Protein AF-A0A259S7E8-F1 (afdb_monomer_lite)

Foldseek 3Di:
DFLLVLLQVLQVLVVQDQDAPVPPPGDLQRRDHHFLQVNVVSLVVSVVQPPAGDPVFRHFLSVLCNLAPPRVRHLDPVRSVVSVVVQCVAFDAQLAGFRGALDCPPEPLDDPVDPDDDPVSSVLSGQFGWGALLSLLSVLLRCLVVVNLVSNVVSLVSNQVQFDDDPNDTWHARTWGDDPVCSVVSVVPPRPDGTDGDPRTHPPNSVVSSVVSVCSSVVVDDPCVSVVVPSNCVSVPDLPLDAAEEAEEEADVVSVVVCVVLVDPFYYYAPPDLAFEAEQVLVLVLQQCAPDDVVVPRRGDPSDGDAQSNQQFWEQEPNGTYHYAGCLPVCLVNVVCLQVVVSLVVVLVSSVVLSRSPPAFFHGYHYDYDAPLLVVRPCVVVVSCCCNVAQVVQHRPNRGYHRHHPVVRNVRGHYDYGYDDTDGDDRDDDQDQEDPVLLVLQVVADDDDDDLPDDLLRLLVVLHDNHHLQNNLVSLVSNCVVDPDQQDWDAHPVRDTDRSVSSNVNSLVSCSSVVVVVSNVD

pLDDT: mean 89.47, std 9.63, range [39.31, 98.62]

Radius of gyration: 30.95 Å; chains: 1; bounding box: 73×52×93 Å

Structure (mmCIF, N/CA/C/O backbone):
data_AF-A0A259S7E8-F1
#
_entry.id   AF-A0A259S7E8-F1
#
loop_
_atom_site.group_PDB
_atom_site.id
_atom_site.type_symbol
_atom_site.label_atom_id
_atom_site.label_alt_id
_atom_site.label_comp_id
_atom_site.label_asym_id
_atom_site.label_entity_id
_atom_site.label_seq_id
_atom_site.pdbx_PDB_ins_code
_atom_site.Cartn_x
_atom_site.Cartn_y
_atom_site.Cartn_z
_atom_site.occupancy
_atom_site.B_iso_or_equiv
_atom_site.auth_seq_id
_atom_site.auth_comp_id
_atom_site.auth_asym_id
_atom_site.auth_atom_id
_atom_site.pdbx_PDB_model_num
ATOM 1 N N . MET A 1 1 ? 14.903 3.798 -0.558 1.00 84.25 1 MET A N 1
ATOM 2 C CA . MET A 1 1 ? 13.589 3.326 -1.040 1.00 84.25 1 MET A CA 1
ATOM 3 C C . MET A 1 1 ? 13.467 3.788 -2.475 1.00 84.25 1 MET A C 1
ATOM 5 O O . MET A 1 1 ? 13.686 4.969 -2.716 1.00 84.25 1 MET A O 1
ATOM 9 N N . ASN A 1 2 ? 13.206 2.853 -3.380 1.00 94.25 2 ASN A N 1
ATOM 10 C CA . ASN A 1 2 ? 13.306 3.026 -4.825 1.00 94.25 2 ASN A CA 1
ATOM 11 C C . ASN A 1 2 ? 11.920 2.795 -5.434 1.00 94.25 2 ASN A C 1
ATOM 13 O O . ASN A 1 2 ? 11.280 1.793 -5.101 1.00 94.25 2 ASN A O 1
ATOM 17 N N . ALA A 1 3 ? 11.434 3.715 -6.262 1.00 96.81 3 ALA A N 1
ATOM 18 C CA . ALA A 1 3 ? 10.101 3.652 -6.846 1.00 96.81 3 ALA A CA 1
ATOM 19 C C . ALA A 1 3 ? 9.956 2.432 -7.764 1.00 96.81 3 ALA A C 1
ATOM 21 O O . ALA A 1 3 ? 8.967 1.714 -7.637 1.00 96.81 3 ALA A O 1
ATOM 22 N N . SER A 1 4 ? 10.967 2.116 -8.580 1.00 96.50 4 SER A N 1
ATOM 23 C CA . SER A 1 4 ? 11.022 0.878 -9.372 1.00 96.50 4 SER A CA 1
ATOM 24 C C . SER A 1 4 ? 10.819 -0.384 -8.513 1.00 96.50 4 SER A C 1
ATOM 26 O O . SER A 1 4 ? 9.994 -1.243 -8.825 1.00 96.50 4 SER A O 1
ATOM 28 N N . SER A 1 5 ? 11.495 -0.473 -7.364 1.00 96.81 5 SER A N 1
ATOM 29 C CA . SER A 1 5 ? 11.345 -1.601 -6.437 1.00 96.81 5 SER A CA 1
ATOM 30 C C . SER A 1 5 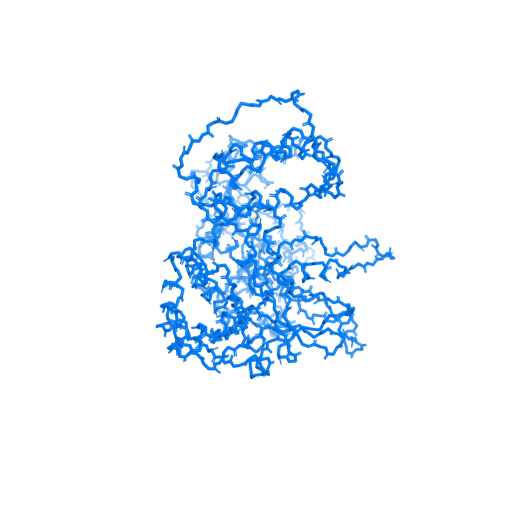? 9.964 -1.628 -5.781 1.00 96.81 5 SER A C 1
ATOM 32 O O . SER A 1 5 ? 9.360 -2.691 -5.670 1.00 96.81 5 SER A O 1
ATOM 34 N N . LEU A 1 6 ? 9.441 -0.469 -5.366 1.00 96.69 6 LEU A N 1
ATOM 35 C CA . LEU A 1 6 ? 8.093 -0.367 -4.801 1.00 96.69 6 LEU A CA 1
ATOM 36 C C . LEU A 1 6 ? 7.017 -0.777 -5.807 1.00 96.69 6 LEU A C 1
ATOM 38 O O . LEU A 1 6 ? 6.083 -1.472 -5.423 1.00 96.69 6 LEU A O 1
ATOM 42 N N . GLY A 1 7 ? 7.144 -0.381 -7.076 1.00 96.38 7 GLY A N 1
ATOM 43 C CA . GLY A 1 7 ? 6.201 -0.760 -8.126 1.00 96.38 7 GLY A CA 1
ATOM 44 C C . GLY A 1 7 ? 6.209 -2.263 -8.396 1.00 96.38 7 GLY A C 1
ATOM 45 O O . GLY A 1 7 ? 5.146 -2.869 -8.505 1.00 96.38 7 GLY A O 1
ATOM 46 N N . MET A 1 8 ? 7.386 -2.894 -8.394 1.00 97.12 8 MET A N 1
ATOM 47 C CA . MET A 1 8 ? 7.489 -4.355 -8.485 1.00 97.12 8 MET A CA 1
ATOM 48 C C . MET A 1 8 ? 6.893 -5.059 -7.260 1.00 97.12 8 MET A C 1
ATOM 50 O O . MET A 1 8 ? 6.176 -6.045 -7.413 1.00 97.12 8 MET A O 1
ATOM 54 N N . VAL A 1 9 ? 7.134 -4.544 -6.049 1.00 96.31 9 VAL A N 1
ATOM 55 C CA . VAL A 1 9 ? 6.528 -5.078 -4.817 1.00 96.31 9 VAL A CA 1
ATOM 56 C C . VAL A 1 9 ? 5.010 -4.932 -4.847 1.00 96.31 9 VAL A C 1
ATOM 58 O O . VAL A 1 9 ? 4.316 -5.890 -4.525 1.00 96.31 9 VAL A O 1
ATOM 61 N N . LEU A 1 10 ? 4.483 -3.780 -5.273 1.00 94.81 10 LEU A N 1
ATOM 62 C CA . LEU A 1 10 ? 3.044 -3.570 -5.433 1.00 94.81 10 LEU A CA 1
ATOM 63 C C . LEU A 1 10 ? 2.450 -4.614 -6.379 1.00 94.81 10 LEU A C 1
ATOM 65 O O . LEU A 1 10 ? 1.466 -5.268 -6.036 1.00 94.81 10 LEU A O 1
ATOM 69 N N . ALA A 1 11 ? 3.101 -4.817 -7.525 1.00 93.50 11 ALA A N 1
ATOM 70 C CA . ALA A 1 11 ? 2.658 -5.794 -8.500 1.00 93.50 11 ALA A CA 1
ATOM 71 C C . ALA A 1 11 ? 2.680 -7.224 -7.964 1.00 93.50 11 ALA A C 1
ATOM 73 O O . ALA A 1 11 ? 1.726 -7.971 -8.174 1.00 93.50 11 ALA A O 1
ATOM 74 N N . ALA A 1 12 ? 3.722 -7.586 -7.215 1.00 93.94 12 ALA A N 1
ATOM 75 C CA . ALA A 1 12 ? 3.807 -8.881 -6.561 1.00 93.94 12 ALA A CA 1
ATOM 76 C C . ALA A 1 12 ? 2.695 -9.065 -5.518 1.00 93.94 12 ALA A C 1
ATOM 78 O O . ALA A 1 12 ? 2.003 -10.076 -5.561 1.00 93.94 12 ALA A O 1
ATOM 79 N N . LEU A 1 13 ? 2.482 -8.091 -4.622 1.00 92.19 13 LEU A N 1
ATOM 80 C CA . LEU A 1 13 ? 1.454 -8.155 -3.572 1.00 92.19 13 LEU A CA 1
ATOM 81 C C . LEU A 1 13 ? 0.051 -8.348 -4.150 1.00 92.19 13 LEU A C 1
ATOM 83 O O . LEU A 1 13 ? -0.724 -9.150 -3.639 1.00 92.19 13 LEU A O 1
ATOM 87 N N . GLU A 1 14 ? -0.272 -7.622 -5.213 1.00 89.06 14 GLU A N 1
ATOM 88 C CA . GLU A 1 14 ? -1.555 -7.740 -5.897 1.00 89.06 14 GLU A CA 1
ATOM 89 C C . GLU A 1 14 ? -1.683 -9.055 -6.679 1.00 89.06 14 GLU A C 1
ATOM 91 O O . GLU A 1 14 ? -2.750 -9.660 -6.660 1.00 89.06 14 GLU A O 1
ATOM 96 N N . ALA A 1 15 ? -0.617 -9.518 -7.342 1.00 89.31 15 ALA A N 1
ATOM 97 C CA . ALA A 1 15 ? -0.642 -10.756 -8.122 1.00 89.31 15 ALA A CA 1
ATOM 98 C C . ALA A 1 15 ? -0.775 -12.010 -7.246 1.00 89.31 15 ALA A C 1
ATOM 100 O O . ALA A 1 15 ? -1.465 -12.953 -7.624 1.00 89.31 15 ALA A O 1
ATOM 101 N N . VAL A 1 16 ? -0.127 -12.027 -6.076 1.00 89.69 16 VAL A N 1
ATOM 102 C CA . VAL A 1 16 ? -0.196 -13.171 -5.154 1.00 89.69 16 VAL A CA 1
ATOM 103 C C . VAL A 1 16 ? -1.427 -13.128 -4.250 1.00 89.69 16 VAL A C 1
ATOM 105 O O . VAL A 1 16 ? -1.761 -14.138 -3.637 1.00 89.69 16 VAL A O 1
ATOM 108 N N . HIS A 1 17 ? -2.119 -11.990 -4.135 1.00 87.62 17 HIS A N 1
ATOM 109 C CA . HIS A 1 17 ? -3.305 -11.888 -3.290 1.00 87.62 17 HIS A CA 1
ATOM 110 C C . HIS A 1 17 ? -4.409 -12.828 -3.784 1.00 87.62 17 HIS A C 1
ATOM 112 O O . HIS A 1 17 ? -4.971 -12.647 -4.861 1.00 87.62 17 HIS A O 1
ATOM 118 N N . GLY A 1 18 ? -4.751 -13.822 -2.966 1.00 84.12 18 GLY A N 1
ATOM 119 C CA . GLY A 1 18 ? -5.760 -14.813 -3.315 1.00 84.12 18 GLY A CA 1
ATOM 120 C C . GLY A 1 18 ? -5.251 -15.949 -4.206 1.00 84.12 18 GLY A C 1
ATOM 121 O O . GLY A 1 18 ? -6.049 -16.806 -4.583 1.00 84.12 18 GLY A O 1
ATOM 122 N N . PHE A 1 19 ? -3.949 -15.987 -4.509 1.00 88.56 19 PHE A N 1
ATOM 123 C CA . PHE A 1 19 ? -3.330 -17.077 -5.256 1.00 88.56 19 PHE A CA 1
ATOM 124 C C . PHE A 1 19 ? -3.304 -18.356 -4.415 1.00 88.56 19 PHE A C 1
ATOM 126 O O . PHE A 1 19 ? -2.828 -18.345 -3.279 1.00 88.56 19 PHE A O 1
ATOM 133 N N . ASP A 1 20 ? -3.817 -19.451 -4.969 1.00 90.50 20 ASP A N 1
ATOM 134 C CA . ASP A 1 20 ? -3.812 -20.757 -4.317 1.00 90.50 20 ASP A CA 1
ATOM 135 C C . ASP A 1 20 ? -2.550 -21.542 -4.684 1.00 90.50 20 ASP A C 1
ATOM 137 O O . ASP A 1 20 ? -2.319 -21.845 -5.856 1.00 90.50 20 ASP A O 1
ATOM 141 N N . LEU A 1 21 ? -1.739 -21.891 -3.680 1.00 89.62 21 LEU A N 1
ATOM 142 C CA . LEU A 1 21 ? -0.479 -22.613 -3.874 1.00 89.62 21 LEU A CA 1
ATOM 143 C C . LEU A 1 21 ? -0.664 -24.036 -4.431 1.00 89.62 21 LEU A C 1
ATOM 145 O O . LEU A 1 21 ? 0.283 -24.575 -5.001 1.00 89.62 21 LEU A O 1
ATOM 149 N N . PHE A 1 22 ? -1.855 -24.629 -4.296 1.00 90.94 22 PHE A N 1
ATOM 150 C CA . PHE A 1 22 ? -2.201 -25.933 -4.880 1.00 90.94 22 PHE A CA 1
ATOM 151 C C . PHE A 1 22 ? -3.195 -25.817 -6.048 1.00 90.94 22 PHE A C 1
ATOM 153 O O . PHE A 1 22 ? -3.721 -26.822 -6.524 1.00 90.94 22 PHE A O 1
ATOM 160 N N . GLY A 1 23 ? -3.443 -24.603 -6.551 1.00 86.88 23 GLY A N 1
ATOM 161 C CA . GLY A 1 23 ? -4.334 -24.381 -7.687 1.00 86.88 23 GLY A CA 1
ATOM 162 C C . GLY A 1 23 ? -5.766 -24.846 -7.405 1.00 86.88 23 GLY A C 1
ATOM 163 O O . GLY A 1 23 ? -6.378 -24.427 -6.429 1.00 86.88 23 GLY A O 1
ATOM 164 N N . GLY A 1 24 ? -6.319 -25.690 -8.281 1.00 85.81 24 GLY A N 1
ATOM 165 C CA . GLY A 1 24 ? -7.699 -26.180 -8.162 1.00 85.81 24 GLY A CA 1
ATOM 166 C C . GLY A 1 24 ? -7.944 -27.150 -7.000 1.00 85.81 24 GLY A C 1
ATOM 167 O O . GLY A 1 24 ? -9.099 -27.347 -6.630 1.00 85.81 24 GLY A O 1
ATOM 168 N N . ASP A 1 25 ? -6.881 -27.720 -6.426 1.00 88.88 25 ASP A N 1
ATOM 169 C CA . ASP A 1 25 ? -6.951 -28.696 -5.329 1.00 88.88 25 ASP A CA 1
ATOM 170 C C . ASP A 1 25 ? -6.791 -28.051 -3.940 1.00 88.88 25 ASP A C 1
ATOM 172 O O . ASP A 1 25 ? -6.801 -28.747 -2.923 1.00 88.88 25 ASP A O 1
ATOM 176 N N . GLY A 1 26 ? -6.599 -26.732 -3.890 1.00 87.19 26 GLY A N 1
ATOM 177 C CA . GLY A 1 26 ? -6.405 -25.992 -2.651 1.00 87.19 26 GLY A CA 1
ATOM 178 C C . GLY A 1 26 ? -7.691 -25.561 -1.946 1.00 87.19 26 GLY A C 1
ATOM 179 O O . GLY A 1 26 ? -8.815 -25.791 -2.402 1.00 87.19 26 GLY A O 1
ATOM 180 N N . ASP A 1 27 ? -7.514 -24.931 -0.788 1.00 84.19 27 ASP A N 1
ATOM 181 C CA . ASP A 1 27 ? -8.580 -24.374 0.036 1.00 84.19 27 ASP A CA 1
ATOM 182 C C . ASP A 1 27 ? -8.161 -23.031 0.670 1.00 84.19 27 ASP A C 1
ATOM 184 O O . ASP A 1 27 ? -7.131 -22.434 0.345 1.00 84.19 27 ASP A O 1
ATOM 188 N N . ASP A 1 28 ? -8.968 -22.512 1.599 1.00 80.12 28 ASP A N 1
ATOM 189 C CA . ASP A 1 28 ? -8.661 -21.248 2.279 1.00 80.12 28 ASP A CA 1
ATOM 190 C C . ASP A 1 28 ? -7.340 -21.300 3.096 1.00 80.12 28 ASP A C 1
ATOM 192 O O . ASP A 1 28 ? -6.822 -20.244 3.456 1.00 80.12 28 ASP A O 1
ATOM 196 N N . ASN A 1 29 ? -6.762 -22.484 3.358 1.00 81.56 29 ASN A N 1
ATOM 197 C CA . ASN A 1 29 ? -5.483 -22.657 4.060 1.00 81.56 29 ASN A CA 1
ATOM 198 C C . ASN A 1 29 ? -4.260 -22.643 3.127 1.00 81.56 29 ASN A C 1
ATOM 200 O O . ASN A 1 29 ? -3.146 -22.412 3.599 1.00 81.56 29 ASN A O 1
ATOM 204 N N . SER A 1 30 ? -4.434 -22.890 1.825 1.00 87.25 30 SER A N 1
ATOM 205 C CA . SER A 1 30 ? -3.356 -22.820 0.822 1.00 87.25 30 SER A CA 1
ATOM 206 C C . SER A 1 30 ? -3.340 -21.523 0.023 1.00 87.25 30 SER A C 1
ATOM 208 O O . SER A 1 30 ? -2.417 -21.279 -0.759 1.00 87.25 30 SER A O 1
ATOM 210 N N . ARG A 1 31 ? -4.344 -20.670 0.231 1.00 88.38 31 ARG A N 1
ATOM 211 C CA . ARG A 1 31 ? -4.453 -19.368 -0.412 1.00 88.38 31 ARG A CA 1
ATOM 212 C C . ARG A 1 31 ? -3.551 -18.331 0.255 1.00 88.38 31 ARG A C 1
ATOM 214 O O . ARG A 1 31 ? -3.637 -18.074 1.455 1.00 88.38 31 ARG A O 1
ATOM 221 N N . VAL A 1 32 ? -2.724 -17.662 -0.544 1.00 89.25 32 VAL A N 1
ATOM 222 C CA . VAL A 1 32 ? -1.875 -16.565 -0.078 1.00 89.25 32 VAL A CA 1
ATOM 223 C C . VAL A 1 32 ? -2.744 -15.365 0.293 1.00 89.25 32 VAL A C 1
ATOM 225 O O . VAL A 1 32 ? -3.466 -14.792 -0.527 1.00 89.25 32 VAL A O 1
ATOM 228 N N . PHE A 1 33 ? -2.655 -14.965 1.559 1.00 87.38 33 PHE A N 1
ATOM 229 C CA . PHE A 1 33 ? -3.394 -13.836 2.099 1.00 87.38 33 PHE A CA 1
ATOM 230 C C . PHE A 1 33 ? -2.503 -12.596 2.216 1.00 87.38 33 PHE A C 1
ATOM 232 O O . PHE A 1 33 ? -1.556 -12.558 2.999 1.00 87.38 33 PHE A O 1
ATOM 239 N N . VAL A 1 34 ? -2.854 -11.553 1.462 1.00 89.75 34 VAL A N 1
ATOM 240 C CA . VAL A 1 34 ? -2.223 -10.224 1.537 1.00 89.75 34 VAL A CA 1
ATOM 241 C C . VAL A 1 34 ? -3.222 -9.225 2.110 1.00 89.75 34 VAL A C 1
ATOM 243 O O . VAL A 1 34 ? -4.381 -9.190 1.688 1.00 89.75 34 VAL A O 1
ATOM 246 N N . LEU A 1 35 ? -2.791 -8.396 3.061 1.00 90.62 35 LEU A N 1
ATOM 247 C CA . LEU A 1 35 ? -3.639 -7.337 3.600 1.00 90.62 35 LEU A CA 1
ATOM 248 C C . LEU A 1 35 ? -3.819 -6.218 2.573 1.00 90.62 35 LEU A C 1
ATOM 250 O O . LEU A 1 35 ? -2.852 -5.677 2.042 1.00 90.62 35 LEU A O 1
ATOM 254 N N . ALA A 1 36 ? -5.070 -5.810 2.356 1.00 90.81 36 ALA A N 1
ATOM 255 C CA . ALA A 1 36 ? -5.397 -4.702 1.457 1.00 90.81 36 ALA A CA 1
ATOM 256 C C . ALA A 1 36 ? -4.730 -3.380 1.889 1.00 90.81 36 ALA A C 1
ATOM 258 O O . ALA A 1 36 ? -4.361 -2.575 1.039 1.00 90.81 36 ALA A O 1
ATOM 259 N N . ASP A 1 37 ? -4.509 -3.191 3.196 1.00 92.56 37 ASP A N 1
ATOM 260 C CA . ASP A 1 37 ? -3.788 -2.026 3.723 1.00 92.56 37 ASP A CA 1
ATOM 261 C C . ASP A 1 37 ? -2.333 -1.952 3.230 1.00 92.56 37 ASP A C 1
ATOM 263 O O . ASP A 1 37 ? -1.809 -0.855 3.041 1.00 92.56 37 ASP A O 1
ATOM 267 N N . ASP A 1 38 ? -1.667 -3.096 3.033 1.00 92.19 38 ASP A N 1
ATOM 268 C CA . ASP A 1 38 ? -0.268 -3.142 2.589 1.00 92.19 38 ASP A CA 1
ATOM 269 C C . ASP A 1 38 ? -0.154 -2.803 1.096 1.00 92.19 38 ASP A C 1
ATOM 271 O O . ASP A 1 38 ? 0.761 -2.083 0.693 1.00 92.19 38 ASP A O 1
ATOM 275 N N . ILE A 1 39 ? -1.130 -3.235 0.290 1.00 92.06 39 ILE A N 1
ATOM 276 C CA . ILE A 1 39 ? -1.257 -2.848 -1.123 1.00 92.06 39 ILE A CA 1
ATOM 277 C C . ILE A 1 39 ? -1.489 -1.337 -1.224 1.00 92.06 39 ILE A C 1
ATOM 279 O O . ILE A 1 39 ? -0.691 -0.632 -1.840 1.00 92.06 39 ILE A O 1
ATOM 283 N N . ALA A 1 40 ? -2.520 -0.818 -0.547 1.00 91.69 40 ALA A N 1
ATOM 284 C CA . ALA A 1 40 ? -2.874 0.600 -0.611 1.00 91.69 40 ALA A CA 1
ATOM 285 C C . ALA A 1 40 ? -1.742 1.511 -0.113 1.00 91.69 40 ALA A C 1
ATOM 287 O O . ALA A 1 40 ? -1.470 2.552 -0.705 1.00 91.69 40 ALA A O 1
ATOM 288 N N . ARG A 1 41 ? -1.030 1.118 0.950 1.00 92.19 41 ARG A N 1
ATOM 289 C CA . ARG A 1 41 ? 0.113 1.886 1.464 1.00 92.19 41 ARG A CA 1
ATOM 290 C C . ARG A 1 41 ? 1.283 1.898 0.488 1.00 92.19 41 ARG A C 1
ATOM 292 O O . ARG A 1 41 ? 1.901 2.948 0.305 1.00 92.19 41 ARG A O 1
ATOM 299 N N . THR A 1 42 ? 1.590 0.755 -0.125 1.00 93.75 42 THR A N 1
ATOM 300 C CA . THR A 1 42 ? 2.625 0.667 -1.163 1.00 93.75 42 THR A CA 1
ATOM 301 C C . THR A 1 42 ? 2.258 1.555 -2.353 1.00 93.75 42 THR A C 1
ATOM 303 O O . THR A 1 42 ? 3.087 2.347 -2.793 1.00 93.75 42 THR A O 1
ATOM 306 N N . GLU A 1 43 ? 1.001 1.511 -2.802 1.00 92.44 43 GLU A N 1
ATOM 307 C CA . GLU A 1 43 ? 0.476 2.351 -3.884 1.00 92.44 43 GLU A CA 1
ATOM 308 C C . GLU A 1 43 ? 0.553 3.850 -3.555 1.00 92.44 43 GLU A C 1
ATOM 310 O O . GLU A 1 43 ? 1.052 4.634 -4.361 1.00 92.44 43 GLU A O 1
ATOM 315 N N . MET A 1 44 ? 0.115 4.272 -2.365 1.00 92.19 44 MET A N 1
ATOM 316 C CA . MET A 1 44 ? 0.232 5.664 -1.908 1.00 92.19 44 MET A CA 1
ATOM 317 C C . MET A 1 44 ? 1.687 6.134 -1.862 1.00 92.19 44 MET A C 1
ATOM 319 O O . MET A 1 44 ? 2.003 7.230 -2.322 1.00 92.19 44 MET A O 1
ATOM 323 N N . THR A 1 45 ? 2.575 5.298 -1.319 1.00 94.69 45 THR A N 1
ATOM 324 C CA . THR A 1 45 ? 4.004 5.614 -1.194 1.00 94.69 45 THR A CA 1
ATOM 325 C C . THR A 1 45 ? 4.644 5.758 -2.570 1.00 94.69 45 THR A C 1
ATOM 327 O O . THR A 1 45 ? 5.345 6.736 -2.817 1.00 94.69 45 THR A O 1
ATOM 330 N N . LEU A 1 46 ? 4.352 4.835 -3.490 1.00 95.56 46 LEU A N 1
ATOM 331 C CA . LEU A 1 46 ? 4.797 4.919 -4.877 1.00 95.56 46 LEU A CA 1
ATOM 332 C C . LEU A 1 46 ? 4.306 6.222 -5.526 1.00 95.56 46 LEU A C 1
ATOM 334 O O . LEU A 1 46 ? 5.100 6.994 -6.059 1.00 95.56 46 LEU A O 1
ATOM 338 N N . ASN A 1 47 ? 3.011 6.516 -5.397 1.00 92.56 47 ASN A N 1
ATOM 339 C CA . ASN A 1 47 ? 2.383 7.712 -5.955 1.00 92.56 47 ASN A CA 1
ATOM 340 C C . ASN A 1 47 ? 2.946 9.037 -5.427 1.00 92.56 47 ASN A C 1
ATOM 342 O O . ASN A 1 47 ? 2.849 10.033 -6.146 1.00 92.56 47 ASN A O 1
ATOM 346 N N . ALA A 1 48 ? 3.474 9.055 -4.202 1.00 93.69 48 ALA A N 1
ATOM 347 C CA . ALA A 1 48 ? 4.082 10.228 -3.577 1.00 93.69 48 ALA A CA 1
ATOM 348 C C . ALA A 1 48 ? 5.545 10.450 -3.999 1.00 93.69 48 ALA A C 1
ATOM 350 O O . ALA A 1 48 ? 6.051 11.570 -3.914 1.00 93.69 48 ALA A O 1
ATOM 351 N N . ILE A 1 49 ? 6.237 9.389 -4.427 1.00 94.06 49 ILE A N 1
ATOM 352 C CA . ILE A 1 49 ? 7.639 9.461 -4.856 1.00 94.06 49 ILE A CA 1
ATOM 353 C C . ILE A 1 49 ? 7.724 9.815 -6.345 1.00 94.06 49 ILE A C 1
ATOM 355 O O . ILE A 1 49 ? 8.553 10.645 -6.725 1.00 94.06 49 ILE A O 1
ATOM 359 N N . LEU A 1 50 ? 6.845 9.240 -7.172 1.00 95.31 50 LEU A N 1
ATOM 360 C CA . LEU A 1 50 ? 6.821 9.470 -8.617 1.00 95.31 50 LEU A CA 1
ATOM 361 C C . LEU A 1 50 ? 6.679 10.966 -8.982 1.00 95.31 50 LEU A C 1
ATOM 363 O O . LEU A 1 50 ? 5.983 11.706 -8.285 1.00 95.31 50 LEU A O 1
ATOM 367 N N . PRO A 1 51 ? 7.308 11.425 -10.083 1.00 94.38 51 PRO A N 1
ATOM 368 C CA . PRO A 1 51 ? 8.078 10.643 -11.057 1.00 94.38 51 PRO A CA 1
ATOM 369 C C . PRO A 1 51 ? 9.527 10.359 -10.636 1.00 94.38 51 PRO A C 1
ATOM 371 O O . PRO A 1 51 ? 10.297 9.837 -11.439 1.00 94.38 51 PRO A O 1
ATOM 374 N N . ARG A 1 52 ? 9.911 10.697 -9.398 1.00 94.62 52 ARG A N 1
ATOM 375 C CA . ARG A 1 52 ? 11.255 10.404 -8.903 1.00 94.62 52 ARG A CA 1
ATOM 376 C C . ARG A 1 52 ? 11.448 8.922 -8.666 1.00 94.62 52 ARG A C 1
ATOM 378 O O . ARG A 1 52 ? 10.501 8.201 -8.362 1.00 94.62 52 ARG A O 1
ATOM 385 N N . GLU A 1 53 ? 12.697 8.489 -8.767 1.00 94.56 53 GLU A N 1
ATOM 386 C CA . GLU A 1 53 ? 13.063 7.131 -8.381 1.00 94.56 53 GLU A CA 1
ATOM 387 C C . GLU A 1 53 ? 13.295 7.044 -6.872 1.00 94.56 53 GLU A C 1
ATOM 389 O O . GLU A 1 53 ? 12.894 6.078 -6.227 1.00 94.56 53 GLU A O 1
ATOM 394 N N . SER A 1 54 ? 13.926 8.055 -6.273 1.00 92.50 54 SER A N 1
ATOM 395 C CA . SER A 1 54 ? 14.197 8.080 -4.835 1.00 92.50 54 SER A CA 1
ATOM 396 C C . SER A 1 54 ? 14.443 9.508 -4.337 1.00 92.50 54 SER A C 1
ATOM 398 O O . SER A 1 54 ? 14.389 10.472 -5.099 1.00 92.50 54 SER A O 1
ATOM 400 N N . GLY A 1 55 ? 14.750 9.661 -3.045 1.00 86.31 55 GLY A N 1
ATOM 401 C CA . GLY A 1 55 ? 15.173 10.951 -2.488 1.00 86.31 55 GLY A CA 1
ATOM 402 C C . GLY A 1 55 ? 16.483 11.492 -3.080 1.00 86.31 55 GLY A C 1
ATOM 403 O O . GLY A 1 55 ? 16.701 12.697 -3.024 1.00 86.31 55 GLY A O 1
ATOM 404 N N . SER A 1 56 ? 17.328 10.629 -3.658 1.00 82.88 56 SER A N 1
ATOM 405 C CA . SER A 1 56 ? 18.616 10.997 -4.267 1.00 82.88 56 SER A CA 1
ATOM 406 C C . SER A 1 56 ? 18.624 10.934 -5.797 1.00 82.88 56 SER A C 1
ATOM 408 O O . SER A 1 56 ? 19.564 11.429 -6.412 1.00 82.88 56 SER A O 1
ATOM 410 N N . LYS A 1 57 ? 17.598 10.344 -6.424 1.00 85.12 57 LYS A N 1
ATOM 411 C CA . LYS A 1 57 ? 17.511 10.162 -7.879 1.00 85.12 57 LYS A CA 1
ATOM 412 C C . LYS A 1 57 ? 16.256 10.809 -8.437 1.00 85.12 57 LYS A C 1
ATOM 414 O O . LYS A 1 57 ? 15.138 10.388 -8.134 1.00 85.12 57 LYS A O 1
ATOM 419 N N . GLU A 1 58 ? 16.457 11.810 -9.288 1.00 89.38 58 GLU A N 1
ATOM 420 C CA . GLU A 1 58 ? 15.362 12.590 -9.862 1.00 89.38 58 GLU A CA 1
ATOM 421 C C . GLU A 1 58 ? 14.488 11.780 -10.829 1.00 89.38 58 GLU A C 1
ATOM 423 O O . GLU A 1 58 ? 13.280 11.949 -10.822 1.00 89.38 58 GLU A O 1
ATOM 428 N N . VAL A 1 59 ? 15.071 10.911 -11.654 1.00 94.44 59 VAL A N 1
ATOM 429 C CA . VAL A 1 59 ? 14.359 9.978 -12.540 1.00 94.44 59 VAL A CA 1
ATOM 430 C C . VAL A 1 59 ? 15.290 8.808 -12.856 1.00 94.44 59 VAL A C 1
ATOM 432 O O . VAL A 1 59 ? 16.508 8.993 -12.897 1.00 94.44 59 VAL A O 1
ATOM 435 N N . ASP A 1 60 ? 14.730 7.619 -13.063 1.00 97.00 60 ASP A N 1
ATOM 436 C CA . ASP A 1 60 ? 15.472 6.412 -13.433 1.00 97.00 60 ASP A CA 1
ATOM 437 C C . ASP A 1 60 ? 14.703 5.652 -14.525 1.00 97.00 60 ASP A C 1
ATOM 439 O O . ASP A 1 60 ? 13.474 5.557 -14.483 1.00 97.00 60 ASP A O 1
ATOM 443 N N . ALA A 1 61 ? 15.403 5.128 -15.527 1.00 97.69 61 ALA A N 1
ATOM 444 C CA . ALA A 1 61 ? 14.804 4.407 -16.642 1.00 97.69 61 ALA A CA 1
ATOM 445 C C . ALA A 1 61 ? 14.197 3.062 -16.208 1.00 97.69 61 ALA A C 1
ATOM 447 O O . ALA A 1 61 ? 13.297 2.552 -16.883 1.00 97.69 61 ALA A O 1
ATOM 448 N N . ALA A 1 62 ? 14.584 2.526 -15.041 1.00 97.00 62 ALA A N 1
ATOM 449 C CA . ALA A 1 62 ? 13.926 1.375 -14.425 1.00 97.00 62 ALA A CA 1
ATOM 450 C C . ALA A 1 62 ? 12.428 1.613 -14.172 1.00 97.00 62 ALA A C 1
ATOM 452 O O . ALA A 1 62 ? 11.659 0.650 -14.122 1.00 97.00 62 ALA A O 1
ATOM 453 N N . LEU A 1 63 ? 11.978 2.873 -14.087 1.00 97.81 63 LEU A N 1
ATOM 454 C CA . LEU A 1 63 ? 10.560 3.215 -13.965 1.00 97.81 63 LEU A CA 1
ATOM 455 C C . LEU A 1 63 ? 9.711 2.689 -15.136 1.00 97.81 63 LEU A C 1
ATOM 457 O O . LEU A 1 63 ? 8.529 2.401 -14.948 1.00 97.81 63 LEU A O 1
ATOM 461 N N . LEU A 1 64 ? 10.297 2.472 -16.320 1.00 97.56 64 LEU A N 1
ATOM 462 C CA . LEU A 1 64 ? 9.592 1.882 -17.467 1.00 97.56 64 LEU A CA 1
ATOM 463 C C . LEU A 1 64 ? 9.044 0.477 -17.169 1.00 97.56 64 LEU A C 1
ATOM 465 O O . LEU A 1 64 ? 7.992 0.114 -17.701 1.00 97.56 64 LEU A O 1
ATOM 469 N N . SER A 1 65 ? 9.715 -0.276 -16.289 1.00 96.62 65 SER A N 1
ATOM 470 C CA . SER A 1 65 ? 9.292 -1.619 -15.864 1.00 96.62 65 SER A CA 1
ATOM 471 C C . SER A 1 65 ? 8.058 -1.612 -14.954 1.00 96.62 65 SER A C 1
ATOM 473 O O . SER A 1 65 ? 7.386 -2.635 -14.818 1.00 96.62 65 SER A O 1
ATOM 475 N N . ILE A 1 66 ? 7.743 -0.461 -14.345 1.00 96.19 66 ILE A N 1
ATOM 476 C CA . ILE A 1 66 ? 6.580 -0.301 -13.466 1.00 96.19 66 ILE A CA 1
ATOM 477 C C . ILE A 1 66 ? 5.458 0.537 -14.080 1.00 96.19 66 ILE A C 1
ATOM 479 O O . ILE A 1 66 ? 4.307 0.386 -13.676 1.00 96.19 66 ILE A O 1
ATOM 483 N N . VAL A 1 67 ? 5.775 1.393 -15.058 1.00 94.56 67 VAL A N 1
ATOM 484 C CA . VAL A 1 67 ? 4.788 2.112 -15.881 1.00 94.56 67 VAL A CA 1
ATOM 485 C C . VAL A 1 67 ? 3.977 1.124 -16.718 1.00 94.56 67 VAL A C 1
ATOM 487 O O . VAL A 1 67 ? 2.757 1.240 -16.801 1.00 94.56 67 VAL A O 1
ATOM 490 N N . GLY A 1 68 ? 4.652 0.148 -17.324 1.00 94.00 68 GLY A N 1
ATOM 491 C CA . GLY A 1 68 ? 4.028 -0.888 -18.137 1.00 94.00 68 GLY A CA 1
ATOM 492 C C . GLY A 1 68 ? 4.460 -2.279 -17.699 1.00 94.00 68 GLY A C 1
ATOM 493 O O . GLY A 1 68 ? 4.471 -2.587 -16.508 1.00 94.00 68 GLY A O 1
ATOM 494 N N . PHE A 1 69 ? 4.800 -3.124 -18.666 1.00 94.38 69 PHE A N 1
ATOM 495 C CA . PHE A 1 69 ? 5.209 -4.493 -18.393 1.00 94.38 69 PHE A CA 1
ATOM 496 C C . PHE A 1 69 ? 6.559 -4.529 -17.648 1.00 94.38 69 PHE A C 1
ATOM 498 O O . PHE A 1 69 ? 7.499 -3.839 -18.056 1.00 94.38 69 PHE A O 1
ATOM 505 N N . PRO A 1 70 ? 6.708 -5.377 -16.613 1.00 94.00 70 PRO A N 1
ATOM 506 C CA . PRO A 1 70 ? 5.723 -6.351 -16.130 1.00 94.00 70 PRO A CA 1
ATOM 507 C C . PRO A 1 70 ? 4.797 -5.848 -15.013 1.00 94.00 70 PRO A C 1
ATOM 509 O O . PRO A 1 70 ? 3.807 -6.514 -14.715 1.00 94.00 70 PRO A O 1
ATOM 512 N N . ALA A 1 71 ? 5.107 -4.730 -14.348 1.00 94.81 71 ALA A N 1
ATOM 513 C CA . ALA A 1 71 ? 4.458 -4.427 -13.071 1.00 94.81 71 ALA A CA 1
ATOM 514 C C . ALA A 1 71 ? 3.061 -3.805 -13.221 1.00 94.81 71 ALA A C 1
ATOM 516 O O . ALA A 1 71 ? 2.162 -4.137 -12.442 1.00 94.81 71 ALA A O 1
ATOM 517 N N . PHE A 1 72 ? 2.874 -2.906 -14.195 1.00 93.75 72 PHE A N 1
ATOM 518 C CA . PHE A 1 72 ? 1.654 -2.106 -14.362 1.00 93.75 72 PHE A CA 1
ATOM 519 C C . PHE A 1 72 ? 1.221 -1.456 -13.033 1.00 93.75 72 PHE A C 1
ATOM 521 O O . PHE A 1 72 ? 0.078 -1.573 -12.609 1.00 93.75 72 PHE A O 1
ATOM 528 N N . ALA A 1 73 ? 2.164 -0.848 -12.312 1.00 93.12 73 ALA A N 1
ATOM 529 C CA . ALA A 1 73 ? 1.982 -0.424 -10.922 1.00 93.12 73 ALA A CA 1
ATOM 530 C C . ALA A 1 73 ? 1.360 0.976 -10.776 1.00 93.12 73 ALA A C 1
ATOM 532 O O . ALA A 1 73 ? 0.971 1.370 -9.677 1.00 93.12 73 ALA A O 1
ATOM 533 N N . ILE A 1 74 ? 1.288 1.752 -11.861 1.00 91.44 74 ILE A N 1
ATOM 534 C CA . ILE A 1 74 ? 0.796 3.135 -11.849 1.00 91.44 74 ILE A CA 1
ATOM 535 C C . ILE A 1 74 ? -0.600 3.170 -12.476 1.00 91.44 74 ILE A C 1
ATOM 537 O O . ILE A 1 74 ? -0.737 3.081 -13.694 1.00 91.44 74 ILE A O 1
ATOM 541 N N . ARG A 1 75 ? -1.638 3.300 -11.638 1.00 82.94 75 ARG A N 1
ATOM 542 C CA . ARG A 1 75 ? -3.046 3.302 -12.084 1.00 82.94 75 ARG A CA 1
ATOM 543 C C . ARG A 1 75 ? -3.458 4.586 -12.795 1.00 82.94 75 ARG A C 1
ATOM 545 O O . ARG A 1 75 ? -4.169 4.544 -13.792 1.00 82.94 75 ARG A O 1
ATOM 552 N N . ASP A 1 76 ? -3.003 5.725 -12.281 1.00 85.88 76 ASP A N 1
ATOM 553 C CA . ASP A 1 76 ? -3.274 7.030 -12.876 1.00 85.88 76 ASP A CA 1
ATOM 554 C C . ASP A 1 76 ? -2.520 7.161 -14.205 1.0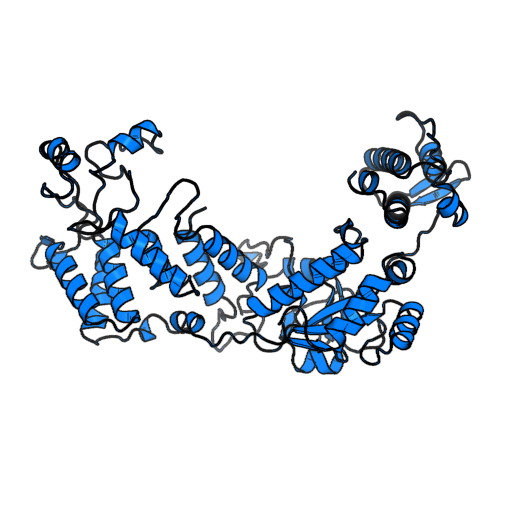0 85.88 76 ASP A C 1
ATOM 556 O O . ASP A 1 76 ? -1.292 7.275 -14.239 1.00 85.88 76 ASP A O 1
ATOM 560 N N . ARG A 1 77 ? -3.276 7.162 -15.307 1.00 85.50 77 ARG A N 1
ATOM 561 C CA . ARG A 1 77 ? -2.731 7.256 -16.661 1.00 85.50 77 ARG A CA 1
ATOM 562 C C . ARG A 1 77 ? -1.959 8.556 -16.891 1.00 85.50 77 ARG A C 1
ATOM 564 O O . ARG A 1 77 ? -0.916 8.508 -17.533 1.00 85.50 77 ARG A O 1
ATOM 571 N N . GLN A 1 78 ? -2.430 9.689 -16.368 1.00 90.25 78 GLN A N 1
ATOM 572 C CA . GLN A 1 78 ? -1.729 10.966 -16.540 1.00 90.25 78 GLN A CA 1
ATOM 573 C C . GLN A 1 78 ? -0.384 10.929 -15.819 1.00 90.25 78 GLN A C 1
ATOM 575 O O . GLN A 1 78 ? 0.631 11.380 -16.348 1.00 90.25 78 GLN A O 1
ATOM 580 N N . LYS A 1 79 ? -0.351 10.320 -14.630 1.00 91.81 79 LYS A N 1
ATOM 581 C CA . LYS A 1 79 ? 0.897 10.112 -13.897 1.00 91.81 79 LYS A CA 1
ATOM 582 C C . LYS A 1 79 ? 1.832 9.137 -14.615 1.00 91.81 79 LYS A C 1
ATOM 584 O O . LYS A 1 79 ? 3.022 9.418 -14.710 1.00 91.81 79 LYS A O 1
ATOM 589 N N . ALA A 1 80 ? 1.316 8.029 -15.145 1.00 92.31 80 ALA A N 1
ATOM 590 C CA . ALA A 1 80 ? 2.100 7.073 -15.928 1.00 92.31 80 ALA A CA 1
ATOM 591 C C . ALA A 1 80 ? 2.723 7.730 -17.176 1.00 92.31 80 ALA A C 1
ATOM 593 O O . ALA A 1 80 ? 3.915 7.559 -17.431 1.00 92.31 80 ALA A O 1
ATOM 594 N N . GLU A 1 81 ? 1.951 8.542 -17.904 1.00 92.44 81 GLU A N 1
ATOM 595 C CA . GLU A 1 81 ? 2.427 9.330 -19.049 1.00 92.44 81 GLU A CA 1
ATOM 596 C C . GLU A 1 81 ? 3.477 10.373 -18.641 1.00 92.44 81 GLU A C 1
ATOM 598 O O . GLU A 1 81 ? 4.476 10.550 -19.341 1.00 92.44 81 GLU A O 1
ATOM 603 N N . ALA A 1 82 ? 3.298 11.039 -17.496 1.00 95.00 82 ALA A N 1
ATOM 604 C CA . ALA A 1 82 ? 4.274 11.993 -16.973 1.00 95.00 82 ALA A CA 1
ATOM 605 C C . ALA A 1 82 ? 5.611 11.318 -16.622 1.00 95.00 82 ALA A C 1
ATOM 607 O O . ALA A 1 82 ? 6.672 11.881 -16.891 1.00 95.00 82 ALA A O 1
ATOM 608 N N . VAL A 1 83 ? 5.572 10.102 -16.065 1.00 96.31 83 VAL A N 1
ATOM 609 C CA . VAL A 1 83 ? 6.771 9.300 -15.777 1.00 96.31 83 VAL A CA 1
ATOM 610 C C . VAL A 1 83 ? 7.472 8.877 -17.070 1.00 96.31 83 VAL A C 1
ATOM 612 O O . VAL A 1 83 ? 8.673 9.110 -17.202 1.00 96.31 83 VAL A O 1
ATOM 615 N N . ASP A 1 84 ? 6.742 8.313 -18.039 1.00 95.00 84 ASP A N 1
ATOM 616 C CA . ASP A 1 84 ? 7.305 7.929 -19.345 1.00 95.00 84 ASP A CA 1
ATOM 617 C C . ASP A 1 84 ? 7.931 9.138 -20.060 1.00 95.00 84 ASP A C 1
ATOM 619 O O . ASP A 1 84 ? 9.069 9.070 -20.526 1.00 95.00 84 ASP A O 1
ATOM 623 N N . THR A 1 85 ? 7.246 10.285 -20.049 1.00 96.12 85 THR A N 1
ATOM 624 C CA . THR A 1 85 ? 7.750 11.542 -20.622 1.00 96.12 85 THR A CA 1
ATOM 625 C C . THR A 1 85 ? 9.032 12.005 -19.931 1.00 96.12 85 THR A C 1
ATOM 627 O O . THR A 1 85 ? 9.991 12.372 -20.611 1.00 96.12 85 THR A O 1
ATOM 630 N N . ALA A 1 86 ? 9.087 11.958 -18.596 1.00 96.88 86 ALA A N 1
ATOM 631 C CA . ALA A 1 86 ? 10.272 12.348 -17.837 1.00 96.88 86 ALA A CA 1
ATOM 632 C C . ALA A 1 86 ? 11.482 11.458 -18.163 1.00 96.88 86 ALA A C 1
ATOM 634 O O . ALA A 1 86 ? 12.580 11.978 -18.375 1.00 96.88 86 ALA A O 1
ATOM 635 N N . VAL A 1 87 ? 11.282 10.137 -18.259 1.00 97.50 87 VAL A N 1
ATOM 636 C CA . VAL A 1 87 ? 12.328 9.195 -18.687 1.00 97.50 87 VAL A CA 1
ATOM 637 C C . VAL A 1 87 ? 12.777 9.523 -20.110 1.00 97.50 87 VAL A C 1
ATOM 639 O O . VAL A 1 87 ? 13.974 9.686 -20.353 1.00 97.50 87 VAL A O 1
ATOM 642 N N . ARG A 1 88 ? 11.835 9.693 -21.048 1.00 94.88 88 ARG A N 1
ATOM 643 C CA . ARG A 1 88 ? 12.159 9.957 -22.455 1.00 94.88 88 ARG A CA 1
ATOM 644 C C . ARG A 1 88 ? 12.963 11.236 -22.641 1.00 94.88 88 ARG A C 1
ATOM 646 O O . ARG A 1 88 ? 13.968 11.207 -23.344 1.00 94.88 88 ARG A O 1
ATOM 653 N N . GLN A 1 89 ? 12.539 12.328 -22.012 1.00 95.50 89 GLN A N 1
ATOM 654 C CA . GLN A 1 89 ? 13.162 13.642 -22.175 1.00 95.50 89 GLN A CA 1
ATOM 655 C C . GLN A 1 89 ? 14.558 13.727 -21.558 1.00 95.50 89 GLN A C 1
ATOM 657 O O . GLN A 1 89 ? 15.403 14.452 -22.075 1.00 95.50 89 GLN A O 1
ATOM 662 N N . LYS A 1 90 ? 14.799 13.024 -20.446 1.00 95.69 90 LYS A N 1
ATOM 663 C CA . LYS A 1 90 ? 16.036 13.182 -19.669 1.00 95.69 90 LYS A CA 1
ATOM 664 C C . LYS A 1 90 ? 17.068 12.092 -19.917 1.00 95.69 90 LYS A C 1
ATOM 666 O O . LYS A 1 90 ? 18.258 12.354 -19.775 1.00 95.69 90 LYS A O 1
ATOM 671 N N . LEU A 1 91 ? 16.622 10.874 -20.224 1.00 96.94 91 LEU A N 1
ATOM 672 C CA . LEU A 1 91 ? 17.485 9.693 -20.210 1.00 96.94 91 LEU A CA 1
ATOM 673 C C . LEU A 1 91 ? 17.682 9.058 -21.587 1.00 96.94 91 LEU A C 1
ATOM 675 O O . LEU A 1 91 ? 18.609 8.270 -21.732 1.00 96.94 91 LEU A O 1
ATOM 679 N N . THR A 1 92 ? 16.857 9.369 -22.591 1.00 96.00 92 THR A N 1
ATOM 680 C CA . THR A 1 92 ? 16.999 8.775 -23.933 1.00 96.00 92 THR A CA 1
ATOM 681 C C . THR A 1 92 ? 18.266 9.259 -24.626 1.00 96.00 92 THR A C 1
ATOM 683 O O . THR A 1 92 ? 18.482 10.460 -24.769 1.00 96.00 92 THR A O 1
ATOM 686 N N . GLY A 1 93 ? 19.064 8.307 -25.093 1.00 94.62 93 GLY A N 1
ATOM 687 C CA . GLY A 1 93 ? 20.208 8.497 -25.971 1.00 94.62 93 GLY A CA 1
ATOM 688 C C . GLY A 1 93 ? 20.004 7.812 -27.323 1.00 94.62 93 GLY A C 1
ATOM 689 O O . GLY A 1 93 ? 18.880 7.472 -27.703 1.00 94.62 93 GLY A O 1
ATOM 690 N N . ARG A 1 94 ? 21.088 7.618 -28.079 1.00 93.44 94 ARG A N 1
ATOM 691 C CA . ARG A 1 94 ? 21.014 7.035 -29.433 1.00 93.44 94 ARG A CA 1
ATOM 692 C C . ARG A 1 94 ? 20.930 5.509 -29.414 1.00 93.44 94 ARG A C 1
ATOM 694 O O . ARG A 1 94 ? 20.248 4.939 -30.263 1.00 93.44 94 ARG A O 1
ATOM 701 N N . PHE A 1 95 ? 21.608 4.869 -28.465 1.00 95.38 95 PHE A N 1
ATOM 702 C CA . PHE A 1 95 ? 21.713 3.413 -28.342 1.00 95.38 95 PHE A CA 1
ATOM 703 C C . PHE A 1 95 ? 20.821 2.825 -27.242 1.00 95.38 95 PHE A C 1
ATOM 705 O O . PHE A 1 95 ? 20.700 1.608 -27.123 1.00 95.38 95 PHE A O 1
ATOM 712 N N . GLY A 1 96 ? 20.178 3.667 -26.437 1.00 96.56 96 GLY A N 1
ATOM 713 C CA . GLY A 1 96 ? 19.335 3.234 -25.330 1.00 96.56 96 GLY A CA 1
ATOM 714 C C . GLY A 1 96 ? 18.984 4.387 -24.405 1.00 96.56 96 GLY A C 1
ATOM 715 O O . GLY A 1 96 ? 19.043 5.548 -24.804 1.00 96.56 96 GLY A O 1
ATOM 716 N N . CYS A 1 97 ? 18.659 4.085 -23.149 1.00 97.69 97 CYS A N 1
ATOM 717 C CA . CYS A 1 97 ? 18.533 5.111 -22.113 1.00 97.69 97 CYS A CA 1
ATOM 718 C C . CYS A 1 97 ? 19.699 5.034 -21.126 1.00 97.69 97 CYS A C 1
ATOM 720 O O . CYS A 1 97 ? 20.183 3.949 -20.809 1.00 97.69 97 CYS A O 1
ATOM 722 N N . LYS A 1 98 ? 20.110 6.176 -20.582 1.00 96.94 98 LYS A N 1
ATOM 723 C CA . LYS A 1 98 ? 20.887 6.231 -19.338 1.00 96.94 98 LYS A CA 1
ATOM 724 C C . LYS A 1 98 ? 20.049 5.615 -18.214 1.00 96.94 98 LYS A C 1
ATOM 726 O O . LYS A 1 98 ? 18.829 5.790 -18.218 1.00 96.94 98 LYS A O 1
ATOM 731 N N . ARG A 1 99 ? 20.661 4.932 -17.238 1.00 95.94 99 ARG A N 1
ATOM 732 C CA . ARG A 1 99 ? 19.894 4.395 -16.092 1.00 95.94 99 ARG A CA 1
ATOM 733 C C . ARG A 1 99 ? 19.305 5.539 -15.271 1.00 95.94 99 ARG A C 1
ATOM 735 O O . ARG A 1 99 ? 18.102 5.595 -15.077 1.00 95.94 99 ARG A O 1
ATOM 742 N N . PHE A 1 100 ? 20.132 6.495 -14.869 1.00 95.00 100 PHE A N 1
ATOM 743 C CA . PHE A 1 100 ? 19.732 7.764 -14.261 1.00 95.00 100 PHE A CA 1
ATOM 744 C C . PHE A 1 100 ? 20.789 8.830 -14.595 1.00 95.00 100 PHE A C 1
ATOM 746 O O . PHE A 1 100 ? 21.847 8.516 -15.141 1.00 95.00 100 PHE A O 1
ATOM 753 N N . LEU A 1 101 ? 20.498 10.104 -14.329 1.00 93.75 101 LEU A N 1
ATOM 754 C CA . LEU A 1 101 ? 21.459 11.187 -14.575 1.00 93.75 101 LEU A CA 1
ATOM 755 C C . LEU A 1 101 ? 22.678 11.048 -13.661 1.00 93.75 101 LEU A C 1
ATOM 757 O O . LEU A 1 101 ? 22.511 10.739 -12.482 1.00 93.75 101 LEU A O 1
ATOM 761 N N . ARG A 1 102 ? 23.873 11.361 -14.180 1.00 93.06 102 ARG A N 1
ATOM 762 C CA . ARG A 1 102 ? 25.149 11.297 -13.438 1.00 93.06 102 ARG A CA 1
ATOM 763 C C . ARG A 1 102 ? 25.521 9.898 -12.953 1.00 93.06 102 ARG A C 1
ATOM 765 O O . ARG A 1 102 ? 26.210 9.732 -11.950 1.00 93.06 102 ARG A O 1
ATOM 772 N N . ASP A 1 103 ? 25.040 8.889 -13.657 1.00 92.81 103 ASP A N 1
ATOM 773 C CA . ASP A 1 103 ? 25.410 7.511 -13.407 1.00 92.81 103 ASP A CA 1
ATOM 774 C C . ASP A 1 103 ? 26.818 7.222 -13.943 1.00 92.81 103 ASP A C 1
ATOM 776 O O . ASP A 1 103 ? 27.065 7.327 -15.145 1.00 92.81 103 ASP A O 1
ATOM 780 N N . GLY A 1 104 ? 27.733 6.879 -13.036 1.00 91.31 104 GLY A N 1
ATOM 781 C CA . GLY A 1 104 ? 29.133 6.597 -13.357 1.00 91.31 104 GLY A CA 1
ATOM 782 C C . GLY A 1 104 ? 29.408 5.183 -13.822 1.00 91.31 104 GLY A C 1
ATOM 783 O O . GLY A 1 104 ? 30.514 4.909 -14.279 1.00 91.31 104 GLY A O 1
ATOM 784 N N . HIS A 1 105 ? 28.426 4.293 -13.736 1.00 91.31 105 HIS A N 1
ATOM 785 C CA . HIS A 1 105 ? 28.672 2.879 -13.937 1.00 91.31 105 HIS A CA 1
ATOM 786 C C . HIS A 1 105 ? 29.092 2.531 -15.361 1.00 91.31 105 HIS A C 1
ATOM 788 O O . HIS A 1 105 ? 28.409 2.858 -16.338 1.00 91.31 105 HIS A O 1
ATOM 794 N N . GLN A 1 106 ? 30.220 1.836 -15.439 1.00 89.56 106 GLN A N 1
ATOM 795 C CA . GLN A 1 106 ? 30.960 1.475 -16.636 1.00 89.56 106 GLN A CA 1
ATOM 796 C C . GLN A 1 106 ? 31.167 2.671 -17.570 1.00 89.56 106 GLN A C 1
ATOM 798 O O . GLN A 1 106 ? 31.137 2.546 -18.795 1.00 89.56 106 GLN A O 1
ATOM 803 N N . THR A 1 107 ? 31.348 3.855 -16.983 1.00 90.94 107 THR A N 1
ATOM 804 C CA . THR A 1 107 ? 31.963 4.981 -17.679 1.00 90.94 107 THR A CA 1
ATOM 805 C C . THR A 1 107 ? 33.477 4.848 -17.563 1.00 90.94 107 THR A C 1
ATOM 807 O O . THR A 1 107 ? 34.000 4.327 -16.585 1.00 90.94 107 THR A O 1
ATOM 810 N N . VAL A 1 108 ? 34.214 5.381 -18.532 1.00 89.62 108 VAL A N 1
ATOM 811 C CA . VAL A 1 108 ? 35.689 5.331 -18.543 1.00 89.62 108 VAL A CA 1
ATOM 812 C C . VAL A 1 108 ? 36.362 6.088 -17.387 1.00 89.62 108 VAL A C 1
ATOM 814 O O . VAL A 1 108 ? 37.576 6.002 -17.228 1.00 89.62 108 VAL A O 1
ATOM 817 N N . LEU A 1 109 ? 35.595 6.863 -16.611 1.00 88.38 109 LEU A N 1
ATOM 818 C CA . LEU A 1 109 ? 36.065 7.587 -15.427 1.00 88.38 109 LEU A CA 1
ATOM 819 C C . LEU A 1 109 ? 35.679 6.889 -14.112 1.00 88.38 109 LEU A C 1
ATOM 821 O O . LEU A 1 109 ? 35.987 7.421 -13.048 1.00 88.38 109 LEU A O 1
ATOM 825 N N . GLU A 1 110 ? 34.977 5.754 -14.169 1.00 90.56 110 GLU A N 1
ATOM 826 C CA . GLU A 1 110 ? 34.576 5.004 -12.981 1.00 90.56 110 GLU A CA 1
ATOM 827 C C . GLU A 1 110 ? 35.789 4.390 -12.272 1.00 90.56 110 GLU A C 1
ATOM 829 O O . GLU A 1 110 ? 36.657 3.785 -12.899 1.00 90.56 110 GLU A O 1
ATOM 834 N N . ASP A 1 111 ? 35.814 4.496 -10.945 1.00 85.75 111 ASP A N 1
ATOM 835 C CA . ASP A 1 111 ? 36.669 3.666 -10.100 1.00 85.75 111 ASP A CA 1
ATOM 836 C C . ASP A 1 111 ? 35.894 2.410 -9.673 1.00 85.75 111 ASP A C 1
ATOM 838 O O . ASP A 1 111 ? 35.125 2.433 -8.708 1.00 85.75 111 ASP A O 1
ATOM 842 N N . GLU A 1 112 ? 36.094 1.308 -10.400 1.00 81.88 112 GLU A N 1
ATOM 843 C CA . GLU A 1 112 ? 35.397 0.029 -10.184 1.00 81.88 112 GLU A CA 1
ATOM 844 C C . GLU A 1 112 ? 35.673 -0.606 -8.804 1.00 81.88 112 GLU A C 1
ATOM 846 O O . GLU A 1 112 ? 34.974 -1.535 -8.394 1.00 81.88 112 GLU A O 1
ATOM 851 N N . LEU A 1 113 ? 36.679 -0.126 -8.059 1.00 85.19 113 LEU A N 1
ATOM 852 C CA . LEU A 1 113 ? 37.014 -0.641 -6.727 1.00 85.19 113 LEU A CA 1
ATOM 853 C C . LEU A 1 113 ? 36.153 -0.028 -5.611 1.00 85.19 113 LEU A C 1
ATOM 855 O O . LEU A 1 113 ? 36.195 -0.506 -4.471 1.00 85.19 113 LEU A O 1
ATOM 859 N N . LYS A 1 114 ? 35.380 1.024 -5.904 1.00 82.62 114 LYS A N 1
ATOM 860 C CA . LYS A 1 114 ? 34.532 1.705 -4.920 1.00 82.62 114 LYS A CA 1
ATOM 861 C C . LYS A 1 114 ? 33.117 1.142 -4.889 1.00 82.62 114 LYS A C 1
ATOM 863 O O . LYS A 1 114 ? 32.482 0.908 -5.908 1.00 82.62 114 LYS A O 1
ATOM 868 N N . LEU A 1 115 ? 32.579 1.004 -3.675 1.00 76.38 115 LEU A N 1
ATOM 869 C CA . LEU A 1 115 ? 31.199 0.554 -3.464 1.00 76.38 115 LEU A CA 1
ATOM 870 C C . LEU A 1 115 ? 30.164 1.667 -3.714 1.00 76.38 115 LEU A C 1
ATOM 872 O O . LEU A 1 115 ? 29.030 1.389 -4.109 1.00 76.38 115 LEU A O 1
ATOM 876 N N . HIS A 1 116 ? 30.529 2.922 -3.438 1.00 79.06 116 HIS A N 1
ATOM 877 C CA . HIS A 1 116 ? 29.655 4.091 -3.535 1.00 79.06 116 HIS A CA 1
ATOM 878 C C . HIS A 1 116 ? 30.428 5.284 -4.106 1.00 79.06 116 HIS A C 1
ATOM 880 O O . HIS A 1 116 ? 31.619 5.421 -3.831 1.00 79.06 116 HIS A O 1
ATOM 886 N N . TYR A 1 117 ? 29.738 6.137 -4.867 1.00 82.81 117 TYR A N 1
ATOM 887 C CA . TYR A 1 117 ? 30.293 7.386 -5.390 1.00 82.81 117 TYR A CA 1
ATOM 888 C C . TYR A 1 117 ? 30.118 8.526 -4.387 1.00 82.81 117 TYR A C 1
ATOM 890 O O . TYR A 1 117 ? 29.042 8.676 -3.797 1.00 82.81 117 TYR A O 1
ATOM 898 N N . GLU A 1 118 ? 31.139 9.364 -4.261 1.00 82.94 118 GLU A N 1
ATOM 899 C CA . GLU A 1 118 ? 31.043 10.640 -3.557 1.00 82.94 118 GLU A CA 1
ATOM 900 C C . GLU A 1 118 ? 30.281 11.684 -4.403 1.00 82.94 118 GLU A C 1
ATOM 902 O O . GLU A 1 118 ? 30.254 11.593 -5.638 1.00 82.94 118 GLU A O 1
ATOM 907 N N . PRO A 1 119 ? 29.652 12.704 -3.787 1.00 81.31 119 PRO A N 1
ATOM 908 C CA . PRO A 1 119 ? 28.895 13.724 -4.516 1.00 81.31 119 PRO A CA 1
ATOM 909 C C . PRO A 1 119 ? 29.693 14.433 -5.620 1.00 81.31 119 PRO A C 1
ATOM 911 O O . PRO A 1 119 ? 29.141 14.734 -6.678 1.00 81.31 119 PRO A O 1
ATOM 914 N N . GLU A 1 120 ? 30.985 14.681 -5.400 1.00 81.94 120 GLU A N 1
ATOM 915 C CA . GLU A 1 120 ? 31.870 15.312 -6.381 1.00 81.94 120 GLU A CA 1
ATOM 916 C C . GLU A 1 120 ? 32.157 14.397 -7.579 1.00 81.94 120 GLU A C 1
ATOM 918 O O . GLU A 1 120 ? 32.319 14.885 -8.698 1.00 81.94 120 GLU A O 1
ATOM 923 N N . GLU A 1 121 ? 32.181 13.076 -7.371 1.00 82.69 121 GLU A N 1
ATOM 924 C CA . GLU A 1 121 ? 32.395 12.088 -8.436 1.00 82.69 121 GLU A CA 1
ATOM 925 C C . GLU A 1 121 ? 31.198 12.042 -9.386 1.00 82.69 121 GLU A C 1
ATOM 927 O O . GLU A 1 121 ? 31.382 11.997 -10.602 1.00 82.69 121 GLU A O 1
ATOM 932 N N . LEU A 1 122 ? 29.974 12.167 -8.862 1.00 85.62 122 LEU A N 1
ATOM 933 C CA . LEU A 1 122 ? 28.753 12.183 -9.675 1.00 85.62 122 LEU A CA 1
ATOM 934 C C . LEU A 1 122 ? 28.766 13.300 -10.731 1.00 85.62 122 LEU A C 1
ATOM 936 O O . LEU A 1 122 ? 28.344 13.093 -11.868 1.00 85.62 122 LEU A O 1
ATOM 940 N N . GLU A 1 123 ? 29.293 14.481 -10.400 1.00 87.38 123 GLU A N 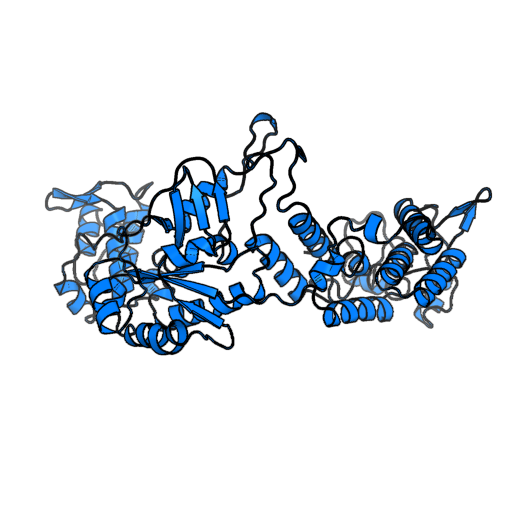1
ATOM 941 C CA . GLU A 1 123 ? 29.416 15.580 -11.371 1.00 87.38 123 GLU A CA 1
ATOM 942 C C . GLU A 1 123 ? 30.376 15.244 -12.519 1.00 87.38 123 GLU A C 1
ATOM 944 O O . GLU A 1 123 ? 30.206 15.732 -13.637 1.00 87.38 123 GLU A O 1
ATOM 949 N N . THR A 1 124 ? 31.360 14.372 -12.288 1.00 90.06 124 THR A N 1
ATOM 950 C CA . THR A 1 124 ? 32.282 13.942 -13.345 1.00 90.06 124 THR A CA 1
ATOM 951 C C . THR A 1 124 ? 31.612 13.017 -14.361 1.00 90.06 124 THR A C 1
ATOM 953 O O . THR A 1 124 ? 32.015 12.988 -15.521 1.00 90.06 124 THR A O 1
ATOM 956 N N . PHE A 1 125 ? 30.547 12.312 -13.993 1.00 92.75 125 PHE A N 1
ATOM 957 C CA . PHE A 1 125 ? 29.838 11.425 -14.919 1.00 92.75 125 PHE A CA 1
ATOM 958 C C . PHE A 1 125 ? 28.800 12.160 -15.774 1.00 92.75 125 PHE A C 1
ATOM 960 O O . PHE A 1 125 ? 28.327 11.629 -16.779 1.00 92.75 125 PHE A O 1
ATOM 967 N N . ALA A 1 126 ? 28.469 13.404 -15.416 1.00 92.06 126 ALA A N 1
ATOM 968 C CA . ALA A 1 126 ? 27.487 14.203 -16.133 1.00 92.06 126 ALA A CA 1
ATOM 969 C C . ALA A 1 126 ? 27.851 14.352 -17.622 1.00 92.06 126 ALA A C 1
ATOM 971 O O . ALA A 1 126 ? 28.932 14.831 -17.983 1.00 92.06 126 ALA A O 1
ATOM 972 N N . GLY A 1 127 ? 26.918 13.956 -18.490 1.00 91.69 127 GLY A N 1
ATOM 973 C CA . GLY A 1 127 ? 27.045 14.073 -19.942 1.00 91.69 127 GLY A CA 1
ATOM 974 C C . GLY A 1 127 ? 27.747 12.901 -20.629 1.00 91.69 127 GLY A C 1
ATOM 975 O O . GLY A 1 127 ? 27.674 12.821 -21.849 1.00 91.69 127 GLY A O 1
ATOM 976 N N . ILE A 1 128 ? 28.372 11.981 -19.888 1.00 94.94 128 ILE A N 1
ATOM 977 C CA . ILE A 1 128 ? 29.057 10.800 -20.450 1.00 94.94 128 ILE A CA 1
ATOM 978 C C . ILE A 1 128 ? 28.466 9.473 -19.969 1.00 94.94 128 ILE A C 1
ATOM 980 O O . ILE A 1 128 ? 29.048 8.420 -20.216 1.00 94.94 128 ILE A O 1
ATOM 984 N N . GLU A 1 129 ? 27.321 9.513 -19.287 1.00 95.94 129 GLU A N 1
ATOM 985 C CA . GLU A 1 129 ? 26.675 8.327 -18.727 1.00 95.94 129 GLU A CA 1
ATOM 986 C C . GLU A 1 129 ? 26.412 7.290 -19.821 1.00 95.94 129 GLU A C 1
ATOM 988 O O . GLU A 1 129 ? 25.981 7.645 -20.924 1.00 95.94 129 GLU A O 1
ATOM 993 N N . SER A 1 130 ? 26.641 6.017 -19.513 1.00 96.81 130 SER A N 1
ATOM 994 C CA . SER A 1 130 ? 26.443 4.905 -20.442 1.00 96.81 130 SER A CA 1
ATOM 995 C C . SER A 1 130 ? 24.975 4.734 -20.852 1.00 96.81 130 SER A C 1
ATOM 997 O O . SER A 1 130 ? 24.055 4.928 -20.055 1.00 96.81 130 SER A O 1
ATOM 999 N N . GLU A 1 131 ? 24.747 4.351 -22.107 1.00 97.56 131 GLU A N 1
ATOM 1000 C CA . GLU A 1 131 ? 23.416 4.144 -22.686 1.00 97.56 131 GLU A CA 1
ATOM 1001 C C . GLU A 1 131 ? 23.085 2.653 -22.761 1.00 97.56 131 GLU A C 1
ATOM 1003 O O . GLU A 1 131 ? 23.869 1.867 -23.280 1.00 97.56 131 GLU A O 1
ATOM 1008 N N . TRP A 1 132 ? 21.913 2.262 -22.268 1.00 98.38 132 TRP A N 1
ATOM 1009 C CA . TRP A 1 132 ? 21.516 0.864 -22.110 1.00 98.38 132 TRP A CA 1
ATOM 1010 C C . TRP A 1 132 ? 20.378 0.507 -23.075 1.00 98.38 132 TRP A C 1
ATOM 1012 O O . TRP A 1 132 ? 19.250 0.991 -22.883 1.00 98.38 132 TRP A O 1
ATOM 1022 N N . PRO A 1 133 ? 20.612 -0.372 -24.072 1.00 98.44 133 PRO A N 1
ATOM 1023 C CA . PRO A 1 133 ? 19.566 -0.840 -24.986 1.00 98.44 133 PRO A CA 1
ATOM 1024 C C . PRO A 1 133 ? 18.394 -1.519 -24.266 1.00 98.44 133 PRO A C 1
ATOM 1026 O O . PRO A 1 133 ? 17.264 -1.503 -24.757 1.00 98.44 133 PRO A O 1
ATOM 1029 N N . LEU A 1 134 ? 18.636 -2.065 -23.066 1.00 98.50 134 LEU A N 1
ATOM 1030 C CA . LEU A 1 134 ? 17.627 -2.673 -22.196 1.00 98.50 134 LEU A CA 1
ATOM 1031 C C . LEU A 1 134 ? 16.349 -1.826 -22.086 1.00 98.50 134 LEU A C 1
ATOM 1033 O O . LEU A 1 134 ? 15.245 -2.355 -22.191 1.00 98.50 134 LEU A O 1
ATOM 1037 N N . PHE A 1 135 ? 16.460 -0.510 -21.919 1.00 98.38 135 PHE A N 1
ATOM 1038 C CA . PHE A 1 135 ? 15.283 0.336 -21.702 1.00 98.38 135 PHE A CA 1
ATOM 1039 C C . PHE A 1 135 ? 14.433 0.540 -22.959 1.00 98.38 135 PHE A C 1
ATOM 1041 O O . PHE A 1 135 ? 13.213 0.681 -22.852 1.00 98.38 135 PHE A O 1
ATOM 1048 N N . PHE A 1 136 ? 15.025 0.447 -24.151 1.00 98.56 136 PHE A N 1
ATOM 1049 C CA . PHE A 1 136 ? 14.254 0.395 -25.394 1.00 98.56 136 PHE A CA 1
ATOM 1050 C C . PHE A 1 136 ? 13.446 -0.901 -25.503 1.00 98.56 136 PHE A C 1
ATOM 1052 O O . PHE A 1 136 ? 12.349 -0.881 -26.053 1.00 98.56 136 PHE A O 1
ATOM 1059 N N . THR A 1 137 ? 13.907 -2.012 -24.918 1.00 98.62 137 THR A N 1
ATOM 1060 C CA . THR A 1 137 ? 13.114 -3.255 -24.894 1.00 98.62 137 THR A CA 1
ATOM 1061 C C . THR A 1 137 ? 11.847 -3.112 -24.043 1.00 98.62 137 THR A C 1
ATOM 1063 O O . THR A 1 137 ? 10.779 -3.565 -24.455 1.00 98.62 137 THR A O 1
ATOM 1066 N N . TYR A 1 138 ? 11.915 -2.384 -22.921 1.00 98.31 138 TYR A N 1
ATOM 1067 C CA . TYR A 1 138 ? 10.727 -2.023 -22.141 1.00 98.31 138 TYR A CA 1
ATOM 1068 C C . TYR A 1 138 ? 9.787 -1.103 -22.921 1.00 98.31 138 TYR A C 1
ATOM 1070 O O . TYR A 1 138 ? 8.583 -1.342 -22.939 1.00 98.31 138 TYR A O 1
ATOM 1078 N N . GLN A 1 139 ? 10.314 -0.078 -23.601 1.00 97.75 139 GLN A N 1
ATOM 1079 C CA . GLN A 1 139 ? 9.498 0.812 -24.435 1.00 97.75 139 GLN A CA 1
ATOM 1080 C C . GLN A 1 139 ? 8.794 0.054 -25.564 1.00 97.75 139 GLN A C 1
ATOM 1082 O O . GLN A 1 139 ? 7.599 0.255 -25.763 1.00 97.75 139 GLN A O 1
ATOM 1087 N N . LEU A 1 140 ? 9.501 -0.849 -26.252 1.00 98.44 140 LEU A N 1
ATOM 1088 C CA . LEU A 1 140 ? 8.943 -1.710 -27.295 1.00 98.44 140 LEU A CA 1
ATOM 1089 C C . LEU A 1 140 ? 7.729 -2.486 -26.771 1.00 98.44 140 LEU A C 1
ATOM 1091 O O . LEU A 1 140 ? 6.640 -2.399 -27.337 1.00 98.44 140 LEU A O 1
ATOM 1095 N N . ILE A 1 141 ? 7.904 -3.212 -25.665 1.00 97.94 141 ILE A N 1
ATOM 1096 C CA . ILE A 1 141 ? 6.831 -4.013 -25.068 1.00 97.94 141 ILE A CA 1
ATOM 1097 C C . ILE A 1 141 ? 5.685 -3.104 -24.599 1.00 97.94 141 ILE A C 1
ATOM 1099 O O . ILE A 1 141 ? 4.521 -3.383 -24.881 1.00 97.94 141 ILE A O 1
ATOM 1103 N N . ASN A 1 142 ? 5.988 -1.977 -23.953 1.00 96.12 142 ASN A N 1
ATOM 1104 C CA . ASN A 1 142 ? 4.976 -1.032 -23.480 1.00 96.12 142 ASN A CA 1
ATOM 1105 C C . ASN A 1 142 ? 4.160 -0.419 -24.633 1.00 96.12 142 ASN A C 1
ATOM 1107 O O . ASN A 1 142 ? 2.946 -0.260 -24.499 1.00 96.12 142 ASN A O 1
ATOM 1111 N N . HIS A 1 143 ? 4.782 -0.126 -25.781 1.00 96.50 143 HIS A N 1
ATOM 1112 C CA . HIS A 1 143 ? 4.081 0.326 -26.986 1.00 96.50 143 HIS A CA 1
ATOM 1113 C C . HIS A 1 143 ? 3.113 -0.735 -27.519 1.00 96.50 143 HIS A C 1
ATOM 1115 O O . HIS A 1 143 ? 1.978 -0.398 -27.863 1.00 96.50 143 HIS A O 1
ATOM 1121 N N . LEU A 1 144 ? 3.515 -2.009 -27.509 1.00 96.81 144 LEU A N 1
ATOM 1122 C CA . LEU A 1 144 ? 2.660 -3.130 -27.911 1.00 96.81 144 LEU A CA 1
ATOM 1123 C C . LEU A 1 144 ? 1.464 -3.297 -26.964 1.00 96.81 144 LEU A C 1
ATOM 1125 O O . LEU A 1 144 ? 0.327 -3.373 -27.423 1.00 96.81 144 LEU A O 1
ATOM 1129 N N . PHE A 1 145 ? 1.682 -3.233 -25.647 1.00 94.12 145 PHE A N 1
ATOM 1130 C CA . PHE A 1 145 ? 0.595 -3.230 -24.657 1.00 94.12 145 PHE A CA 1
ATOM 1131 C C . PHE A 1 145 ? -0.363 -2.037 -24.804 1.00 94.12 145 PHE A C 1
ATOM 1133 O O . PHE A 1 145 ? -1.555 -2.157 -24.509 1.00 94.12 145 PHE A O 1
ATOM 1140 N N . ALA A 1 146 ? 0.135 -0.888 -25.265 1.00 91.75 146 ALA A N 1
ATOM 1141 C CA . ALA A 1 146 ? -0.673 0.294 -25.548 1.00 91.75 146 ALA A CA 1
ATOM 1142 C C . ALA A 1 146 ? -1.412 0.231 -26.901 1.00 91.75 146 ALA A C 1
ATOM 1144 O O . ALA A 1 146 ? -2.212 1.123 -27.183 1.00 91.75 146 ALA A O 1
ATOM 1145 N N . GLY A 1 147 ? -1.162 -0.790 -27.731 1.00 93.94 147 GLY A N 1
ATOM 1146 C CA . GLY A 1 147 ? -1.695 -0.900 -29.094 1.00 93.94 147 GLY A CA 1
ATOM 1147 C C . GLY A 1 147 ? -1.053 0.069 -30.094 1.00 93.94 147 GLY A C 1
ATOM 1148 O O . GLY A 1 147 ? -1.588 0.281 -31.180 1.00 93.94 147 GLY A O 1
ATOM 1149 N N . ASN A 1 148 ? 0.082 0.682 -29.745 1.00 96.00 148 ASN A N 1
ATOM 1150 C CA . ASN A 1 148 ? 0.803 1.608 -30.613 1.00 96.00 148 ASN A CA 1
ATOM 1151 C C . ASN A 1 148 ? 1.849 0.854 -31.449 1.00 96.00 148 ASN A C 1
ATOM 1153 O O . ASN A 1 148 ? 3.044 0.877 -31.151 1.00 96.00 148 ASN A O 1
ATOM 1157 N N . HIS A 1 149 ? 1.381 0.162 -32.490 1.00 96.12 149 HIS A N 1
ATOM 1158 C CA . HIS A 1 149 ? 2.233 -0.654 -33.362 1.00 96.12 149 HIS A CA 1
ATOM 1159 C C . HIS A 1 149 ? 3.280 0.163 -34.131 1.00 96.12 149 HIS A C 1
ATOM 1161 O O . HIS A 1 149 ? 4.393 -0.316 -34.324 1.00 96.12 149 HIS A O 1
ATOM 1167 N N . GLU A 1 150 ? 2.958 1.396 -34.533 1.00 98.00 150 GLU A N 1
ATOM 1168 C CA . GLU A 1 150 ? 3.901 2.273 -35.238 1.00 98.00 150 GLU A CA 1
ATOM 1169 C C . GLU A 1 150 ? 5.104 2.618 -34.352 1.00 98.00 150 GLU A C 1
ATOM 1171 O O . GLU A 1 150 ? 6.254 2.445 -34.760 1.00 98.00 150 GLU A O 1
ATOM 1176 N N . ALA A 1 151 ? 4.849 3.031 -33.105 1.00 97.38 151 ALA A N 1
ATOM 1177 C CA . ALA A 1 151 ? 5.919 3.306 -32.153 1.00 97.38 151 ALA A CA 1
ATOM 1178 C C . ALA A 1 151 ? 6.707 2.039 -31.794 1.00 97.38 151 ALA A C 1
ATOM 1180 O O . ALA A 1 151 ? 7.929 2.096 -31.693 1.00 97.38 151 ALA A O 1
ATOM 1181 N N . ALA A 1 152 ? 6.032 0.893 -31.648 1.00 98.25 152 ALA A N 1
ATOM 1182 C CA . ALA A 1 152 ? 6.693 -0.382 -31.388 1.00 98.25 152 ALA A CA 1
ATOM 1183 C C . ALA A 1 152 ? 7.680 -0.756 -32.509 1.00 98.25 152 ALA A C 1
ATOM 1185 O O . ALA A 1 152 ? 8.833 -1.084 -32.229 1.00 98.25 152 ALA A O 1
ATOM 1186 N N . GLU A 1 153 ? 7.273 -0.645 -33.775 1.00 98.38 153 GLU A N 1
ATOM 1187 C CA . GLU A 1 153 ? 8.148 -0.947 -34.911 1.00 98.38 153 GLU A CA 1
ATOM 1188 C C . GLU A 1 153 ? 9.332 0.030 -34.990 1.00 98.38 153 GLU A C 1
ATOM 1190 O O . GLU A 1 153 ? 10.477 -0.387 -35.179 1.00 98.38 153 GLU A O 1
ATOM 1195 N N . ALA A 1 154 ? 9.094 1.324 -34.751 1.00 98.12 154 ALA A N 1
ATOM 1196 C CA . ALA A 1 154 ? 10.157 2.327 -34.696 1.00 98.12 154 ALA A CA 1
ATOM 1197 C C . ALA A 1 154 ? 11.184 2.030 -33.585 1.00 98.12 154 ALA A C 1
ATOM 1199 O O . ALA A 1 154 ? 12.395 2.109 -33.819 1.00 98.12 154 ALA A O 1
ATOM 1200 N N . THR A 1 155 ? 10.729 1.631 -32.392 1.00 98.38 155 THR A N 1
ATOM 1201 C CA . THR A 1 155 ? 11.616 1.211 -31.295 1.00 98.38 155 THR A CA 1
ATOM 1202 C C . THR A 1 155 ? 12.366 -0.078 -31.638 1.00 98.38 155 THR A C 1
ATOM 1204 O O . THR A 1 155 ? 13.561 -0.184 -31.367 1.00 98.38 155 THR A O 1
ATOM 1207 N N . ASN A 1 156 ? 11.727 -1.043 -32.305 1.00 98.44 156 ASN A N 1
ATOM 1208 C CA . ASN A 1 156 ? 12.410 -2.250 -32.776 1.00 98.44 156 ASN A CA 1
ATOM 1209 C C . ASN A 1 156 ? 13.517 -1.927 -33.799 1.00 98.44 156 ASN A C 1
ATOM 1211 O O . ASN A 1 156 ? 14.597 -2.511 -33.741 1.00 98.44 156 ASN A O 1
ATOM 1215 N N . GLN A 1 157 ? 13.314 -0.944 -34.679 1.00 98.06 157 GLN A N 1
ATOM 1216 C CA . GLN A 1 157 ? 14.359 -0.457 -35.589 1.00 98.06 157 GLN A CA 1
ATOM 1217 C C . GLN A 1 157 ? 15.510 0.258 -34.868 1.00 98.06 157 GLN A C 1
ATOM 1219 O O . GLN A 1 157 ? 16.650 0.216 -35.333 1.00 98.06 157 GLN A O 1
ATOM 1224 N N . GLN A 1 158 ? 15.250 0.927 -33.743 1.00 97.75 158 GLN A N 1
ATOM 1225 C CA . GLN A 1 158 ? 16.312 1.458 -32.880 1.00 97.75 158 GLN A CA 1
ATOM 1226 C C . GLN A 1 158 ? 17.114 0.322 -32.235 1.00 97.75 158 GLN A C 1
ATOM 1228 O O . GLN A 1 158 ? 18.339 0.342 -32.294 1.00 97.75 158 GLN A O 1
ATOM 1233 N N . LEU A 1 159 ? 16.438 -0.707 -31.716 1.00 98.31 159 LEU A N 1
ATOM 1234 C CA . LEU A 1 159 ? 17.085 -1.892 -31.144 1.00 98.31 159 LEU A CA 1
ATOM 1235 C C . LEU A 1 159 ? 17.926 -2.656 -32.173 1.00 98.31 159 LEU A C 1
ATOM 1237 O O . LEU A 1 159 ? 19.043 -3.043 -31.859 1.00 98.31 159 LEU A O 1
ATOM 1241 N N . MET A 1 160 ? 17.449 -2.812 -33.414 1.00 97.19 160 MET A N 1
ATOM 1242 C CA . MET A 1 160 ? 18.240 -3.420 -34.494 1.00 97.19 160 MET A CA 1
ATOM 1243 C C . MET A 1 160 ? 19.523 -2.634 -34.793 1.00 97.19 160 MET A C 1
ATOM 1245 O O . MET A 1 160 ? 20.554 -3.242 -35.053 1.00 97.19 160 MET A O 1
ATOM 1249 N N . ARG A 1 161 ? 19.480 -1.295 -34.733 1.00 95.94 161 ARG A N 1
ATOM 1250 C CA . ARG A 1 161 ? 20.672 -0.443 -34.904 1.00 95.94 161 ARG A CA 1
ATOM 1251 C C . ARG A 1 161 ? 21.640 -0.527 -33.723 1.00 95.94 161 ARG A C 1
ATOM 1253 O O . ARG A 1 161 ? 22.834 -0.341 -33.920 1.00 95.94 161 ARG A O 1
ATOM 1260 N N . ALA A 1 162 ? 21.127 -0.791 -32.525 1.00 96.44 162 ALA A N 1
ATOM 1261 C CA . ALA A 1 162 ? 21.910 -0.992 -31.308 1.00 96.44 162 ALA A CA 1
ATOM 1262 C C . ALA A 1 162 ? 22.326 -2.461 -31.086 1.00 96.44 162 ALA A C 1
ATOM 1264 O O . ALA A 1 162 ? 22.892 -2.787 -30.048 1.00 96.44 162 ALA A O 1
ATOM 1265 N N . ALA A 1 163 ? 22.016 -3.372 -32.009 1.00 97.44 163 ALA A N 1
ATOM 1266 C CA . ALA A 1 163 ? 22.456 -4.756 -31.926 1.00 97.44 163 ALA A CA 1
ATOM 1267 C C . ALA A 1 163 ? 23.807 -4.922 -32.630 1.00 97.44 163 ALA A C 1
ATOM 1269 O O . ALA A 1 163 ? 24.049 -4.349 -33.692 1.00 97.44 163 ALA A O 1
ATOM 1270 N N . VAL A 1 164 ? 24.672 -5.749 -32.053 1.00 96.56 164 VAL A N 1
ATOM 1271 C CA . VAL A 1 164 ? 25.978 -6.104 -32.613 1.00 96.56 164 VAL A CA 1
ATOM 1272 C C . VAL A 1 164 ? 25.890 -7.506 -33.206 1.00 96.56 164 VAL A C 1
ATOM 1274 O O . VAL A 1 164 ? 25.336 -8.415 -32.586 1.00 96.56 164 VAL A O 1
ATOM 1277 N N . GLU A 1 165 ? 26.420 -7.688 -34.413 1.00 95.62 165 GLU A N 1
ATOM 1278 C CA . GLU A 1 165 ? 26.506 -9.007 -35.037 1.00 95.62 165 GLU A CA 1
ATOM 1279 C C . GLU A 1 165 ? 27.676 -9.806 -34.441 1.00 95.62 165 GLU A C 1
ATOM 1281 O O . GLU A 1 165 ? 28.816 -9.340 -34.435 1.00 95.62 165 GLU A O 1
ATOM 1286 N N . ARG A 1 166 ? 27.407 -11.027 -33.967 1.00 93.19 166 ARG A N 1
ATOM 1287 C CA . ARG A 1 166 ? 28.432 -12.031 -33.644 1.00 93.19 166 ARG A CA 1
ATOM 1288 C C . ARG A 1 166 ? 27.975 -13.406 -34.108 1.00 93.19 166 ARG A C 1
ATOM 1290 O O . ARG A 1 166 ? 26.863 -13.820 -33.791 1.00 93.19 166 ARG A O 1
ATOM 1297 N N . ASP A 1 167 ? 28.831 -14.106 -34.848 1.00 92.00 167 ASP A N 1
ATOM 1298 C CA . ASP A 1 167 ? 28.573 -15.458 -35.367 1.00 92.00 167 ASP A CA 1
ATOM 1299 C C . ASP A 1 167 ? 27.217 -15.589 -36.100 1.00 92.00 167 ASP A C 1
ATOM 1301 O O . ASP A 1 167 ? 26.514 -16.593 -35.978 1.00 92.00 167 ASP A O 1
ATOM 1305 N N . GLY A 1 168 ? 26.819 -14.553 -36.850 1.00 92.00 168 GLY A N 1
ATOM 1306 C CA . GLY A 1 168 ? 25.540 -14.504 -37.566 1.00 92.00 168 GLY A CA 1
ATOM 1307 C C . GLY A 1 168 ? 24.307 -14.224 -36.693 1.00 92.00 168 GLY A C 1
ATOM 1308 O O . GLY A 1 168 ? 23.181 -14.282 -37.193 1.00 92.00 168 GLY A O 1
ATOM 1309 N N . LEU A 1 169 ? 24.485 -13.913 -35.404 1.00 93.12 169 LEU A N 1
ATOM 1310 C CA . LEU A 1 169 ? 23.422 -13.528 -34.475 1.00 93.12 169 LEU A CA 1
ATOM 1311 C C . LEU A 1 169 ? 23.493 -12.037 -34.137 1.00 93.12 169 LEU A C 1
ATOM 1313 O O . LEU A 1 169 ? 24.566 -11.488 -33.913 1.00 93.12 169 LEU A O 1
ATOM 1317 N N . TRP A 1 170 ? 22.327 -11.399 -34.035 1.00 96.31 170 TRP A N 1
ATOM 1318 C CA . TRP A 1 170 ? 22.196 -10.012 -33.583 1.00 96.31 170 TRP A CA 1
ATOM 1319 C C . TRP A 1 170 ? 21.971 -9.974 -32.073 1.00 96.31 170 TRP A C 1
ATOM 1321 O O . TRP A 1 170 ? 20.947 -10.461 -31.579 1.00 96.31 170 TRP A O 1
ATOM 1331 N N . LEU A 1 171 ? 22.930 -9.401 -31.351 1.00 97.69 171 LEU A N 1
ATOM 1332 C CA . LEU A 1 171 ? 23.006 -9.430 -29.895 1.00 97.69 171 LEU A CA 1
ATOM 1333 C C . LEU A 1 171 ? 22.962 -8.010 -29.333 1.00 97.69 171 LEU A C 1
ATOM 1335 O O . LEU A 1 171 ? 23.715 -7.143 -29.771 1.00 97.69 171 LEU A O 1
ATOM 1339 N N . LEU A 1 172 ? 22.101 -7.773 -28.344 1.00 98.31 172 LEU A N 1
ATOM 1340 C CA . LEU A 1 172 ? 22.093 -6.507 -27.614 1.00 98.31 172 LEU A CA 1
ATOM 1341 C C . LEU A 1 172 ? 23.205 -6.509 -26.553 1.00 98.31 172 LEU A C 1
ATOM 1343 O O . LEU A 1 172 ? 23.182 -7.382 -25.677 1.00 98.31 172 LEU A O 1
ATOM 1347 N N . PRO A 1 173 ? 24.156 -5.558 -26.593 1.00 97.88 173 PRO A N 1
ATOM 1348 C CA . PRO A 1 173 ? 25.117 -5.380 -25.511 1.00 97.88 173 PRO A CA 1
ATOM 1349 C C . PRO A 1 173 ? 24.406 -4.912 -24.237 1.00 97.88 173 PRO A C 1
ATOM 1351 O O . PRO A 1 173 ? 23.274 -4.419 -24.274 1.00 97.88 173 PRO A O 1
ATOM 1354 N N . GLU A 1 174 ? 25.086 -5.033 -23.102 1.00 97.81 174 GLU A N 1
ATOM 1355 C CA . GLU A 1 174 ? 24.613 -4.451 -21.845 1.00 97.81 174 GLU A CA 1
ATOM 1356 C C . GLU A 1 174 ? 24.498 -2.929 -21.933 1.00 97.81 174 GLU A C 1
ATOM 1358 O O . GLU A 1 174 ? 23.456 -2.372 -21.576 1.00 97.81 174 GLU A O 1
ATOM 1363 N N . LEU A 1 175 ? 25.527 -2.268 -22.473 1.00 97.69 175 LEU A N 1
ATOM 1364 C CA . LEU A 1 175 ? 25.547 -0.819 -22.639 1.00 97.69 175 LEU A CA 1
ATOM 1365 C C . LEU A 1 175 ? 26.527 -0.332 -23.706 1.00 97.69 175 LEU A C 1
ATOM 1367 O O . LEU A 1 175 ? 27.387 -1.075 -24.182 1.00 97.69 175 LEU A O 1
ATOM 1371 N N . TYR A 1 176 ? 26.403 0.959 -24.004 1.00 97.81 176 TYR A N 1
ATOM 1372 C CA . TYR A 1 176 ? 27.261 1.759 -24.866 1.00 97.81 176 TYR A CA 1
ATOM 1373 C C . TYR A 1 176 ? 27.891 2.921 -24.086 1.00 97.81 176 TYR A C 1
ATOM 1375 O O . TYR A 1 176 ? 27.177 3.773 -23.543 1.00 97.81 176 TYR A O 1
ATOM 1383 N N . PHE A 1 177 ? 29.221 2.998 -24.073 1.00 96.56 177 PHE A N 1
ATOM 1384 C CA . PHE A 1 177 ? 29.989 4.000 -23.326 1.00 96.56 177 PHE A CA 1
ATOM 1385 C C . PHE A 1 177 ? 30.778 4.940 -24.252 1.00 96.56 177 PHE A C 1
ATOM 1387 O O . PHE A 1 177 ? 31.052 4.621 -25.411 1.00 96.56 177 PHE A O 1
ATOM 1394 N N . VAL A 1 178 ? 31.127 6.119 -23.734 1.00 96.31 178 VAL A N 1
ATOM 1395 C CA . VAL A 1 178 ? 31.942 7.130 -24.434 1.00 96.31 178 VAL A CA 1
ATOM 1396 C C . VAL A 1 178 ? 33.423 6.790 -24.269 1.00 96.31 178 VAL A C 1
ATOM 1398 O O . VAL A 1 178 ? 33.864 6.516 -23.152 1.00 96.31 178 VAL A O 1
ATOM 1401 N N . LEU A 1 179 ? 34.194 6.828 -25.358 1.00 94.75 179 LEU A N 1
ATOM 1402 C CA . LEU A 1 179 ? 35.632 6.545 -25.325 1.00 94.75 179 LEU A CA 1
ATOM 1403 C C . LEU A 1 179 ? 36.432 7.669 -24.633 1.00 94.75 179 LEU A C 1
ATOM 1405 O O . LEU A 1 179 ? 36.003 8.828 -24.653 1.00 94.75 179 LEU A O 1
ATOM 1409 N N . PRO A 1 180 ? 37.604 7.373 -24.033 1.00 93.31 180 PRO A N 1
ATOM 1410 C CA . PRO A 1 180 ? 38.405 8.365 -23.306 1.00 93.31 180 PRO A CA 1
ATOM 1411 C C . PRO A 1 180 ? 38.761 9.622 -24.115 1.00 93.31 180 PRO A C 1
ATOM 1413 O O . PRO A 1 180 ? 38.747 10.736 -23.585 1.00 93.31 180 PRO A O 1
ATOM 1416 N N . GLU A 1 181 ? 39.067 9.450 -25.398 1.00 94.50 181 GLU A N 1
ATOM 1417 C CA . GLU A 1 181 ? 39.395 10.513 -26.349 1.00 94.50 181 GLU A CA 1
ATOM 1418 C C . GLU A 1 181 ? 38.218 11.458 -26.640 1.00 94.50 181 GLU A C 1
ATOM 1420 O O . GLU A 1 181 ? 38.431 12.651 -26.879 1.00 94.50 181 GLU A O 1
ATOM 1425 N N . ASP A 1 182 ? 36.989 10.956 -26.525 1.00 94.81 182 ASP A N 1
ATOM 1426 C CA . ASP A 1 182 ? 35.759 11.621 -26.955 1.00 94.81 182 ASP A CA 1
ATOM 1427 C C . ASP A 1 182 ? 35.035 12.365 -25.818 1.00 94.81 182 ASP A C 1
ATOM 1429 O O . ASP A 1 182 ? 34.220 13.256 -26.070 1.00 94.81 182 ASP A O 1
ATOM 1433 N N . ILE A 1 183 ? 35.396 12.102 -24.553 1.00 93.56 183 ILE A N 1
ATOM 1434 C CA . ILE A 1 183 ? 34.785 12.709 -23.348 1.00 93.56 183 ILE A CA 1
ATOM 1435 C C . ILE A 1 183 ? 34.642 14.232 -23.465 1.00 93.56 183 ILE A C 1
ATOM 1437 O O . ILE A 1 183 ? 33.621 14.811 -23.084 1.00 93.56 183 ILE A O 1
ATOM 1441 N N . LYS A 1 184 ? 35.699 14.914 -23.926 1.00 93.62 184 LYS A N 1
ATOM 1442 C CA . LYS A 1 184 ? 35.726 16.384 -23.974 1.00 93.62 184 LYS A CA 1
ATOM 1443 C C . LYS A 1 184 ? 34.722 16.939 -24.978 1.00 93.62 184 LYS A C 1
ATOM 1445 O O . LYS A 1 184 ? 34.154 17.995 -24.706 1.00 93.62 184 LYS A O 1
ATOM 1450 N N . GLU A 1 185 ? 34.550 16.269 -26.112 1.00 93.75 185 GLU A N 1
ATOM 1451 C CA . GLU A 1 185 ? 33.631 16.705 -27.161 1.00 93.75 185 GLU A CA 1
ATOM 1452 C C . GLU A 1 185 ? 32.189 16.358 -26.794 1.00 93.75 185 GLU A C 1
ATOM 1454 O O . GLU A 1 185 ? 31.332 17.239 -26.828 1.00 93.75 185 GLU A O 1
ATOM 1459 N N . GLU A 1 186 ? 31.944 15.148 -26.284 1.00 93.62 186 GLU A N 1
ATOM 1460 C CA . GLU A 1 186 ? 30.617 14.729 -25.822 1.00 93.62 186 GLU A CA 1
ATOM 1461 C C . GLU A 1 186 ? 30.060 15.670 -24.742 1.00 93.62 186 GLU A C 1
ATOM 1463 O O . GLU A 1 186 ? 28.899 16.069 -24.791 1.00 93.62 186 GLU A O 1
ATOM 1468 N N . ARG A 1 187 ? 30.893 16.118 -23.791 1.00 92.75 187 ARG A N 1
ATOM 1469 C CA . ARG A 1 187 ? 30.460 17.096 -22.776 1.00 92.75 187 ARG A CA 1
ATOM 1470 C C . ARG A 1 187 ? 30.149 18.478 -23.347 1.00 92.75 187 ARG A C 1
ATOM 1472 O O . ARG A 1 187 ? 29.326 19.193 -22.779 1.00 92.75 187 ARG A O 1
ATOM 1479 N N . ARG A 1 188 ? 30.842 18.898 -24.410 1.00 93.44 188 ARG A N 1
ATOM 1480 C CA . ARG A 1 188 ? 30.613 20.205 -25.050 1.00 93.44 188 ARG A CA 1
ATOM 1481 C C . ARG A 1 188 ? 29.357 20.192 -25.906 1.00 93.44 188 ARG A C 1
ATOM 1483 O O . ARG A 1 188 ? 28.623 21.176 -25.908 1.00 93.44 188 ARG A O 1
ATOM 1490 N N . ASN A 1 189 ? 29.135 19.096 -26.621 1.00 91.44 189 ASN A N 1
ATOM 1491 C CA . ASN A 1 189 ? 28.020 18.912 -27.529 1.00 91.44 189 ASN A CA 1
ATOM 1492 C C . ASN A 1 189 ? 27.438 17.499 -27.338 1.00 91.44 189 ASN A C 1
ATOM 1494 O O . ASN A 1 189 ? 27.869 16.569 -28.019 1.00 91.44 189 ASN A O 1
ATOM 1498 N N . PRO A 1 190 ? 26.497 17.307 -26.395 1.00 89.50 190 PRO A N 1
ATOM 1499 C CA . PRO A 1 190 ? 25.948 15.988 -26.079 1.00 89.50 190 PRO A CA 1
ATOM 1500 C C . PRO A 1 190 ? 25.389 15.258 -27.307 1.00 89.50 190 PRO A C 1
ATOM 1502 O O . PRO A 1 190 ? 24.630 15.835 -28.085 1.00 89.50 190 PRO A O 1
ATOM 1505 N N . GLY A 1 191 ? 25.741 13.980 -27.469 1.00 86.81 191 GLY A N 1
ATOM 1506 C CA . GLY A 1 191 ? 25.342 13.151 -28.608 1.00 86.81 191 GLY A CA 1
ATOM 1507 C C . GLY A 1 191 ? 26.142 13.386 -29.894 1.00 86.81 191 GLY A C 1
ATOM 1508 O O . GLY A 1 191 ? 25.719 12.908 -30.953 1.00 86.81 191 GLY A O 1
ATOM 1509 N N . SER A 1 192 ? 27.265 14.107 -29.829 1.00 88.06 192 SER A N 1
ATOM 1510 C CA . SER A 1 192 ? 28.140 14.385 -30.979 1.00 88.06 192 SER A CA 1
ATOM 1511 C C . SER A 1 192 ? 29.146 13.277 -31.279 1.00 88.06 192 SER A C 1
ATOM 1513 O O . SER A 1 192 ? 29.564 13.141 -32.428 1.00 88.06 192 SER A O 1
ATOM 1515 N N . THR A 1 193 ? 29.511 12.474 -30.280 1.00 88.94 193 THR A N 1
ATOM 1516 C CA . THR A 1 193 ? 30.532 11.421 -30.405 1.00 88.94 193 THR A CA 1
ATOM 1517 C C . THR A 1 193 ? 29.890 10.057 -30.617 1.00 88.94 193 THR A C 1
ATOM 1519 O O . THR A 1 193 ? 28.688 9.901 -30.379 1.00 88.94 193 THR A O 1
ATOM 1522 N N . ASP A 1 194 ? 30.636 9.073 -31.130 1.00 89.62 194 ASP A N 1
ATOM 1523 C CA . ASP A 1 194 ? 30.143 7.693 -31.185 1.00 89.62 194 ASP A CA 1
ATOM 1524 C C . ASP A 1 194 ? 30.394 6.942 -29.875 1.00 89.62 194 ASP A C 1
ATOM 1526 O O . ASP A 1 194 ? 31.216 7.354 -29.061 1.00 89.62 194 ASP A O 1
ATOM 1530 N N . ARG A 1 195 ? 29.637 5.869 -29.631 1.00 94.62 195 ARG A N 1
ATOM 1531 C CA . ARG A 1 195 ? 29.761 5.073 -28.404 1.00 94.62 195 ARG A CA 1
ATOM 1532 C C . ARG A 1 195 ? 30.123 3.638 -28.736 1.00 94.62 195 ARG A C 1
ATOM 1534 O O . ARG A 1 195 ? 29.620 3.074 -29.703 1.00 94.62 195 ARG A O 1
ATOM 1541 N N . SER A 1 196 ? 30.960 3.036 -27.900 1.00 95.81 196 SER A N 1
ATOM 1542 C CA . SER A 1 196 ? 31.378 1.642 -28.062 1.00 95.81 196 SER A CA 1
ATOM 1543 C C . SER A 1 196 ? 30.540 0.717 -27.177 1.00 95.81 196 SER A C 1
ATOM 1545 O O . SER A 1 196 ? 30.279 1.071 -26.025 1.00 95.81 196 SER A O 1
ATOM 1547 N N . PRO A 1 197 ? 30.105 -0.455 -27.674 1.00 97.00 197 PRO A N 1
ATOM 1548 C CA . PRO A 1 197 ? 29.449 -1.455 -26.841 1.00 97.00 197 PRO A CA 1
ATOM 1549 C C . PRO A 1 197 ? 30.456 -2.078 -25.862 1.00 97.00 197 PRO A C 1
ATOM 1551 O O . PRO A 1 197 ? 31.617 -2.281 -26.221 1.00 97.00 197 PRO A O 1
ATOM 1554 N N . ASN A 1 198 ? 30.024 -2.414 -24.645 1.00 95.38 198 ASN A N 1
ATOM 1555 C CA . ASN A 1 198 ? 30.868 -3.146 -23.692 1.00 95.38 198 ASN A CA 1
ATOM 1556 C C . ASN A 1 198 ? 31.031 -4.629 -24.078 1.00 95.38 198 ASN A C 1
ATOM 1558 O O . ASN A 1 198 ? 30.386 -5.116 -25.004 1.00 95.38 198 ASN A O 1
ATOM 1562 N N . ASP A 1 199 ? 31.872 -5.371 -23.358 1.00 93.88 199 ASP A N 1
ATOM 1563 C CA . ASP A 1 199 ? 32.174 -6.774 -23.686 1.00 93.88 199 ASP A CA 1
ATOM 1564 C C . ASP A 1 199 ? 31.023 -7.758 -23.398 1.00 93.88 199 ASP A C 1
ATOM 1566 O O . ASP A 1 199 ? 31.010 -8.870 -23.935 1.00 93.88 199 ASP A O 1
ATOM 1570 N N . ASN A 1 200 ? 30.036 -7.365 -22.586 1.00 94.69 200 ASN A N 1
ATOM 1571 C CA . ASN A 1 200 ? 28.904 -8.204 -22.191 1.00 94.69 200 ASN A CA 1
ATOM 1572 C C . ASN A 1 200 ? 27.842 -8.273 -23.307 1.00 94.69 200 ASN A C 1
ATOM 1574 O O . ASN A 1 200 ? 26.879 -7.502 -23.339 1.00 94.69 200 ASN A O 1
ATOM 1578 N N . GLN A 1 201 ? 28.049 -9.196 -24.253 1.00 93.38 201 GLN A N 1
ATOM 1579 C CA . GLN A 1 201 ? 27.244 -9.352 -25.469 1.00 93.38 201 GLN A CA 1
ATOM 1580 C C . GLN A 1 201 ? 26.832 -10.830 -25.668 1.00 93.38 201 GLN A C 1
ATOM 1582 O O . GLN A 1 201 ? 27.692 -11.650 -25.997 1.00 93.38 201 GLN A O 1
ATOM 1587 N N . PRO A 1 202 ? 25.544 -11.202 -25.519 1.00 95.69 202 PRO A N 1
ATOM 1588 C CA . PRO A 1 202 ? 24.420 -10.337 -25.177 1.00 95.69 202 PRO A CA 1
ATOM 1589 C C . PRO A 1 202 ? 24.287 -10.109 -23.666 1.00 95.69 202 PRO A C 1
ATOM 1591 O O . PRO A 1 202 ? 24.539 -11.014 -22.867 1.00 95.69 202 PRO A O 1
ATOM 1594 N N . LEU A 1 203 ? 23.685 -8.984 -23.282 1.00 97.50 203 LEU A N 1
ATOM 1595 C CA . LEU A 1 203 ? 22.996 -8.925 -21.998 1.00 97.50 203 LEU A CA 1
ATOM 1596 C C . LEU A 1 203 ? 21.742 -9.801 -22.081 1.00 97.50 203 LEU A C 1
ATOM 1598 O O . LEU A 1 203 ? 20.748 -9.425 -22.706 1.00 97.50 203 LEU A O 1
ATOM 1602 N N . VAL A 1 204 ? 21.767 -10.960 -21.416 1.00 97.56 204 VAL A N 1
ATOM 1603 C CA . VAL A 1 204 ? 20.675 -11.955 -21.448 1.00 97.56 204 VAL A CA 1
ATOM 1604 C C . VAL A 1 204 ? 19.316 -11.334 -21.112 1.00 97.56 204 VAL A C 1
ATOM 1606 O O . VAL A 1 204 ? 18.313 -11.680 -21.736 1.00 97.56 204 VAL A O 1
ATOM 1609 N N . TRP A 1 205 ? 19.272 -10.379 -20.179 1.00 97.88 205 TRP A N 1
ATOM 1610 C CA . TRP A 1 205 ? 18.046 -9.665 -19.818 1.00 97.88 205 TRP A CA 1
ATOM 1611 C C . TRP A 1 205 ? 17.473 -8.859 -20.995 1.00 97.88 205 TRP A C 1
ATOM 1613 O O . TRP A 1 205 ? 16.324 -9.083 -21.383 1.00 97.88 205 TRP A O 1
ATOM 1623 N N . ALA A 1 206 ? 18.271 -7.976 -21.605 1.00 98.19 206 ALA A N 1
ATOM 1624 C CA . ALA A 1 206 ? 17.835 -7.178 -22.752 1.00 98.19 206 ALA A CA 1
ATOM 1625 C C . ALA A 1 206 ? 17.480 -8.070 -23.947 1.00 98.19 206 ALA A C 1
ATOM 1627 O O . ALA A 1 206 ? 16.429 -7.894 -24.562 1.00 98.19 206 ALA A O 1
ATOM 1628 N N . GLN A 1 207 ? 18.303 -9.082 -24.229 1.00 98.31 207 GLN A N 1
ATOM 1629 C CA . GLN A 1 207 ? 18.056 -10.013 -25.326 1.00 98.31 207 GLN A CA 1
ATOM 1630 C C . GLN A 1 207 ? 16.730 -10.763 -25.151 1.00 98.31 207 GLN A C 1
ATOM 1632 O O . GLN A 1 207 ? 15.970 -10.890 -26.109 1.00 98.31 207 GLN A O 1
ATOM 1637 N N . SER A 1 208 ? 16.418 -11.213 -23.931 1.00 98.19 208 SER A N 1
ATOM 1638 C CA . SER A 1 208 ? 15.167 -11.925 -23.636 1.00 98.19 208 SER A CA 1
ATOM 1639 C C . SER A 1 208 ? 13.940 -11.043 -23.866 1.00 98.19 208 SER A C 1
ATOM 1641 O O . SER A 1 208 ? 12.979 -11.478 -24.499 1.00 98.19 208 SER A O 1
ATOM 1643 N N . LEU A 1 209 ? 13.977 -9.785 -23.411 1.00 98.38 209 LEU A N 1
ATOM 1644 C CA . LEU A 1 209 ? 12.882 -8.834 -23.626 1.00 98.38 209 LEU A CA 1
ATOM 1645 C C . LEU A 1 209 ? 12.748 -8.424 -25.097 1.00 98.38 209 LEU A C 1
ATOM 1647 O O . LEU A 1 209 ? 11.635 -8.242 -25.585 1.00 98.38 209 LEU A O 1
ATOM 1651 N N . TRP A 1 210 ? 13.853 -8.318 -25.834 1.00 98.50 210 TRP A N 1
ATOM 1652 C CA . TRP A 1 210 ? 13.790 -8.020 -27.262 1.00 98.50 210 TRP A CA 1
ATOM 1653 C C . TRP A 1 210 ? 13.193 -9.176 -28.069 1.00 98.50 210 TRP A C 1
ATOM 1655 O O . TRP A 1 210 ? 12.321 -8.945 -28.907 1.00 98.50 210 TRP A O 1
ATOM 1665 N N . VAL A 1 211 ? 13.584 -10.422 -27.775 1.00 98.12 211 VAL A N 1
ATOM 1666 C CA . VAL A 1 211 ? 12.944 -11.618 -28.350 1.00 98.12 211 VAL A CA 1
ATOM 1667 C C . VAL A 1 211 ? 11.448 -11.615 -28.040 1.00 98.12 211 VAL A C 1
ATOM 1669 O O . VAL A 1 211 ? 10.640 -11.788 -28.950 1.00 98.12 211 VAL A O 1
ATOM 1672 N N . LEU A 1 212 ? 11.073 -11.339 -26.789 1.00 98.19 212 LEU A N 1
ATOM 1673 C CA . LEU A 1 212 ? 9.677 -11.251 -26.369 1.00 98.19 212 LEU A CA 1
ATOM 1674 C C . LEU A 1 212 ? 8.893 -10.190 -27.160 1.00 98.19 212 LEU A C 1
ATOM 1676 O O . LEU A 1 212 ? 7.829 -10.482 -27.705 1.00 98.19 212 LEU A O 1
ATOM 1680 N N . GLY A 1 213 ? 9.440 -8.979 -27.287 1.00 98.12 213 GLY A N 1
ATOM 1681 C CA . GLY A 1 213 ? 8.842 -7.898 -28.073 1.00 98.12 213 GLY A CA 1
ATOM 1682 C C . GLY A 1 213 ? 8.690 -8.247 -29.556 1.00 98.12 213 GLY A C 1
ATOM 1683 O O . GLY A 1 213 ? 7.687 -7.894 -30.172 1.00 98.12 213 GLY A O 1
ATOM 1684 N N . ARG A 1 214 ? 9.638 -8.993 -30.135 1.00 97.75 214 ARG A N 1
ATOM 1685 C CA . ARG A 1 214 ? 9.557 -9.451 -31.531 1.00 97.75 214 ARG A CA 1
ATOM 1686 C C . ARG A 1 214 ? 8.517 -10.549 -31.742 1.00 97.75 214 ARG A C 1
ATOM 1688 O O . ARG A 1 214 ? 7.862 -10.537 -32.780 1.00 97.75 214 ARG A O 1
ATOM 1695 N N . LEU A 1 215 ? 8.340 -11.456 -30.778 1.00 98.44 215 LEU A N 1
ATOM 1696 C CA . LEU A 1 215 ? 7.269 -12.461 -30.813 1.00 98.44 215 LEU A CA 1
ATOM 1697 C C . LEU A 1 215 ? 5.882 -11.804 -30.769 1.00 98.44 215 LEU A C 1
ATOM 1699 O O . LEU A 1 215 ? 4.988 -12.218 -31.503 1.00 98.44 215 LEU A O 1
ATOM 1703 N N . LEU A 1 216 ? 5.725 -10.749 -29.965 1.00 97.94 216 LEU A N 1
ATOM 1704 C CA . LEU A 1 216 ? 4.516 -9.922 -29.956 1.00 97.94 216 LEU A CA 1
ATOM 1705 C C . LEU A 1 216 ? 4.319 -9.180 -31.293 1.00 97.94 216 LEU A C 1
ATOM 1707 O O . LEU A 1 216 ? 3.224 -9.199 -31.846 1.00 97.94 216 LEU A O 1
ATOM 1711 N N . LEU A 1 217 ? 5.369 -8.553 -31.844 1.00 97.12 217 LEU A N 1
ATOM 1712 C CA . LEU A 1 217 ? 5.300 -7.831 -33.127 1.00 97.12 217 LEU A CA 1
ATOM 1713 C C . LEU A 1 217 ? 4.859 -8.726 -34.291 1.00 97.12 217 LEU A C 1
ATOM 1715 O O . LEU A 1 217 ? 4.077 -8.289 -35.131 1.00 97.12 217 LEU A O 1
ATOM 1719 N N . CYS A 1 218 ? 5.352 -9.968 -34.353 1.00 96.50 218 CYS A N 1
ATOM 1720 C CA . CYS A 1 218 ? 4.973 -10.910 -35.407 1.00 96.50 218 CYS A CA 1
ATOM 1721 C C . CYS A 1 218 ? 3.679 -11.688 -35.114 1.00 96.50 218 CYS A C 1
ATOM 1723 O O . CYS A 1 218 ? 3.292 -12.531 -35.923 1.00 96.50 218 CYS A O 1
ATOM 1725 N N . GLY A 1 219 ? 3.015 -11.419 -33.983 1.00 96.56 219 GLY A N 1
ATOM 1726 C CA . GLY A 1 219 ? 1.764 -12.070 -33.591 1.00 96.56 219 GLY A CA 1
ATOM 1727 C C . GLY A 1 219 ? 1.910 -13.548 -33.223 1.00 96.56 219 GLY A C 1
ATOM 1728 O O . GLY A 1 219 ? 0.930 -14.285 -33.281 1.00 96.56 219 GLY A O 1
ATOM 1729 N N . ALA A 1 220 ? 3.118 -14.000 -32.870 1.00 98.06 220 ALA A N 1
ATOM 1730 C CA . ALA A 1 220 ? 3.344 -15.363 -32.386 1.00 98.06 220 ALA A CA 1
ATOM 1731 C C . ALA A 1 220 ? 2.794 -15.578 -30.965 1.00 98.06 220 ALA A C 1
ATOM 1733 O O . ALA A 1 220 ? 2.488 -16.710 -30.596 1.00 98.06 220 ALA A O 1
ATOM 1734 N N . ILE A 1 221 ? 2.681 -14.494 -30.192 1.00 97.12 221 ILE A N 1
ATOM 1735 C CA . ILE A 1 221 ? 2.032 -14.417 -28.878 1.00 97.12 221 ILE A CA 1
ATOM 1736 C C . ILE A 1 221 ? 1.227 -13.111 -28.791 1.00 97.12 221 ILE A C 1
ATOM 1738 O O . ILE A 1 221 ? 1.539 -12.144 -29.491 1.00 97.12 221 ILE A O 1
ATOM 1742 N N . ASP A 1 222 ? 0.220 -13.071 -27.923 1.00 93.81 222 ASP A N 1
ATOM 1743 C CA . ASP A 1 222 ? -0.575 -11.882 -27.604 1.00 93.81 222 ASP A CA 1
ATOM 1744 C C . ASP A 1 222 ? -0.143 -11.265 -26.265 1.00 93.81 222 ASP A C 1
ATOM 1746 O O . ASP A 1 222 ? 0.393 -11.925 -25.375 1.00 93.81 222 ASP A O 1
ATOM 1750 N N . VAL A 1 223 ? -0.440 -9.980 -26.067 1.00 92.62 223 VAL A N 1
ATOM 1751 C CA . VAL A 1 223 ? -0.209 -9.288 -24.786 1.00 92.62 223 VAL A CA 1
ATOM 1752 C C . VAL A 1 223 ? -0.918 -9.962 -23.603 1.00 92.62 223 VAL A C 1
ATOM 1754 O O . VAL A 1 223 ? -0.480 -9.837 -22.460 1.00 92.62 223 VAL A O 1
ATOM 1757 N N . SER A 1 224 ? -2.004 -10.691 -23.859 1.00 91.06 224 SER A N 1
ATOM 1758 C CA . SER A 1 224 ? -2.753 -11.449 -22.856 1.00 91.06 224 SER A CA 1
ATOM 1759 C C . SER A 1 224 ? -2.020 -12.712 -22.393 1.00 91.06 224 SER A C 1
ATOM 1761 O O . SER A 1 224 ? -2.247 -13.137 -21.263 1.00 91.06 224 SER A O 1
ATOM 1763 N N . ASP A 1 225 ? -1.091 -13.250 -23.192 1.00 93.50 225 ASP A N 1
ATOM 1764 C CA . ASP A 1 225 ? -0.229 -14.369 -22.781 1.00 93.50 225 ASP A CA 1
ATOM 1765 C C . ASP A 1 225 ? 0.779 -13.939 -21.700 1.00 93.50 225 ASP A C 1
ATOM 1767 O O . ASP A 1 225 ? 1.237 -14.752 -20.899 1.00 93.50 225 ASP A O 1
ATOM 1771 N N . LEU A 1 226 ? 1.109 -12.643 -21.653 1.00 92.69 226 LEU A N 1
ATOM 1772 C CA . LEU A 1 226 ? 2.070 -12.054 -20.713 1.00 92.69 226 LEU A CA 1
ATOM 1773 C C . LEU A 1 226 ? 1.422 -11.410 -19.484 1.00 92.69 226 LEU A C 1
ATOM 1775 O O . LEU A 1 226 ? 2.106 -11.129 -18.502 1.00 92.69 226 LEU A O 1
ATOM 1779 N N . ASP A 1 227 ? 0.113 -11.173 -19.532 1.00 89.88 227 ASP A N 1
ATOM 1780 C CA . ASP A 1 227 ? -0.673 -10.585 -18.446 1.00 89.88 227 ASP A CA 1
ATOM 1781 C C . ASP A 1 227 ? -1.957 -11.408 -18.206 1.00 89.88 227 ASP A C 1
ATOM 1783 O O . ASP A 1 227 ? -3.069 -10.929 -18.462 1.00 89.88 227 ASP A O 1
ATOM 1787 N N . PRO A 1 228 ? -1.824 -12.660 -17.717 1.00 83.00 228 PRO A N 1
ATOM 1788 C CA . PRO A 1 228 ? -2.944 -13.598 -17.586 1.00 83.00 228 PRO A CA 1
ATOM 1789 C C . PRO A 1 228 ? -3.958 -13.190 -16.507 1.00 83.00 228 PRO A C 1
ATOM 1791 O O . PRO A 1 228 ? -5.121 -13.578 -16.563 1.00 83.00 228 PRO A O 1
ATOM 1794 N N . ILE A 1 229 ? -3.532 -12.387 -15.527 1.00 81.88 229 ILE A N 1
ATOM 1795 C CA . ILE A 1 229 ? -4.390 -11.826 -14.469 1.00 81.88 229 ILE A CA 1
ATOM 1796 C C . ILE A 1 229 ? -4.876 -10.405 -14.793 1.00 81.88 229 ILE A C 1
ATOM 1798 O O . ILE A 1 229 ? -5.503 -9.747 -13.959 1.00 81.88 229 ILE A O 1
ATOM 1802 N N . ASN A 1 230 ? -4.630 -9.952 -16.025 1.00 82.88 230 ASN A N 1
ATOM 1803 C CA . ASN A 1 230 ? -5.174 -8.732 -16.602 1.00 82.88 230 ASN A CA 1
ATOM 1804 C C . ASN A 1 230 ? -4.860 -7.454 -15.796 1.00 82.88 230 ASN A C 1
ATOM 1806 O O . ASN A 1 230 ? -5.688 -6.537 -15.717 1.00 82.88 230 ASN A O 1
ATOM 1810 N N . ARG A 1 231 ? -3.669 -7.380 -15.184 1.00 82.62 231 ARG A N 1
ATOM 1811 C CA . ARG A 1 231 ? -3.217 -6.252 -14.351 1.00 82.62 231 ARG A CA 1
ATOM 1812 C C . ARG A 1 231 ? -3.301 -4.934 -15.101 1.00 82.62 231 ARG A C 1
ATOM 1814 O O . ARG A 1 231 ? -3.745 -3.943 -14.527 1.00 82.62 231 ARG A O 1
ATOM 1821 N N . ARG A 1 232 ? -2.984 -4.922 -16.402 1.00 78.62 232 ARG A N 1
ATOM 1822 C CA . ARG A 1 232 ? -3.056 -3.707 -17.235 1.00 78.62 232 ARG A CA 1
ATOM 1823 C C . ARG A 1 232 ? -4.456 -3.086 -17.274 1.00 78.62 232 ARG A C 1
ATOM 1825 O O . ARG A 1 232 ? -4.596 -1.881 -17.459 1.00 78.62 232 ARG A O 1
ATOM 1832 N N . HIS A 1 233 ? -5.498 -3.908 -17.123 1.00 66.69 233 HIS A N 1
ATOM 1833 C CA . HIS A 1 233 ? -6.900 -3.487 -17.139 1.00 66.69 233 HIS A CA 1
ATOM 1834 C C . HIS A 1 233 ? -7.491 -3.343 -15.739 1.00 66.69 233 HIS A C 1
ATOM 1836 O O . HIS A 1 233 ? -8.497 -2.656 -15.603 1.00 66.69 233 HIS A O 1
ATOM 1842 N N . GLN A 1 234 ? -6.851 -3.867 -14.689 1.00 59.88 234 GLN A N 1
ATOM 1843 C CA . GLN A 1 234 ? -7.141 -3.416 -13.321 1.00 59.88 234 GLN A CA 1
ATOM 1844 C C . GLN A 1 234 ? -6.832 -1.913 -13.154 1.00 59.88 234 GLN A C 1
ATOM 1846 O O . GLN A 1 234 ? -7.473 -1.250 -12.347 1.00 59.88 234 GLN A O 1
ATOM 1851 N N . LEU A 1 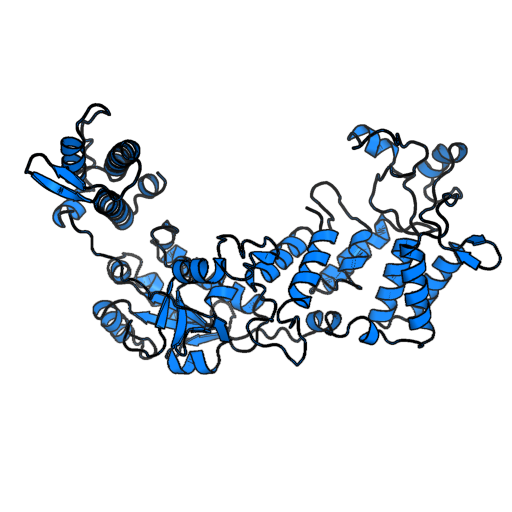235 ? -5.954 -1.346 -13.996 1.00 51.34 235 LEU A N 1
ATOM 1852 C CA . LEU A 1 235 ? -5.755 0.108 -14.147 1.00 51.34 235 LEU A CA 1
ATOM 1853 C C . LEU A 1 235 ? -6.882 0.816 -14.927 1.00 51.34 235 LEU A C 1
ATOM 1855 O O . LEU A 1 235 ? -7.012 2.031 -14.845 1.00 51.34 235 LEU A O 1
ATOM 1859 N N . ARG A 1 236 ? -7.667 0.073 -15.722 1.00 39.31 236 ARG A N 1
ATOM 1860 C CA . ARG A 1 236 ? -8.776 0.582 -16.556 1.00 39.31 236 ARG A CA 1
ATOM 1861 C C . ARG A 1 236 ? -10.159 0.308 -15.976 1.00 39.31 236 ARG A C 1
ATOM 1863 O O . ARG A 1 236 ? -11.146 0.737 -16.574 1.00 39.31 236 ARG A O 1
ATOM 1870 N N . GLY A 1 237 ? -10.251 -0.454 -14.886 1.00 41.53 237 GLY A N 1
ATOM 1871 C CA . GLY A 1 237 ? -11.525 -0.723 -14.239 1.00 41.53 237 GLY A CA 1
ATOM 1872 C C . GLY A 1 237 ? -12.200 0.609 -13.952 1.00 41.53 237 GLY A C 1
ATOM 1873 O O . GLY A 1 237 ? -11.534 1.514 -13.448 1.00 41.53 237 GLY A O 1
ATOM 1874 N N . LEU A 1 238 ? -13.492 0.734 -14.302 1.00 44.34 238 LEU A N 1
ATOM 1875 C CA . LEU A 1 238 ? -14.339 1.795 -13.752 1.00 44.34 238 LEU A CA 1
ATOM 1876 C C . LEU A 1 238 ? -13.925 1.948 -12.300 1.00 44.34 238 LEU A C 1
ATOM 1878 O O . LEU A 1 238 ? -13.856 0.923 -11.617 1.00 44.34 238 LEU A O 1
ATOM 1882 N N . GLU A 1 239 ? -13.616 3.163 -11.852 1.00 53.16 239 GLU A N 1
ATOM 1883 C CA . GLU A 1 239 ? -13.500 3.414 -10.427 1.00 53.16 239 GLU A CA 1
ATOM 1884 C C . GLU A 1 239 ? -14.803 2.881 -9.820 1.00 53.16 239 GLU A C 1
ATOM 1886 O O . GLU A 1 239 ? -15.855 3.514 -9.912 1.00 53.16 239 GLU A O 1
ATOM 1891 N N . THR A 1 240 ? -14.801 1.646 -9.305 1.00 55.06 240 THR A N 1
ATOM 1892 C CA . THR A 1 240 ? -15.972 1.101 -8.637 1.00 55.06 240 THR A CA 1
ATOM 1893 C C . THR A 1 240 ? -15.892 1.715 -7.268 1.00 55.06 240 THR A C 1
ATOM 1895 O O . THR A 1 240 ? -15.515 1.056 -6.305 1.00 55.06 240 THR A O 1
ATOM 1898 N N . THR A 1 241 ? -16.125 3.018 -7.201 1.00 65.81 241 THR A N 1
ATOM 1899 C CA . THR A 1 241 ? -16.141 3.722 -5.947 1.00 65.81 241 THR A CA 1
ATOM 1900 C C . THR A 1 241 ? -17.410 3.251 -5.255 1.00 65.81 241 THR A C 1
ATOM 1902 O O . THR A 1 241 ? -18.547 3.473 -5.682 1.00 65.81 241 THR A O 1
ATOM 1905 N N . ARG A 1 242 ? -17.223 2.384 -4.261 1.00 82.88 242 ARG A N 1
ATOM 1906 C CA . ARG A 1 242 ? -18.350 1.736 -3.592 1.00 82.88 242 ARG A CA 1
ATOM 1907 C C . ARG A 1 242 ? -18.832 2.639 -2.486 1.00 82.88 242 ARG A C 1
ATOM 1909 O O . ARG A 1 242 ? -18.032 3.262 -1.789 1.00 82.88 242 ARG A O 1
ATOM 1916 N N . ALA A 1 243 ? -20.147 2.665 -2.307 1.00 92.31 243 ALA A N 1
ATOM 1917 C CA . ALA A 1 243 ? -20.724 3.265 -1.121 1.00 92.31 243 ALA A CA 1
ATOM 1918 C C . ALA A 1 243 ? -20.138 2.596 0.130 1.00 92.31 243 ALA A C 1
ATOM 1920 O O . ALA A 1 243 ? -20.040 1.361 0.186 1.00 92.31 243 ALA A O 1
ATOM 1921 N N . VAL A 1 244 ? -19.771 3.400 1.124 1.00 96.75 244 VAL A N 1
ATOM 1922 C CA . VAL A 1 244 ? -19.259 2.897 2.401 1.00 96.75 244 VAL A CA 1
ATOM 1923 C C . VAL A 1 244 ? -20.442 2.575 3.298 1.00 96.75 244 VAL A C 1
ATOM 1925 O O . VAL A 1 244 ? -21.286 3.424 3.565 1.00 96.75 244 VAL A O 1
ATOM 1928 N N . SER A 1 245 ? -20.537 1.326 3.741 1.00 97.56 245 SER A N 1
ATOM 1929 C CA . SER A 1 245 ? -21.583 0.919 4.676 1.00 97.56 245 SER A CA 1
ATOM 1930 C C . SER A 1 245 ? -21.164 1.248 6.104 1.00 97.56 245 SER A C 1
ATOM 1932 O O . SER A 1 245 ? -20.000 1.055 6.451 1.00 97.56 245 SER A O 1
ATOM 1934 N N . ILE A 1 246 ? -22.091 1.720 6.932 1.00 98.00 246 ILE A N 1
ATOM 1935 C CA . ILE A 1 246 ? -21.828 2.093 8.326 1.00 98.00 246 ILE A CA 1
ATOM 1936 C C . ILE A 1 246 ? -22.614 1.168 9.242 1.00 98.00 246 ILE A C 1
ATOM 1938 O O . ILE A 1 246 ? -23.838 1.152 9.194 1.00 98.00 246 ILE A O 1
ATOM 1942 N N . ALA A 1 247 ? -21.908 0.424 10.090 1.00 97.88 247 ALA A N 1
ATOM 1943 C CA . ALA A 1 247 ? -22.504 -0.336 11.180 1.00 97.88 247 ALA A CA 1
ATOM 1944 C C . ALA A 1 247 ? -22.398 0.491 12.466 1.00 97.88 247 ALA A C 1
ATOM 1946 O O . ALA A 1 247 ? -21.298 0.668 12.992 1.00 97.88 247 ALA A O 1
ATOM 1947 N N . LEU A 1 248 ? -23.522 1.016 12.955 1.00 97.56 248 LEU A N 1
ATOM 1948 C CA . LEU A 1 248 ? -23.566 1.825 14.174 1.00 97.56 248 LEU A CA 1
ATOM 1949 C C . LEU A 1 248 ? -23.887 0.941 15.384 1.00 97.56 248 LEU A C 1
ATOM 1951 O O . LEU A 1 248 ? -24.950 0.323 15.436 1.00 97.56 248 LEU A O 1
ATOM 1955 N N . ILE A 1 249 ? -22.968 0.880 16.349 1.00 97.44 249 ILE A N 1
ATOM 1956 C CA . ILE A 1 249 ? -23.071 0.015 17.528 1.00 97.44 249 ILE A CA 1
ATOM 1957 C C . ILE A 1 249 ? -23.179 0.866 18.793 1.00 97.44 249 ILE A C 1
ATOM 1959 O O . ILE A 1 249 ? -22.317 1.709 19.046 1.00 97.44 249 ILE A O 1
ATOM 1963 N N . ALA A 1 250 ? -24.212 0.625 19.597 1.00 96.31 250 ALA A N 1
ATOM 1964 C CA . ALA A 1 250 ? -24.332 1.179 20.941 1.00 96.31 250 ALA A CA 1
ATOM 1965 C C . ALA A 1 250 ? -23.622 0.253 21.937 1.00 96.31 250 ALA A C 1
ATOM 1967 O O . ALA A 1 250 ? -23.923 -0.937 21.994 1.00 96.31 250 ALA A O 1
ATOM 1968 N N . GLU A 1 251 ? -22.682 0.774 22.729 1.00 94.38 251 GLU A N 1
ATOM 1969 C CA . GLU A 1 251 ? -21.946 -0.048 23.701 1.00 94.38 251 GLU A CA 1
ATOM 1970 C C . GLU A 1 251 ? -22.818 -0.468 24.897 1.00 94.38 251 GLU A C 1
ATOM 1972 O O . GLU A 1 251 ? -22.652 -1.568 25.422 1.00 94.38 251 GLU A O 1
ATOM 1977 N N . THR A 1 252 ? -23.745 0.397 25.330 1.00 94.06 252 THR A N 1
ATOM 1978 C CA . THR A 1 252 ? -24.614 0.180 26.500 1.00 94.06 252 THR A CA 1
ATOM 1979 C C . THR A 1 252 ? -26.049 0.636 26.231 1.00 94.06 252 THR A C 1
ATOM 1981 O O . THR A 1 252 ? -26.297 1.438 25.331 1.00 94.06 252 THR A O 1
ATOM 1984 N N . SER A 1 253 ? -27.011 0.174 27.039 1.00 94.00 253 SER A N 1
ATOM 1985 C CA . SER A 1 253 ? -28.430 0.550 26.900 1.00 94.00 253 SER A CA 1
ATOM 1986 C C . SER A 1 253 ? -28.686 2.056 27.073 1.00 94.00 253 SER A C 1
ATOM 1988 O O . SER A 1 253 ? -29.655 2.590 26.536 1.00 94.00 253 SER A O 1
ATOM 1990 N N . ALA A 1 254 ? -27.815 2.761 27.805 1.00 92.81 254 ALA A N 1
ATOM 1991 C CA . ALA A 1 254 ? -27.879 4.217 27.922 1.00 92.81 254 ALA A CA 1
ATOM 1992 C C . ALA A 1 254 ? -27.535 4.904 26.590 1.00 92.81 254 ALA A C 1
ATOM 1994 O O . ALA A 1 254 ? -28.187 5.870 26.201 1.00 92.81 254 ALA A O 1
ATOM 1995 N N . VAL A 1 255 ? -26.536 4.380 25.872 1.00 94.19 255 VAL A N 1
ATOM 1996 C CA . VAL A 1 255 ? -26.176 4.858 24.532 1.00 94.19 255 VAL A CA 1
ATOM 1997 C C . VAL A 1 255 ? -27.272 4.534 23.524 1.00 94.19 255 VAL A C 1
ATOM 1999 O O . VAL A 1 255 ? -27.619 5.391 22.719 1.00 94.19 255 VAL A O 1
ATOM 2002 N N . ASP A 1 256 ? -27.827 3.325 23.591 1.00 95.38 256 ASP A N 1
ATOM 2003 C CA . ASP A 1 256 ? -28.944 2.889 22.747 1.00 95.38 256 ASP A CA 1
ATOM 2004 C C . ASP A 1 256 ? -30.128 3.863 22.854 1.00 95.38 256 ASP A C 1
ATOM 2006 O O . ASP A 1 256 ? -30.552 4.451 21.861 1.00 95.38 256 ASP A O 1
ATOM 2010 N N . SER A 1 257 ? -30.542 4.182 24.085 1.00 94.19 257 SER A N 1
ATOM 2011 C CA . SER A 1 257 ? -31.604 5.165 24.342 1.00 94.19 257 SER A CA 1
ATOM 2012 C C . SER A 1 257 ? -31.287 6.540 23.734 1.00 94.19 257 SER A C 1
ATOM 2014 O O . SER A 1 257 ? -32.140 7.141 23.084 1.00 94.19 257 SER A O 1
ATOM 2016 N N . ALA A 1 258 ? -30.046 7.021 23.877 1.00 92.00 258 ALA A N 1
ATOM 2017 C CA . ALA A 1 258 ? -29.625 8.305 23.314 1.00 92.00 258 ALA A CA 1
ATOM 2018 C C . ALA A 1 258 ? -29.633 8.319 21.771 1.00 92.00 258 ALA A C 1
ATOM 2020 O O . ALA A 1 258 ? -29.975 9.332 21.157 1.00 92.00 258 ALA A O 1
ATOM 2021 N N . LEU A 1 259 ? -29.273 7.206 21.122 1.00 92.50 259 LEU A N 1
ATOM 2022 C CA . LEU A 1 259 ? -29.325 7.080 19.663 1.00 92.50 259 LEU A CA 1
ATOM 2023 C C . LEU A 1 259 ? -30.769 6.989 19.146 1.00 92.50 259 LEU A C 1
ATOM 2025 O O . LEU A 1 259 ? -31.070 7.572 18.101 1.00 92.50 259 LEU A O 1
ATOM 2029 N N . VAL A 1 260 ? -31.666 6.323 19.882 1.00 93.62 260 VAL A N 1
ATOM 2030 C CA . VAL A 1 260 ? -33.110 6.302 19.587 1.00 93.62 260 VAL A CA 1
ATOM 2031 C C . VAL A 1 260 ? -33.710 7.705 19.688 1.00 93.62 260 VAL A C 1
ATOM 2033 O O . VAL A 1 260 ? -34.423 8.127 18.780 1.00 93.62 260 VAL A O 1
ATOM 2036 N N . GLU A 1 261 ? -33.388 8.465 20.738 1.00 90.44 261 GLU A N 1
ATOM 2037 C CA . GLU A 1 261 ? -33.848 9.854 20.904 1.00 90.44 261 GLU A CA 1
ATOM 2038 C C . GLU A 1 261 ? -33.369 10.779 19.773 1.00 90.44 261 GLU A C 1
ATOM 2040 O O . GLU A 1 261 ? -34.081 11.700 19.371 1.00 90.44 261 GLU A O 1
ATOM 2045 N N . MET A 1 262 ? -32.190 10.508 19.205 1.00 85.12 262 MET A N 1
ATOM 2046 C CA . MET A 1 262 ? -31.670 11.204 18.022 1.00 85.12 262 MET A CA 1
ATOM 2047 C C . MET A 1 262 ? -32.421 10.828 16.724 1.00 85.12 262 MET A C 1
ATOM 2049 O O . MET A 1 262 ? -32.268 11.504 15.705 1.00 85.12 262 MET A O 1
ATOM 2053 N N . GLY A 1 263 ? -33.244 9.777 16.742 1.00 86.38 263 GLY A N 1
ATOM 2054 C CA . GLY A 1 263 ? -34.010 9.294 15.593 1.00 86.38 263 GLY A CA 1
ATOM 2055 C C . GLY A 1 263 ? -33.329 8.177 14.802 1.00 86.38 263 GLY A C 1
ATOM 2056 O O . GLY A 1 263 ? -33.711 7.931 13.660 1.00 86.38 263 GLY A O 1
ATOM 2057 N N . SER A 1 264 ? -32.320 7.506 15.367 1.00 88.44 264 SER A N 1
ATOM 2058 C CA . SER A 1 264 ? -31.726 6.317 14.751 1.00 88.44 264 SER A CA 1
ATOM 2059 C C . SER A 1 264 ? -32.520 5.060 15.116 1.00 88.44 264 SER A C 1
ATOM 2061 O O . SER A 1 264 ? -32.715 4.770 16.288 1.00 88.44 264 SER A O 1
ATOM 2063 N N . ASP A 1 265 ? -32.912 4.269 14.120 1.00 89.94 265 ASP A N 1
ATOM 2064 C CA . ASP A 1 265 ? -33.579 2.959 14.259 1.00 89.94 265 ASP A CA 1
ATOM 2065 C C . ASP A 1 265 ? -32.779 1.799 13.614 1.00 89.94 265 ASP A C 1
ATOM 2067 O O . ASP A 1 265 ? -33.199 0.632 13.612 1.00 89.94 265 ASP A O 1
ATOM 2071 N N . GLN A 1 266 ? -31.607 2.136 13.066 1.00 93.69 266 GLN A N 1
ATOM 2072 C CA . GLN A 1 266 ? -30.710 1.252 12.315 1.00 93.69 266 GLN A CA 1
ATOM 2073 C C . GLN A 1 266 ? -29.447 0.846 13.092 1.00 93.69 266 GLN A C 1
ATOM 2075 O O . GLN A 1 266 ? -28.645 0.070 12.578 1.00 93.69 266 GLN A O 1
ATOM 2080 N N . HIS A 1 267 ? -29.255 1.343 14.318 1.00 95.25 267 HIS A N 1
ATOM 2081 C CA . HIS A 1 267 ? -28.152 0.915 15.180 1.00 95.25 267 HIS A CA 1
ATOM 2082 C C . HIS A 1 267 ? -28.445 -0.427 15.866 1.00 95.25 267 HIS A C 1
ATOM 2084 O O . HIS A 1 267 ? -29.526 -1.004 15.744 1.00 95.25 267 HIS A O 1
ATOM 2090 N N . THR A 1 268 ? -27.443 -0.969 16.551 1.00 96.44 268 THR A N 1
ATOM 2091 C CA . THR A 1 268 ? -27.536 -2.250 17.257 1.00 96.44 268 THR A CA 1
ATOM 2092 C C . THR A 1 268 ? -26.864 -2.145 18.620 1.00 96.44 268 THR A C 1
ATOM 2094 O O . THR A 1 268 ? -25.716 -1.703 18.702 1.00 96.44 268 THR A O 1
ATOM 2097 N N . LEU A 1 269 ? -27.547 -2.582 19.679 1.00 96.31 269 LEU A N 1
ATOM 2098 C CA . LEU A 1 269 ? -26.947 -2.720 21.003 1.00 96.31 269 LEU A CA 1
ATOM 2099 C C . LEU A 1 269 ? -25.944 -3.883 21.016 1.00 96.31 269 LEU A C 1
ATOM 2101 O O . LEU A 1 269 ? -26.211 -4.987 20.527 1.00 96.31 269 LEU A O 1
ATOM 2105 N N . LEU A 1 270 ? -24.757 -3.630 21.565 1.00 95.25 270 LEU A N 1
ATOM 2106 C CA . LEU A 1 270 ? -23.678 -4.605 21.652 1.00 95.25 270 LEU A CA 1
ATOM 2107 C C . LEU A 1 270 ? -24.158 -5.899 22.331 1.00 95.25 270 LEU A C 1
ATOM 2109 O O . LEU A 1 270 ? -24.582 -5.899 23.483 1.00 95.25 270 LEU A O 1
ATOM 2113 N N . GLY A 1 271 ? -24.034 -7.020 21.617 1.00 92.00 271 GLY A N 1
ATOM 2114 C CA . GLY A 1 271 ? -24.417 -8.347 22.106 1.00 92.00 271 GLY A CA 1
ATOM 2115 C C . GLY A 1 271 ? -25.818 -8.816 21.700 1.00 92.00 271 GLY A C 1
ATOM 2116 O O . GLY A 1 271 ? -26.104 -9.999 21.869 1.00 92.00 271 GLY A O 1
ATOM 2117 N N . GLU A 1 272 ? -26.658 -7.956 21.116 1.00 93.69 272 GLU A N 1
ATOM 2118 C CA . GLU A 1 272 ? -27.999 -8.352 20.649 1.00 93.69 272 GLU A CA 1
ATOM 2119 C C . GLU A 1 272 ? -28.008 -8.948 19.232 1.00 93.69 272 GLU A C 1
ATOM 2121 O O . GLU A 1 272 ? -28.903 -9.719 18.881 1.00 93.69 272 GLU A O 1
ATOM 2126 N N . SER A 1 273 ? -26.995 -8.641 18.415 1.00 92.88 273 SER A N 1
ATOM 2127 C CA . SER A 1 273 ? -26.840 -9.221 17.076 1.00 92.88 273 SER A CA 1
ATOM 2128 C C . SER A 1 273 ? -26.131 -10.576 17.102 1.00 92.88 273 SER A C 1
ATOM 2130 O O . SER A 1 273 ? -25.265 -10.853 17.935 1.00 92.88 273 SER A O 1
ATOM 2132 N N . ARG A 1 274 ? -26.447 -11.419 16.109 1.00 93.69 274 ARG A N 1
ATOM 2133 C CA . ARG A 1 274 ? -25.671 -12.636 15.806 1.00 93.69 274 ARG A CA 1
ATOM 2134 C C . ARG A 1 274 ? -24.281 -12.315 15.263 1.00 93.69 274 ARG A C 1
ATOM 2136 O O . ARG A 1 274 ? -23.377 -13.141 15.377 1.00 93.69 274 ARG A O 1
ATOM 2143 N N . VAL A 1 275 ? -24.118 -11.143 14.651 1.00 96.38 275 VAL A N 1
ATOM 2144 C CA . VAL A 1 275 ? -22.822 -10.658 14.189 1.00 96.38 275 VAL A CA 1
ATOM 2145 C C . VAL A 1 275 ? -22.074 -10.111 15.394 1.00 96.38 275 VAL A C 1
ATOM 2147 O O . VAL A 1 275 ? -22.515 -9.182 16.068 1.00 96.38 275 VAL A O 1
ATOM 2150 N N . ARG A 1 276 ? -20.926 -10.713 15.681 1.00 96.44 276 ARG A N 1
ATOM 2151 C CA . ARG A 1 276 ? -20.092 -10.336 16.812 1.00 96.44 276 ARG A CA 1
ATOM 2152 C C . ARG A 1 276 ? -19.253 -9.115 16.479 1.00 96.44 276 ARG A C 1
ATOM 2154 O O . ARG A 1 276 ? -18.806 -8.929 15.351 1.00 96.44 276 ARG A O 1
ATOM 2161 N N . ILE A 1 277 ? -18.996 -8.304 17.492 1.00 96.94 277 ILE A N 1
ATOM 2162 C CA . ILE A 1 277 ? -18.135 -7.133 17.371 1.00 96.94 277 ILE A CA 1
ATOM 2163 C C . ILE A 1 277 ? -16.795 -7.462 18.023 1.00 96.94 277 ILE A C 1
ATOM 2165 O O . ILE A 1 277 ? -16.756 -7.924 19.162 1.00 96.94 277 ILE A O 1
ATOM 2169 N N . GLY A 1 278 ? -15.707 -7.279 17.281 1.00 95.06 278 GLY A N 1
ATOM 2170 C CA . GLY A 1 278 ? -14.333 -7.496 17.726 1.00 95.06 278 GLY A CA 1
ATOM 2171 C C . GLY A 1 278 ? -13.521 -6.203 17.731 1.00 95.06 278 GLY A C 1
ATOM 2172 O O . GLY A 1 278 ? -13.913 -5.194 17.145 1.00 95.06 278 GLY A O 1
ATOM 2173 N N . SER A 1 279 ? -12.362 -6.241 18.385 1.00 93.12 279 SER A N 1
ATOM 2174 C CA . SER A 1 279 ? -11.405 -5.130 18.386 1.00 93.12 279 SER A CA 1
ATOM 2175 C C . SER A 1 279 ? -10.312 -5.323 17.330 1.00 93.12 279 SER A C 1
ATOM 2177 O O . SER A 1 279 ? -9.989 -6.453 16.949 1.00 93.12 279 SER A O 1
ATOM 2179 N N . VAL A 1 280 ? -9.668 -4.228 16.912 1.00 92.12 280 VAL A N 1
ATOM 2180 C CA . VAL A 1 280 ? -8.438 -4.293 16.102 1.00 92.12 280 VAL A CA 1
ATOM 2181 C C . VAL A 1 280 ? -7.351 -5.136 16.769 1.00 92.12 280 VAL A C 1
ATOM 2183 O O . VAL A 1 280 ? -6.655 -5.869 16.073 1.00 92.12 280 VAL A O 1
ATOM 2186 N N . ARG A 1 281 ? -7.207 -5.076 18.100 1.00 89.88 281 ARG A N 1
ATOM 2187 C CA . ARG A 1 281 ? -6.197 -5.862 18.831 1.00 89.88 281 ARG A CA 1
ATOM 2188 C C . ARG A 1 281 ? -6.449 -7.362 18.678 1.00 89.88 281 ARG A C 1
ATOM 2190 O O . ARG A 1 281 ? -5.534 -8.102 18.331 1.00 89.88 281 ARG A O 1
ATOM 2197 N N . SER A 1 282 ? -7.702 -7.785 18.851 1.00 91.19 282 SER A N 1
ATOM 2198 C CA . SER A 1 282 ? -8.121 -9.179 18.670 1.00 91.19 282 SER A CA 1
ATOM 2199 C C . SER A 1 282 ? -7.864 -9.664 17.241 1.00 91.19 282 SER A C 1
ATOM 2201 O O . SER A 1 282 ? -7.396 -10.786 17.051 1.00 91.19 282 SER A O 1
ATOM 2203 N N . LEU A 1 283 ? -8.117 -8.813 16.239 1.00 93.44 283 LEU A N 1
ATOM 2204 C CA . LEU A 1 283 ? -7.806 -9.134 14.847 1.00 93.44 283 LEU A CA 1
ATOM 2205 C C . LEU A 1 283 ? -6.291 -9.203 14.596 1.00 93.44 283 LEU A C 1
ATOM 2207 O O . LEU A 1 283 ? -5.845 -10.098 13.890 1.00 93.44 283 LEU A O 1
ATOM 2211 N N . ILE A 1 284 ? -5.478 -8.307 15.164 1.00 92.50 284 ILE A N 1
ATOM 2212 C CA . ILE A 1 284 ? -4.016 -8.364 15.004 1.00 92.50 284 ILE A CA 1
ATOM 2213 C C . ILE A 1 284 ? -3.475 -9.691 15.527 1.00 92.50 284 ILE A C 1
ATOM 2215 O O . ILE A 1 284 ? -2.783 -10.363 14.769 1.00 92.50 284 ILE A O 1
ATOM 2219 N N . GLU A 1 285 ? -3.819 -10.090 16.756 1.00 91.06 285 GLU A N 1
ATOM 2220 C CA . GLU A 1 285 ? -3.357 -11.367 17.323 1.00 91.06 285 GLU A CA 1
ATOM 2221 C C . GLU A 1 285 ? -3.816 -12.556 16.475 1.00 91.06 285 GLU A C 1
ATOM 2223 O O . GLU A 1 285 ? -3.048 -13.484 16.248 1.00 91.06 285 GLU A O 1
ATOM 2228 N N . LYS A 1 286 ? -5.022 -12.486 15.902 1.00 89.06 286 LYS A N 1
ATOM 2229 C CA . LYS A 1 286 ? -5.512 -13.505 14.971 1.00 89.06 286 LYS A CA 1
ATOM 2230 C C . LYS A 1 286 ? -4.671 -13.629 13.700 1.00 89.06 286 LYS A C 1
ATOM 2232 O O . LYS A 1 286 ? -4.555 -14.715 13.141 1.00 89.06 286 LYS A O 1
ATOM 2237 N N . LEU A 1 287 ? -4.137 -12.516 13.209 1.00 90.44 287 LEU A N 1
ATOM 2238 C CA . LEU A 1 287 ? -3.374 -12.477 11.968 1.00 90.44 287 LEU A CA 1
ATOM 2239 C C . LEU A 1 287 ? -1.900 -12.853 12.162 1.00 90.44 287 LEU A C 1
ATOM 2241 O O . LEU A 1 287 ? -1.248 -13.109 11.157 1.00 90.44 287 LEU A O 1
ATOM 2245 N N . VAL A 1 288 ? -1.363 -12.856 13.391 1.00 90.00 288 VAL A N 1
ATOM 2246 C CA . VAL A 1 288 ? 0.069 -13.117 13.659 1.00 90.00 288 VAL A CA 1
ATOM 2247 C C . VAL A 1 288 ? 0.491 -14.503 13.183 1.00 90.00 288 VAL A C 1
ATOM 2249 O O . VAL A 1 288 ? 1.505 -14.642 12.506 1.00 90.00 288 VAL A O 1
ATOM 2252 N N . ASP A 1 289 ? -0.326 -15.513 13.458 1.00 83.00 289 ASP A N 1
ATOM 2253 C CA . ASP A 1 289 ? 0.015 -16.901 13.133 1.00 83.00 289 ASP A CA 1
ATOM 2254 C C . ASP A 1 289 ? -0.162 -17.224 11.638 1.00 83.00 289 ASP A C 1
ATOM 2256 O O . ASP A 1 289 ? 0.233 -18.295 11.172 1.00 83.00 289 ASP A O 1
ATOM 2260 N N . LEU A 1 290 ? -0.729 -16.303 10.845 1.00 86.88 290 LEU A N 1
ATOM 2261 C CA . LEU A 1 290 ? -0.877 -16.512 9.407 1.00 86.88 290 LEU A CA 1
ATOM 2262 C C . LEU A 1 290 ? 0.492 -16.605 8.732 1.00 86.88 290 LEU A C 1
ATOM 2264 O O . LEU A 1 290 ? 1.319 -15.698 8.831 1.00 86.88 290 LEU A O 1
ATOM 2268 N N . GLY A 1 291 ? 0.700 -17.704 8.007 1.00 86.44 291 GLY A N 1
ATOM 2269 C CA . GLY A 1 291 ? 1.958 -18.005 7.326 1.00 86.44 291 GLY A CA 1
ATOM 2270 C C . GLY A 1 291 ? 3.036 -18.609 8.229 1.00 86.44 291 GLY A C 1
ATOM 2271 O O . GLY A 1 291 ? 4.160 -18.796 7.765 1.00 86.44 291 GLY A O 1
ATOM 2272 N N . ALA A 1 292 ? 2.733 -18.911 9.498 1.00 89.00 292 ALA A N 1
ATOM 2273 C CA . ALA A 1 292 ? 3.657 -19.641 10.356 1.00 89.00 292 ALA A CA 1
ATOM 2274 C C . ALA A 1 292 ? 3.821 -21.082 9.848 1.00 89.00 292 ALA A C 1
ATOM 2276 O O . ALA A 1 292 ? 2.847 -21.791 9.594 1.00 89.00 292 ALA A O 1
ATOM 2277 N N . ASN A 1 293 ? 5.067 -21.513 9.673 1.00 88.19 293 ASN A N 1
ATOM 2278 C CA . ASN A 1 293 ? 5.408 -22.854 9.227 1.00 88.19 293 ASN A CA 1
ATOM 2279 C C . ASN A 1 293 ? 6.765 -23.261 9.806 1.00 88.19 293 ASN A C 1
ATOM 2281 O O . ASN A 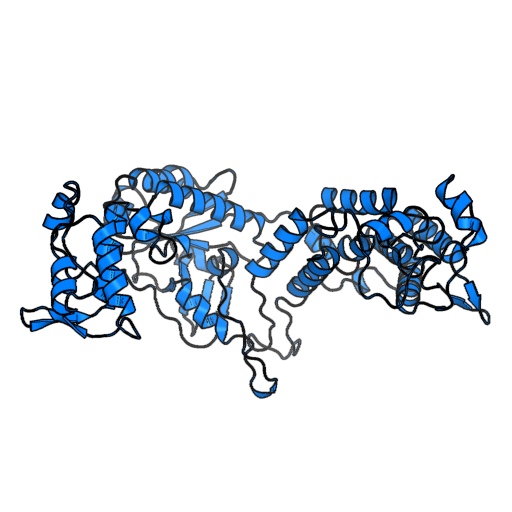1 293 ? 7.813 -22.835 9.321 1.00 88.19 293 ASN A O 1
ATOM 2285 N N . GLU A 1 294 ? 6.740 -24.124 10.821 1.00 92.56 294 GLU A N 1
ATOM 2286 C CA . GLU A 1 294 ? 7.947 -24.585 11.515 1.00 92.56 294 GLU A CA 1
ATOM 2287 C C . GLU A 1 294 ? 8.923 -25.320 10.587 1.00 92.56 294 GLU A C 1
ATOM 2289 O O . GLU A 1 294 ? 10.132 -25.131 10.693 1.00 92.56 294 GLU A O 1
ATOM 2294 N N . ARG A 1 295 ? 8.420 -26.113 9.628 1.00 93.75 295 ARG A N 1
ATOM 2295 C CA . ARG A 1 295 ? 9.267 -26.873 8.689 1.00 93.75 295 ARG A CA 1
ATOM 2296 C C . ARG A 1 295 ? 10.040 -25.967 7.734 1.00 93.75 295 ARG A C 1
ATOM 2298 O O . ARG A 1 295 ? 11.133 -26.330 7.314 1.00 93.75 295 ARG A O 1
ATOM 2305 N N . LEU A 1 296 ? 9.465 -24.817 7.387 1.00 90.50 296 LEU A N 1
ATOM 2306 C CA . LEU A 1 296 ? 10.082 -23.808 6.524 1.00 90.50 296 LEU A CA 1
ATOM 2307 C C . LEU A 1 296 ? 10.796 -22.699 7.315 1.00 90.50 296 LEU A C 1
ATOM 2309 O O . LEU A 1 296 ? 11.341 -21.783 6.707 1.00 90.50 296 LEU A O 1
ATOM 2313 N N . GLY A 1 297 ? 10.786 -22.751 8.652 1.00 93.56 297 GLY A N 1
ATOM 2314 C CA . GLY A 1 297 ? 11.354 -21.702 9.502 1.00 93.56 297 GLY A CA 1
ATOM 2315 C C . GLY A 1 297 ? 10.617 -20.358 9.413 1.00 93.56 297 GLY A C 1
ATOM 2316 O O . GLY A 1 297 ? 11.210 -19.316 9.688 1.00 93.56 297 GLY A O 1
ATOM 2317 N N . LEU A 1 298 ? 9.341 -20.356 9.012 1.00 91.56 298 LEU A N 1
ATOM 2318 C CA . LEU A 1 298 ? 8.530 -19.145 8.881 1.00 91.56 298 LEU A CA 1
ATOM 2319 C C . LEU A 1 298 ? 7.784 -18.869 10.190 1.00 91.56 298 LEU A C 1
ATOM 2321 O O . LEU A 1 298 ? 7.010 -19.701 10.655 1.00 91.56 298 LEU A O 1
ATOM 2325 N N . SER A 1 299 ? 7.973 -17.682 10.766 1.00 90.06 299 SER A N 1
ATOM 2326 C CA . SER A 1 299 ? 7.347 -17.275 12.035 1.00 90.06 299 SER A CA 1
ATOM 2327 C C . SER A 1 299 ? 5.924 -16.720 11.892 1.00 90.06 299 SER A C 1
ATOM 2329 O O . SER A 1 299 ? 5.339 -16.298 12.883 1.00 90.06 299 SER A O 1
ATOM 2331 N N . GLY A 1 300 ? 5.395 -16.647 10.669 1.00 89.88 300 GLY A N 1
ATOM 2332 C CA . GLY A 1 300 ? 4.127 -15.984 10.373 1.00 89.88 300 GLY A CA 1
ATOM 2333 C C . GLY A 1 300 ? 4.236 -14.464 10.276 1.00 89.88 300 GLY A C 1
ATOM 2334 O O . GLY A 1 300 ? 5.326 -13.884 10.179 1.00 89.88 300 GLY A O 1
ATOM 2335 N N . ARG A 1 301 ? 3.081 -13.803 10.250 1.00 90.06 301 ARG A N 1
ATOM 2336 C CA . ARG A 1 301 ? 2.974 -12.355 10.106 1.00 90.06 301 ARG A CA 1
ATOM 2337 C C . ARG A 1 301 ? 3.438 -11.659 11.394 1.00 90.06 301 ARG A C 1
ATOM 2339 O O . ARG A 1 301 ? 2.902 -11.906 12.470 1.00 90.06 301 ARG A O 1
ATOM 2346 N N . PRO A 1 302 ? 4.344 -10.672 11.317 1.00 89.81 302 PRO A N 1
ATOM 2347 C CA . PRO A 1 302 ? 4.706 -9.887 12.492 1.00 89.81 302 PRO A CA 1
ATOM 2348 C C . PRO A 1 302 ? 3.507 -9.088 13.031 1.00 89.81 302 PRO A C 1
ATOM 2350 O O . PRO A 1 302 ? 2.643 -8.643 12.268 1.00 89.81 302 PRO A O 1
ATOM 2353 N N . ARG A 1 303 ? 3.499 -8.819 14.344 1.00 89.56 303 ARG A N 1
ATOM 2354 C CA . ARG A 1 303 ? 2.545 -7.902 14.995 1.00 89.56 303 ARG A CA 1
ATOM 2355 C C . ARG A 1 303 ? 2.688 -6.492 14.425 1.00 89.56 303 ARG A C 1
ATOM 2357 O O . ARG A 1 303 ? 3.487 -5.685 14.887 1.00 89.56 303 ARG A O 1
ATOM 2364 N N . ARG A 1 304 ? 1.921 -6.204 13.376 1.00 87.44 304 ARG A N 1
ATOM 2365 C CA . ARG A 1 304 ? 1.877 -4.903 12.703 1.00 87.44 304 ARG A CA 1
ATOM 2366 C C . ARG A 1 304 ? 0.474 -4.331 12.732 1.00 87.44 304 ARG A C 1
ATOM 2368 O O . ARG A 1 304 ? -0.505 -5.066 12.571 1.00 87.44 304 ARG A O 1
ATOM 2375 N N . ARG A 1 305 ? 0.415 -3.004 12.856 1.00 85.44 305 ARG A N 1
ATOM 2376 C CA . ARG A 1 305 ? -0.811 -2.211 12.765 1.00 85.44 305 ARG A CA 1
ATOM 2377 C C . ARG A 1 305 ? -1.562 -2.528 11.471 1.00 85.44 305 ARG A C 1
ATOM 2379 O O . ARG A 1 305 ? -0.961 -2.552 10.398 1.00 85.44 305 ARG A O 1
ATOM 2386 N N . ILE A 1 306 ? -2.867 -2.719 11.602 1.00 90.56 306 ILE A N 1
ATOM 2387 C CA . ILE A 1 306 ? -3.821 -2.814 10.494 1.00 90.56 306 ILE A CA 1
ATOM 2388 C C . ILE A 1 306 ? -4.601 -1.503 10.381 1.00 90.56 306 ILE A C 1
ATOM 2390 O O . ILE A 1 306 ? -4.742 -0.782 11.372 1.00 90.56 306 ILE A O 1
ATOM 2394 N N . LEU A 1 307 ? -5.060 -1.179 9.178 1.00 91.88 307 LEU A N 1
ATOM 2395 C CA . LEU A 1 307 ? -5.817 0.033 8.879 1.00 91.88 307 LEU A CA 1
ATOM 2396 C C . LEU A 1 307 ? -7.235 -0.335 8.419 1.00 91.88 307 LEU A C 1
ATOM 2398 O O . LEU A 1 307 ? -7.684 -1.482 8.520 1.00 91.88 307 LEU A O 1
ATOM 2402 N N . SER A 1 308 ? -7.966 0.679 7.966 1.00 94.56 308 SER A N 1
ATOM 2403 C CA . SER A 1 308 ? -9.401 0.584 7.754 1.00 94.56 308 SER A CA 1
ATOM 2404 C C . SER A 1 308 ? -9.802 -0.384 6.639 1.00 94.56 308 SER A C 1
ATOM 2406 O O . SER A 1 308 ? -10.890 -0.945 6.732 1.00 94.56 308 SER A O 1
ATOM 2408 N N . LEU A 1 309 ? -8.959 -0.665 5.628 1.00 95.25 309 LEU A N 1
ATOM 2409 C CA . LEU A 1 309 ? -9.323 -1.644 4.588 1.00 95.25 309 LEU A CA 1
ATOM 2410 C C . LEU A 1 309 ? -9.380 -3.060 5.161 1.00 95.25 309 LEU A C 1
ATOM 2412 O O . LEU A 1 309 ? -10.159 -3.876 4.673 1.00 95.25 309 LEU A O 1
ATOM 2416 N N . SER A 1 310 ? -8.586 -3.368 6.188 1.00 95.12 310 SER A N 1
ATOM 2417 C CA . SER A 1 310 ? -8.696 -4.649 6.891 1.00 95.12 310 SER A CA 1
ATOM 2418 C C . SER A 1 310 ? -9.881 -4.666 7.850 1.00 95.12 310 SER A C 1
ATOM 2420 O O . SER A 1 310 ? -10.633 -5.633 7.866 1.00 95.12 310 SER A O 1
ATOM 2422 N N . THR A 1 311 ? -10.104 -3.601 8.623 1.00 96.31 311 THR A N 1
ATOM 2423 C CA . THR A 1 311 ? -11.184 -3.600 9.627 1.00 96.31 311 THR A CA 1
ATOM 2424 C C . THR A 1 311 ? -12.576 -3.483 9.016 1.00 96.31 311 THR A C 1
ATOM 2426 O O . THR A 1 311 ? -13.538 -3.929 9.631 1.00 96.31 311 THR A O 1
ATOM 2429 N N . ALA A 1 312 ? -12.703 -2.925 7.808 1.00 97.44 312 ALA A N 1
ATOM 2430 C CA . ALA A 1 312 ? -13.986 -2.718 7.137 1.00 97.44 312 ALA A CA 1
ATOM 2431 C C . ALA A 1 312 ? -14.536 -3.968 6.418 1.00 97.44 312 ALA A C 1
ATOM 2433 O O . ALA A 1 312 ? -15.266 -3.859 5.429 1.00 97.44 312 ALA A O 1
ATOM 2434 N N . LYS A 1 313 ? -14.159 -5.160 6.885 1.00 96.62 313 LYS A N 1
ATOM 2435 C CA . LYS A 1 313 ? -14.502 -6.464 6.304 1.00 96.62 313 LYS A CA 1
ATOM 2436 C C . LYS A 1 313 ? -15.332 -7.291 7.281 1.00 96.62 313 LYS A C 1
ATOM 2438 O O . LYS A 1 313 ? -15.300 -7.071 8.489 1.00 96.62 313 LYS A O 1
ATOM 2443 N N . VAL A 1 314 ? -16.038 -8.279 6.742 1.00 97.38 314 VAL A N 1
ATOM 2444 C CA . VAL A 1 314 ? -16.714 -9.313 7.526 1.00 97.38 314 VAL A CA 1
ATOM 2445 C C . VAL A 1 314 ? -15.758 -10.485 7.701 1.00 97.38 314 VAL A C 1
ATOM 2447 O O . VAL A 1 314 ? -15.302 -11.069 6.718 1.00 97.38 314 VAL A O 1
ATOM 2450 N N . TYR A 1 315 ? -15.471 -10.855 8.941 1.00 95.69 315 TYR A N 1
ATOM 2451 C CA . TYR A 1 315 ? -14.646 -12.019 9.247 1.00 95.69 315 TYR A CA 1
ATOM 2452 C C . TYR A 1 315 ? -15.525 -13.205 9.651 1.00 95.69 315 TYR A C 1
ATOM 2454 O O . TYR A 1 315 ? -16.354 -13.094 10.547 1.00 95.69 315 TYR A O 1
ATOM 2462 N N . GLU A 1 316 ? -15.351 -14.345 8.992 1.00 94.75 316 GLU A N 1
ATOM 2463 C CA . GLU A 1 316 ? -15.996 -15.616 9.322 1.00 94.75 316 GLU A CA 1
ATOM 2464 C C . GLU A 1 316 ? -15.008 -16.478 10.118 1.00 94.75 316 GLU A C 1
ATOM 2466 O O . GLU A 1 316 ? -13.961 -16.882 9.610 1.00 94.75 316 GLU A O 1
ATOM 2471 N N . ILE A 1 317 ? -15.327 -16.737 11.387 1.00 92.69 317 ILE A N 1
ATOM 2472 C CA . ILE A 1 317 ? -14.456 -17.436 12.336 1.00 92.69 317 ILE A CA 1
ATOM 2473 C C . ILE A 1 317 ? -15.301 -18.456 13.101 1.00 92.69 317 ILE A C 1
ATOM 2475 O O . ILE A 1 317 ? -16.237 -18.069 13.798 1.00 92.69 317 ILE A O 1
ATOM 2479 N N . GLU A 1 318 ? -15.002 -19.752 12.953 1.00 88.19 318 GLU A N 1
ATOM 2480 C CA . GLU A 1 318 ? -15.780 -20.864 13.547 1.00 88.19 318 GLU A CA 1
ATOM 2481 C C . GLU A 1 318 ? -17.301 -20.755 13.276 1.00 88.19 318 GLU A C 1
ATOM 2483 O O . GLU A 1 318 ? -18.138 -20.981 14.148 1.00 88.19 318 GLU A O 1
ATOM 2488 N N . GLY A 1 319 ? -17.674 -20.352 12.054 1.00 88.69 319 GLY A N 1
ATOM 2489 C CA . GLY A 1 319 ? -19.075 -20.176 11.646 1.00 88.69 319 GLY A CA 1
ATOM 2490 C C . GLY A 1 319 ? -19.768 -18.931 12.217 1.00 88.69 319 GLY A C 1
ATOM 2491 O O . GLY A 1 319 ? -20.947 -18.717 11.947 1.00 88.69 319 GLY A O 1
ATOM 2492 N N . GLN A 1 320 ? -19.056 -18.098 12.982 1.00 93.94 320 GLN A N 1
ATOM 2493 C CA . GLN A 1 320 ? -19.540 -16.809 13.477 1.00 93.94 320 GLN A CA 1
ATOM 2494 C C . GLN A 1 320 ? -19.059 -15.674 12.574 1.00 93.94 320 GLN A C 1
ATOM 2496 O O . GLN A 1 320 ? -17.921 -15.685 12.105 1.00 93.94 320 GLN A O 1
ATOM 2501 N N . GLN A 1 321 ? -19.918 -14.681 12.358 1.00 96.69 321 GLN A N 1
ATOM 2502 C CA . GLN A 1 321 ? -19.583 -13.471 11.609 1.00 96.69 321 GLN A CA 1
ATOM 2503 C C . GLN A 1 321 ? -19.112 -12.381 12.561 1.00 96.69 321 GLN A C 1
ATOM 2505 O O . GLN A 1 321 ? -19.699 -12.192 13.625 1.00 96.69 321 GLN A O 1
ATOM 2510 N N . TRP A 1 322 ? -18.080 -11.653 12.154 1.00 97.56 322 TRP A N 1
ATOM 2511 C CA . TRP A 1 322 ? -17.445 -10.626 12.959 1.00 97.56 322 TRP A CA 1
ATOM 2512 C C . TRP A 1 322 ? -17.259 -9.338 12.169 1.00 97.56 322 TRP A C 1
ATOM 2514 O O . TRP A 1 322 ? -16.771 -9.361 11.037 1.00 97.56 322 TRP A O 1
ATOM 2524 N N . LEU A 1 323 ? -17.593 -8.219 12.803 1.00 98.00 323 LEU A N 1
ATOM 2525 C CA . LEU A 1 323 ? -17.177 -6.885 12.388 1.00 98.00 323 LEU A CA 1
ATOM 2526 C C . LEU A 1 323 ? -16.137 -6.344 13.362 1.00 98.00 323 LEU A C 1
ATOM 2528 O O . LEU A 1 323 ? -16.160 -6.664 14.552 1.00 98.00 323 LEU A O 1
ATOM 2532 N N . ILE A 1 324 ? -15.216 -5.530 12.856 1.00 97.50 324 ILE A N 1
ATOM 2533 C CA . ILE A 1 324 ? -14.081 -5.039 13.632 1.00 97.50 324 ILE A CA 1
ATOM 2534 C C . ILE A 1 324 ? -14.209 -3.538 13.833 1.00 97.50 324 ILE A C 1
ATOM 2536 O O . ILE A 1 324 ? -14.256 -2.767 12.874 1.00 97.50 324 ILE A O 1
ATOM 2540 N N . VAL A 1 325 ? -14.218 -3.125 15.097 1.00 96.19 325 VAL A N 1
ATOM 2541 C CA . VAL A 1 325 ? -14.159 -1.714 15.473 1.00 96.19 325 VAL A CA 1
ATOM 2542 C C . VAL A 1 325 ? -12.757 -1.187 15.153 1.00 96.19 325 VAL A C 1
ATOM 2544 O O . VAL A 1 325 ? -11.782 -1.736 15.680 1.00 96.19 325 VAL A O 1
ATOM 2547 N N . PRO A 1 326 ? -12.618 -0.148 14.308 1.00 94.38 326 PRO A N 1
ATOM 2548 C CA . PRO A 1 326 ? -11.323 0.411 13.948 1.00 94.38 326 PRO A CA 1
ATOM 2549 C C . PRO A 1 326 ? -10.578 0.995 15.151 1.00 94.38 326 PRO A C 1
ATOM 2551 O O . PRO A 1 326 ? -11.168 1.393 16.154 1.00 94.38 326 PRO A O 1
ATOM 2554 N N . GLN A 1 327 ? -9.259 1.133 15.009 1.00 90.00 327 GLN A N 1
ATOM 2555 C CA . GLN A 1 327 ? -8.379 1.596 16.087 1.00 90.00 327 GLN A CA 1
ATOM 2556 C C . GLN A 1 327 ? -8.694 3.018 16.579 1.00 90.00 327 GLN A C 1
ATOM 2558 O O . GLN A 1 327 ? -8.323 3.373 17.688 1.00 90.00 327 GLN A O 1
ATOM 2563 N N . LEU A 1 328 ? -9.398 3.829 15.787 1.00 90.81 328 LEU A N 1
ATOM 2564 C CA . LEU A 1 328 ? -9.811 5.182 16.172 1.00 90.81 328 LEU A CA 1
ATOM 2565 C C . LEU A 1 328 ? -10.746 5.226 17.398 1.00 90.81 328 LEU A C 1
ATOM 2567 O O . LEU A 1 328 ? -10.830 6.262 18.051 1.00 90.81 328 LEU A O 1
ATOM 2571 N N . PHE A 1 329 ? -11.388 4.107 17.752 1.00 89.81 329 PHE A N 1
ATOM 2572 C CA . PHE A 1 329 ? -12.178 3.964 18.983 1.00 89.81 329 PHE A CA 1
ATOM 2573 C C . PHE A 1 329 ? -11.382 3.375 20.161 1.00 89.81 329 PHE A C 1
ATOM 2575 O O . PHE A 1 329 ? -11.902 3.271 21.269 1.00 89.81 329 PHE A O 1
ATOM 2582 N N . ASP A 1 330 ? -10.120 2.995 19.948 1.00 84.19 330 ASP A N 1
ATOM 2583 C CA . ASP A 1 330 ? -9.215 2.533 21.000 1.00 84.19 330 ASP A CA 1
ATOM 2584 C C . ASP A 1 330 ? -8.539 3.741 21.666 1.00 84.19 330 ASP A C 1
ATOM 2586 O O . ASP A 1 330 ? -7.410 4.115 21.339 1.00 84.19 330 ASP A O 1
ATOM 2590 N N . THR A 1 331 ? -9.248 4.380 22.602 1.00 76.75 331 THR A N 1
ATOM 2591 C CA . THR A 1 331 ? -8.774 5.601 23.278 1.00 76.75 331 THR A CA 1
ATOM 2592 C C . THR A 1 331 ? -7.584 5.375 24.210 1.00 76.75 331 THR A C 1
ATOM 2594 O O . THR A 1 331 ? -6.988 6.348 24.667 1.00 76.75 331 THR A O 1
ATOM 2597 N N . ASP A 1 332 ? -7.242 4.122 24.523 1.00 74.00 332 ASP A N 1
ATOM 2598 C CA . ASP A 1 332 ? -6.078 3.816 25.359 1.00 74.00 332 ASP A CA 1
ATOM 2599 C C . ASP A 1 332 ? -4.773 3.993 24.568 1.00 74.00 332 ASP A C 1
ATOM 2601 O O . ASP A 1 332 ? -3.756 4.392 25.126 1.00 74.00 332 ASP A O 1
ATOM 2605 N N . ILE A 1 333 ? -4.810 3.752 23.252 1.00 72.81 333 ILE A N 1
ATOM 2606 C CA . ILE A 1 333 ? -3.668 3.962 22.348 1.00 72.81 333 ILE A CA 1
ATOM 2607 C C . ILE A 1 333 ? -3.807 5.287 21.592 1.00 72.81 333 ILE A C 1
ATOM 2609 O O . ILE A 1 333 ? -2.825 5.997 21.379 1.00 72.81 333 ILE A O 1
ATOM 2613 N N . PHE A 1 334 ? -5.023 5.631 21.169 1.00 76.06 334 PHE A N 1
ATOM 2614 C CA . PHE A 1 334 ? -5.305 6.773 20.305 1.00 76.06 334 PHE A CA 1
ATOM 2615 C C . PHE A 1 334 ? -6.081 7.854 21.067 1.00 76.06 334 PHE A C 1
ATOM 2617 O O . PHE A 1 334 ? -7.204 8.205 20.731 1.00 76.06 334 PHE A O 1
ATOM 2624 N N . TYR A 1 335 ? -5.485 8.396 22.131 1.00 79.69 335 TYR A N 1
ATOM 2625 C CA . TYR A 1 335 ? -6.166 9.323 23.046 1.00 79.69 335 TYR A CA 1
ATOM 2626 C C . TYR A 1 335 ? -6.675 10.618 22.382 1.00 79.69 335 TYR A C 1
ATOM 2628 O O . TYR A 1 335 ? -7.598 11.236 22.901 1.00 79.69 335 TYR A O 1
ATOM 2636 N N . LEU A 1 336 ? -6.126 11.037 21.232 1.00 81.50 336 LEU A N 1
ATOM 2637 C CA . LEU A 1 336 ? -6.581 12.243 20.523 1.00 81.50 336 LEU A CA 1
ATOM 2638 C C . LEU A 1 336 ? -8.049 12.159 20.077 1.00 81.50 336 LEU A C 1
ATOM 2640 O O . LEU A 1 336 ? -8.722 13.184 20.039 1.00 81.50 336 LEU A O 1
ATOM 2644 N N . THR A 1 337 ? -8.576 10.961 19.801 1.00 83.25 337 THR A N 1
ATOM 2645 C CA . THR A 1 337 ? -9.986 10.785 19.403 1.00 83.25 337 THR A CA 1
ATOM 2646 C C . THR A 1 337 ? -10.970 10.881 20.569 1.00 83.25 337 THR A C 1
ATOM 2648 O O . THR A 1 337 ? -12.175 10.728 20.379 1.00 83.25 337 THR A O 1
ATOM 2651 N N . GLN A 1 338 ? -10.493 11.189 21.778 1.00 83.75 338 GLN A N 1
ATOM 2652 C CA . GLN A 1 338 ? -11.372 11.644 22.855 1.00 83.75 338 GLN A CA 1
ATOM 2653 C C . GLN A 1 338 ? -11.971 13.022 22.605 1.00 83.75 338 GLN A C 1
ATOM 2655 O O . GLN A 1 338 ? -13.051 13.333 23.114 1.00 83.75 338 GLN A O 1
ATOM 2660 N N . ASP A 1 339 ? -11.283 13.840 21.812 1.00 87.62 339 ASP A N 1
ATOM 2661 C CA . ASP A 1 339 ? -11.914 14.978 21.175 1.00 87.62 339 ASP A CA 1
ATOM 2662 C C . ASP A 1 339 ? -12.810 14.451 20.047 1.00 87.62 339 ASP A C 1
ATOM 2664 O O . ASP A 1 339 ? -12.336 13.930 19.032 1.00 87.62 339 ASP A O 1
ATOM 2668 N N . LEU A 1 340 ? -14.127 14.550 20.245 1.00 91.38 340 LEU A N 1
ATOM 2669 C CA . LEU A 1 340 ? -15.093 14.014 19.288 1.00 91.38 340 LEU A CA 1
ATOM 2670 C C . LEU A 1 340 ? -15.101 14.807 17.972 1.00 91.38 340 LEU A C 1
ATOM 2672 O O . LEU A 1 340 ? -15.500 14.265 16.943 1.00 91.38 340 LEU A O 1
ATOM 2676 N N . GLY A 1 341 ? -14.613 16.051 17.972 1.00 92.69 341 GLY A N 1
ATOM 2677 C CA . GLY A 1 341 ? -14.380 16.813 16.752 1.00 92.69 341 GLY A CA 1
ATOM 2678 C C . GLY A 1 341 ? -13.264 16.197 15.911 1.00 92.69 341 GLY A C 1
ATOM 2679 O O . GLY A 1 341 ? -13.454 15.985 14.712 1.00 92.69 341 GLY A O 1
ATOM 2680 N N . ILE A 1 342 ? -12.137 15.837 16.537 1.00 91.69 342 ILE A N 1
ATOM 2681 C CA . ILE A 1 342 ? -11.041 15.112 15.868 1.00 91.69 342 ILE A CA 1
ATOM 2682 C C . ILE A 1 342 ? -11.527 13.743 15.385 1.00 91.69 342 ILE A C 1
ATOM 2684 O O . ILE A 1 342 ? -11.312 13.398 14.225 1.00 91.69 342 ILE A O 1
ATOM 2688 N N . LEU A 1 343 ? -12.242 12.992 16.231 1.00 94.19 343 LEU A N 1
ATOM 2689 C CA . LEU A 1 343 ? -12.813 11.694 15.861 1.00 94.19 343 LEU A CA 1
ATOM 2690 C C . LEU A 1 343 ? -13.678 11.783 14.598 1.00 94.19 343 LEU A C 1
ATOM 2692 O O . LEU A 1 343 ? -13.534 10.964 13.693 1.00 94.19 343 LEU A O 1
ATOM 2696 N N . VAL A 1 344 ? -14.554 12.786 14.510 1.00 95.94 344 VAL A N 1
ATOM 2697 C CA . VAL A 1 344 ? -15.398 13.002 13.331 1.00 95.94 344 VAL A CA 1
ATOM 2698 C C . VAL A 1 344 ? -14.553 13.297 12.083 1.00 95.94 344 VAL A C 1
ATOM 2700 O O . VAL A 1 344 ? -14.837 12.743 11.023 1.00 95.94 344 VAL A O 1
ATOM 2703 N N . GLN A 1 345 ? -13.487 14.099 12.177 1.00 95.38 345 GLN A N 1
ATOM 2704 C CA . GLN A 1 345 ? -12.598 14.340 11.027 1.00 95.38 345 GLN A CA 1
ATOM 2705 C C . GLN A 1 345 ? -11.854 13.072 10.576 1.00 95.38 345 GLN A C 1
ATOM 2707 O O . GLN A 1 345 ? -11.742 12.811 9.373 1.00 95.38 345 GLN A O 1
ATOM 2712 N N . GLU A 1 346 ? -11.402 12.249 11.523 1.00 95.12 346 GLU A N 1
ATOM 2713 C CA . GLU A 1 346 ? -10.766 10.956 11.241 1.00 95.12 346 GLU A CA 1
ATOM 2714 C C . GLU A 1 346 ? -11.750 9.965 10.602 1.00 95.12 346 GLU A C 1
ATOM 2716 O O . GLU A 1 346 ? -11.385 9.230 9.681 1.00 95.12 346 GLU A O 1
ATOM 2721 N N . LEU A 1 347 ? -13.020 9.969 11.027 1.00 96.38 347 LEU A N 1
ATOM 2722 C CA . LEU A 1 347 ? -14.082 9.174 10.406 1.00 96.38 347 LEU A CA 1
ATOM 2723 C C . LEU A 1 347 ? -14.332 9.605 8.958 1.00 96.38 347 LEU A C 1
ATOM 2725 O O . LEU A 1 347 ? -14.355 8.747 8.076 1.00 96.38 347 LEU A O 1
ATOM 2729 N N . ARG A 1 348 ? -14.454 10.912 8.683 1.00 96.88 348 ARG A N 1
ATOM 2730 C CA . ARG A 1 348 ? -14.627 11.418 7.309 1.00 96.88 348 ARG A CA 1
ATOM 2731 C C . ARG A 1 348 ? -13.449 11.032 6.409 1.00 96.88 348 ARG A C 1
ATOM 2733 O O . ARG A 1 348 ? -13.661 10.498 5.320 1.00 96.88 348 ARG A O 1
ATOM 2740 N N . SER A 1 349 ? -12.222 11.209 6.898 1.00 95.69 349 SER A N 1
ATOM 2741 C CA . SER A 1 349 ? -10.998 10.807 6.186 1.00 95.69 349 SER A CA 1
ATOM 2742 C C . SER A 1 349 ? -10.949 9.293 5.952 1.00 95.69 349 SER A C 1
ATOM 2744 O O . SER A 1 349 ? -10.597 8.833 4.867 1.00 95.69 349 SER A O 1
ATOM 2746 N N . THR A 1 350 ? -11.367 8.499 6.942 1.00 96.00 350 THR A N 1
ATOM 2747 C CA . THR A 1 350 ? -11.452 7.037 6.826 1.00 96.00 350 THR A CA 1
ATOM 2748 C C . THR A 1 350 ? -12.472 6.606 5.774 1.00 96.00 350 THR A C 1
ATOM 2750 O O . THR A 1 350 ? -12.202 5.685 5.007 1.00 96.00 350 THR A O 1
ATOM 2753 N N . ILE A 1 351 ? -13.631 7.262 5.705 1.00 96.69 351 ILE A N 1
ATOM 2754 C CA . ILE A 1 351 ? -14.676 6.970 4.716 1.00 96.69 351 ILE A CA 1
ATOM 2755 C C . ILE A 1 351 ? -14.181 7.279 3.300 1.00 96.69 351 ILE A C 1
ATOM 2757 O O . ILE A 1 351 ? -14.327 6.437 2.414 1.00 96.69 351 ILE A O 1
ATOM 2761 N N . GLN A 1 352 ? -13.522 8.422 3.094 1.00 94.31 352 GLN A N 1
ATOM 2762 C CA . GLN A 1 352 ? -12.883 8.751 1.814 1.00 94.31 352 GLN A CA 1
ATOM 2763 C C . GLN A 1 352 ? -11.806 7.730 1.434 1.00 94.31 352 GLN A C 1
ATOM 2765 O O . GLN A 1 352 ? -11.789 7.239 0.306 1.00 94.31 352 GLN A O 1
ATOM 2770 N N . TYR A 1 353 ? -10.954 7.346 2.389 1.00 93.75 353 TYR A N 1
ATOM 2771 C CA . TYR A 1 353 ? -9.924 6.330 2.180 1.00 93.75 353 TYR A CA 1
ATOM 2772 C C . TYR A 1 353 ? -10.518 4.977 1.761 1.00 93.75 353 TYR A C 1
ATOM 2774 O O . TYR A 1 353 ? -10.055 4.371 0.795 1.00 93.75 353 TYR A O 1
ATOM 2782 N N . LEU A 1 354 ? -11.572 4.515 2.441 1.00 94.88 354 LEU A N 1
ATOM 2783 C CA . LEU A 1 354 ? -12.281 3.291 2.066 1.00 94.88 354 LEU A CA 1
ATOM 2784 C C . LEU A 1 354 ? -12.882 3.409 0.664 1.00 94.88 354 LEU A C 1
ATOM 2786 O O . LEU A 1 354 ? -12.726 2.500 -0.138 1.00 94.88 354 LEU A O 1
ATOM 2790 N N . HIS A 1 355 ? -13.534 4.522 0.345 1.00 92.19 355 HIS A N 1
ATOM 2791 C CA . HIS A 1 355 ? -14.143 4.732 -0.967 1.00 92.19 355 HIS A CA 1
ATOM 2792 C C . HIS A 1 355 ? -13.124 4.698 -2.113 1.00 92.19 355 HIS A C 1
ATOM 2794 O O . HIS A 1 355 ? -13.393 4.095 -3.151 1.00 92.19 355 HIS A O 1
ATOM 2800 N N . GLN A 1 356 ? -11.952 5.305 -1.904 1.00 87.81 356 GLN A N 1
ATOM 2801 C CA . GLN A 1 356 ? -10.896 5.419 -2.908 1.00 87.81 356 GLN A CA 1
ATOM 2802 C C . GLN A 1 356 ? -10.103 4.116 -3.099 1.00 87.81 356 GLN A C 1
ATOM 2804 O O . GLN A 1 356 ? -9.775 3.756 -4.227 1.00 87.81 356 GLN A O 1
ATOM 2809 N N . PHE A 1 357 ? -9.775 3.403 -2.016 1.00 89.31 357 PHE A N 1
ATOM 2810 C CA . PHE A 1 357 ? -8.842 2.265 -2.064 1.00 89.31 357 PHE A CA 1
ATOM 2811 C C . PHE A 1 357 ? -9.512 0.888 -1.965 1.00 89.31 357 PHE A C 1
ATOM 2813 O O . PHE A 1 357 ? -8.830 -0.141 -1.976 1.00 89.31 357 PHE A O 1
ATOM 2820 N N . TRP A 1 358 ? -10.842 0.819 -1.881 1.00 90.50 358 TRP A N 1
ATOM 2821 C CA . TRP A 1 358 ? -11.544 -0.459 -1.805 1.00 90.50 358 TRP A CA 1
ATOM 2822 C C . TRP A 1 358 ? -11.675 -1.153 -3.163 1.00 90.50 358 TRP A C 1
ATOM 2824 O O . TRP A 1 358 ? -12.567 -0.861 -3.954 1.00 90.50 358 TRP A O 1
ATOM 2834 N N . GLN A 1 359 ? -10.829 -2.160 -3.378 1.00 83.50 359 GLN A N 1
ATOM 2835 C CA . GLN A 1 359 ? -10.814 -2.981 -4.599 1.00 83.50 359 GLN A CA 1
ATOM 2836 C C . GLN A 1 359 ? -11.463 -4.366 -4.424 1.00 83.50 359 GLN A C 1
ATOM 2838 O O . GLN A 1 359 ? -11.515 -5.181 -5.341 1.00 83.50 359 GLN A O 1
ATOM 2843 N N . GLN A 1 360 ? -11.964 -4.663 -3.227 1.00 85.12 360 GLN A N 1
ATOM 2844 C CA . GLN A 1 360 ? -12.433 -5.996 -2.844 1.00 85.12 360 GLN A CA 1
ATOM 2845 C C . GLN A 1 360 ? -13.914 -6.199 -3.203 1.00 85.12 360 GLN A C 1
ATOM 2847 O O . GLN A 1 360 ? -14.668 -5.237 -3.113 1.00 85.12 360 GLN A O 1
ATOM 2852 N N . PRO A 1 361 ? -14.402 -7.404 -3.569 1.00 87.19 361 PRO A N 1
ATOM 2853 C CA . PRO A 1 361 ? -15.831 -7.691 -3.798 1.00 87.19 361 PRO A CA 1
ATOM 2854 C C . PRO A 1 361 ? -16.726 -7.371 -2.585 1.00 87.19 361 PRO A C 1
ATOM 2856 O O . PRO A 1 361 ? -16.315 -7.622 -1.463 1.00 87.19 361 PRO A O 1
ATOM 2859 N N . GLY A 1 362 ? -17.949 -6.864 -2.787 1.00 90.56 362 GLY A N 1
ATOM 2860 C CA . GLY A 1 362 ? -18.818 -6.358 -1.707 1.00 90.56 362 GLY A CA 1
ATOM 2861 C C . GLY A 1 362 ? -18.525 -4.909 -1.279 1.00 90.56 362 GLY A C 1
ATOM 2862 O O . GLY A 1 362 ? -17.623 -4.258 -1.809 1.00 90.56 362 GLY A O 1
ATOM 2863 N N . ARG A 1 363 ? -19.313 -4.358 -0.352 1.00 92.31 363 ARG A N 1
ATOM 2864 C CA . ARG A 1 363 ? -19.105 -3.000 0.191 1.00 92.31 363 ARG A CA 1
ATOM 2865 C C . ARG A 1 363 ? -18.211 -3.039 1.439 1.00 92.31 363 ARG A C 1
ATOM 2867 O O . ARG A 1 363 ? -18.322 -4.000 2.205 1.00 92.31 363 ARG A O 1
ATOM 2874 N N . PRO A 1 364 ? -17.358 -2.024 1.671 1.00 96.69 364 PRO A N 1
ATOM 2875 C CA . PRO A 1 364 ? -16.699 -1.870 2.964 1.00 96.69 364 PRO A CA 1
ATOM 2876 C C . PRO A 1 364 ? -17.737 -1.558 4.044 1.00 96.69 364 PRO A C 1
ATOM 2878 O O . PRO A 1 364 ? -18.668 -0.793 3.789 1.00 96.69 364 PRO A O 1
ATOM 2881 N N . ILE A 1 365 ? -17.572 -2.132 5.238 1.00 98.00 365 ILE A N 1
ATOM 2882 C CA . ILE A 1 365 ? -18.429 -1.890 6.407 1.00 98.00 365 ILE A CA 1
ATOM 2883 C C . ILE A 1 365 ? -17.594 -1.250 7.516 1.00 98.00 365 ILE A C 1
ATOM 2885 O O . ILE A 1 365 ? -16.873 -1.935 8.236 1.00 98.00 365 ILE A O 1
ATOM 2889 N N . LEU A 1 366 ? -17.688 0.067 7.672 1.00 98.12 366 LEU A N 1
ATOM 2890 C CA . LEU A 1 366 ? -17.061 0.781 8.776 1.00 98.12 366 LEU A CA 1
ATOM 2891 C C . LEU A 1 366 ? -17.909 0.615 10.042 1.00 98.12 366 LEU A C 1
ATOM 2893 O O . LEU A 1 366 ? -19.067 1.025 10.080 1.00 98.12 366 LEU A O 1
ATOM 2897 N N . THR A 1 367 ? -17.325 0.030 11.085 1.00 98.00 367 THR A N 1
ATOM 2898 C CA . THR A 1 367 ? -18.006 -0.152 12.375 1.00 98.00 367 THR A CA 1
ATOM 2899 C C . THR A 1 367 ? -17.737 1.048 13.273 1.00 98.00 367 THR A C 1
ATOM 2901 O O . THR A 1 367 ? -16.588 1.310 13.621 1.00 98.00 367 THR A O 1
ATOM 2904 N N . ILE A 1 368 ? -18.785 1.778 13.645 1.00 97.06 368 ILE A N 1
ATOM 2905 C CA . ILE A 1 368 ? -18.727 2.934 14.541 1.00 97.06 368 ILE A CA 1
ATOM 2906 C C . ILE A 1 368 ? -19.255 2.499 15.905 1.00 97.06 368 ILE A C 1
ATOM 2908 O O . ILE A 1 368 ? -20.434 2.179 16.038 1.00 97.06 368 ILE A O 1
ATOM 2912 N N . MET A 1 369 ? -18.379 2.481 16.911 1.00 95.56 369 MET A N 1
ATOM 2913 C CA . MET A 1 369 ? -18.746 2.171 18.293 1.00 95.56 369 MET A CA 1
ATOM 2914 C C . MET A 1 369 ? -19.039 3.467 19.048 1.00 95.56 369 MET A C 1
ATOM 2916 O O . MET A 1 369 ? -18.152 4.307 19.194 1.00 95.56 369 MET A O 1
ATOM 2920 N N . ILE A 1 370 ? -20.262 3.620 19.550 1.00 94.75 370 ILE A N 1
ATOM 2921 C CA . ILE A 1 370 ? -20.626 4.720 20.442 1.00 94.75 370 ILE A CA 1
ATOM 2922 C C . ILE A 1 370 ? -20.539 4.208 21.878 1.00 94.75 370 ILE A C 1
ATOM 2924 O O . ILE A 1 370 ? -21.328 3.367 22.310 1.00 94.75 370 ILE A O 1
ATOM 2928 N N . SER A 1 371 ? -19.549 4.712 22.606 1.00 91.69 371 SER A N 1
ATOM 2929 C CA . SER A 1 371 ? -19.287 4.333 23.993 1.00 91.69 371 SER A CA 1
ATOM 2930 C C . SER A 1 371 ? -19.971 5.268 24.982 1.00 91.69 371 SER A C 1
ATOM 2932 O O . SER A 1 371 ? -20.150 6.455 24.715 1.00 91.69 371 SER A O 1
ATOM 2934 N N . GLU A 1 372 ? -20.273 4.769 26.180 1.00 89.00 372 GLU A N 1
ATOM 2935 C CA . GLU A 1 372 ? -21.000 5.544 27.199 1.00 89.00 372 GLU A CA 1
ATOM 2936 C C . GLU A 1 372 ? -20.256 6.816 27.640 1.00 89.00 372 GLU A C 1
ATOM 2938 O O . GLU A 1 372 ? -20.873 7.845 27.915 1.00 89.00 372 GLU A O 1
ATOM 2943 N N . TRP A 1 373 ? -18.918 6.790 27.653 1.00 85.19 373 TRP A N 1
ATOM 2944 C CA . TRP A 1 373 ? -18.115 7.971 27.984 1.00 85.19 373 TRP A CA 1
ATOM 2945 C C . TRP A 1 373 ? -18.341 9.132 27.004 1.00 85.19 373 TRP A C 1
ATOM 2947 O O . TRP A 1 373 ? -18.214 10.290 27.401 1.00 85.19 373 TRP A O 1
ATOM 2957 N N . MET A 1 374 ? -18.712 8.841 25.750 1.00 90.62 374 MET A N 1
ATOM 2958 C CA . MET A 1 374 ? -18.956 9.863 24.732 1.00 90.62 374 MET A CA 1
ATOM 2959 C C . MET A 1 374 ? -20.187 10.701 25.071 1.00 90.62 374 MET A C 1
ATOM 2961 O O . MET A 1 374 ? -20.161 11.899 24.819 1.00 90.62 374 MET A O 1
ATOM 2965 N N . LEU A 1 375 ? -21.208 10.113 25.713 1.00 88.88 375 LEU A N 1
ATOM 2966 C CA . LEU A 1 375 ? -22.433 10.818 26.123 1.00 88.88 375 LEU A CA 1
ATOM 2967 C C . LEU A 1 375 ? -22.141 11.986 27.076 1.00 88.88 375 LEU A C 1
ATOM 2969 O O . LEU A 1 375 ? -22.850 12.987 27.083 1.00 88.88 375 LEU A O 1
ATOM 2973 N N . LYS A 1 376 ? -21.091 11.848 27.895 1.00 83.31 376 LYS A N 1
ATOM 2974 C CA . LYS A 1 376 ? -20.666 12.850 28.883 1.00 83.31 376 LYS A CA 1
ATOM 2975 C C . LYS A 1 376 ? -19.704 13.888 28.294 1.00 83.31 376 LYS A C 1
ATOM 2977 O O . LYS A 1 376 ? -19.347 14.840 28.984 1.00 83.31 376 LYS A O 1
ATOM 2982 N N . SER A 1 377 ? -19.252 13.703 27.052 1.00 84.31 377 SER A N 1
ATOM 2983 C CA . SER A 1 377 ? -18.321 14.620 26.397 1.00 84.31 377 SER A CA 1
ATOM 2984 C C . SER A 1 377 ? -19.035 15.919 26.006 1.00 84.31 377 SER A C 1
ATOM 2986 O O . SER A 1 377 ? -20.123 15.857 25.431 1.00 84.31 377 SER A O 1
ATOM 2988 N N . PRO A 1 378 ? -18.432 17.102 26.228 1.00 80.50 378 PRO A N 1
ATOM 2989 C CA . PRO A 1 378 ? -19.039 18.369 25.813 1.00 80.50 378 PRO A CA 1
ATOM 2990 C C . PRO A 1 378 ? -19.223 18.458 24.289 1.00 80.50 378 PRO A C 1
ATOM 2992 O O . PRO A 1 378 ? -20.138 19.128 23.819 1.00 80.50 378 PRO A O 1
ATOM 2995 N N . ASP A 1 379 ? -18.413 17.723 23.521 1.00 86.06 379 ASP A N 1
ATOM 2996 C CA . ASP A 1 379 ? -18.469 17.707 22.055 1.00 86.06 379 ASP A CA 1
ATOM 2997 C C . ASP A 1 379 ? -19.390 16.609 21.509 1.00 86.06 379 ASP A C 1
ATOM 2999 O O . ASP A 1 379 ? -19.400 16.349 20.306 1.00 86.06 379 ASP A O 1
ATOM 3003 N N . PHE A 1 380 ? -20.180 15.942 22.358 1.00 89.75 380 PHE A N 1
ATOM 3004 C CA . PHE A 1 380 ? -21.077 14.874 21.908 1.00 89.75 380 PHE A CA 1
ATOM 3005 C C . PHE A 1 380 ? -22.068 15.358 20.845 1.00 89.75 380 PHE A C 1
ATOM 3007 O O . PHE A 1 380 ? -22.343 14.649 19.878 1.00 89.75 380 PHE A O 1
ATOM 3014 N N . GLY A 1 381 ? -22.510 16.616 20.943 1.00 89.44 381 GLY A N 1
ATOM 3015 C CA . GLY A 1 381 ? -23.348 17.252 19.926 1.00 89.44 381 GLY A CA 1
ATOM 3016 C C . GLY A 1 381 ? -22.714 17.295 18.528 1.00 89.44 381 GLY A C 1
ATOM 3017 O O . GLY A 1 381 ? -23.440 17.230 17.535 1.00 89.44 381 GLY A O 1
ATOM 3018 N N . VAL A 1 382 ? -21.380 17.343 18.425 1.00 93.00 382 VAL A N 1
ATOM 3019 C CA . VAL A 1 382 ? -20.659 17.289 17.140 1.00 93.00 382 VAL A CA 1
ATOM 3020 C C . VAL A 1 382 ? -20.804 15.906 16.510 1.00 93.00 382 VAL A C 1
ATOM 3022 O O . VAL A 1 382 ? -21.137 15.803 15.330 1.00 93.00 382 VAL A O 1
ATOM 3025 N N . LEU A 1 383 ? -20.622 14.847 17.304 1.00 93.31 383 LEU A N 1
ATOM 3026 C CA . LEU A 1 383 ? -20.790 13.468 16.847 1.00 93.31 383 LEU A CA 1
ATOM 3027 C C . LEU A 1 383 ? -22.242 13.184 16.441 1.00 93.31 383 LEU A C 1
ATOM 3029 O O . LEU A 1 383 ? -22.473 12.618 15.377 1.00 93.31 383 LEU A O 1
ATOM 3033 N N . LEU A 1 384 ? -23.219 13.633 17.235 1.00 90.94 384 LEU A N 1
ATOM 3034 C CA . LEU A 1 384 ? -24.640 13.500 16.893 1.00 90.94 384 LEU A CA 1
ATOM 3035 C C . LEU A 1 384 ? -24.986 14.226 15.587 1.00 90.94 384 LEU A C 1
ATOM 3037 O O . LEU A 1 384 ? -25.707 13.685 14.751 1.00 90.94 384 LEU A O 1
ATOM 3041 N N . SER A 1 385 ? -24.452 15.435 15.387 1.00 92.75 385 SER A N 1
ATOM 3042 C CA . SER A 1 385 ? -24.674 16.195 14.150 1.00 92.75 385 SER A CA 1
ATOM 3043 C C . SER A 1 385 ? -24.068 15.478 12.944 1.00 92.75 385 SER A C 1
ATOM 3045 O O . SER A 1 385 ? -24.734 15.355 11.926 1.00 92.75 385 SER A O 1
ATOM 3047 N N . PHE A 1 386 ? -22.863 14.914 13.069 1.00 95.12 386 PHE A N 1
ATOM 3048 C CA . PHE A 1 386 ? -22.262 14.079 12.024 1.00 95.12 386 PHE A CA 1
ATOM 3049 C C . PHE A 1 386 ? -23.131 12.855 11.678 1.00 95.12 386 PHE A C 1
ATOM 3051 O O . PHE A 1 386 ? -23.397 12.588 10.505 1.00 95.12 386 PHE A O 1
ATOM 3058 N N . LEU A 1 387 ? -23.617 12.127 12.690 1.00 94.12 387 LEU A N 1
ATOM 3059 C CA . LEU A 1 387 ? -24.471 10.956 12.475 1.00 94.12 387 LEU A CA 1
ATOM 3060 C C . LEU A 1 387 ? -25.788 11.336 11.778 1.00 94.12 387 LEU A C 1
ATOM 3062 O O . LEU A 1 387 ? -26.160 10.715 10.785 1.00 94.12 387 LEU A O 1
ATOM 3066 N N . ARG A 1 388 ? -26.476 12.377 12.256 1.00 91.69 388 ARG A N 1
ATOM 3067 C CA . ARG A 1 388 ? -27.770 12.810 11.711 1.00 91.69 388 ARG A CA 1
ATOM 3068 C C . ARG A 1 388 ? -27.648 13.478 10.344 1.00 91.69 388 ARG A C 1
ATOM 3070 O O . ARG A 1 388 ? -28.416 13.177 9.433 1.00 91.69 388 ARG A O 1
ATOM 3077 N N . ASP A 1 389 ? -26.739 14.437 10.217 1.00 91.56 389 ASP A N 1
ATOM 3078 C CA . ASP A 1 389 ? -26.703 15.344 9.071 1.00 91.56 389 ASP A CA 1
ATOM 3079 C C . ASP A 1 389 ? -25.864 14.804 7.912 1.00 91.56 389 ASP A C 1
ATOM 3081 O O . ASP A 1 389 ? -26.045 15.269 6.790 1.00 91.56 389 ASP A O 1
ATOM 3085 N N . GLU A 1 390 ? -25.004 13.808 8.147 1.00 94.94 390 GLU A N 1
ATOM 3086 C CA . GLU A 1 390 ? -24.170 13.219 7.095 1.00 94.94 390 GLU A CA 1
ATOM 3087 C C . GLU A 1 390 ? -24.422 11.714 6.934 1.00 94.94 390 GLU A C 1
ATOM 3089 O O . GLU A 1 390 ? -24.855 11.274 5.867 1.00 94.94 390 GLU A O 1
ATOM 3094 N N . VAL A 1 391 ? -24.242 10.910 7.993 1.00 94.88 391 VAL A N 1
ATOM 3095 C CA . VAL A 1 391 ? -24.381 9.441 7.896 1.00 94.88 391 VAL A CA 1
ATOM 3096 C C . VAL A 1 391 ? -25.807 9.029 7.524 1.00 94.88 391 VAL A C 1
ATOM 3098 O O . VAL A 1 391 ? -25.996 8.276 6.571 1.00 94.88 391 VAL A O 1
ATOM 3101 N N . MET A 1 392 ? -26.817 9.537 8.235 1.00 92.00 392 MET A N 1
ATOM 3102 C CA . MET A 1 392 ? -28.225 9.207 7.973 1.00 92.00 392 MET A CA 1
ATOM 3103 C C . MET A 1 392 ? -28.750 9.819 6.668 1.00 92.00 392 MET A C 1
ATOM 3105 O O . MET A 1 392 ? -29.701 9.297 6.091 1.00 92.00 392 MET A O 1
ATOM 3109 N N . ARG A 1 393 ? -28.135 10.904 6.173 1.00 91.62 393 ARG A N 1
ATOM 3110 C CA . ARG A 1 393 ? -28.469 11.480 4.858 1.00 91.62 393 ARG A CA 1
ATOM 3111 C C . ARG A 1 393 ? -27.861 10.704 3.691 1.00 91.62 393 ARG A C 1
ATOM 3113 O O . ARG A 1 393 ? -28.323 10.865 2.565 1.00 91.62 393 ARG A O 1
ATOM 3120 N N . GLY A 1 394 ? -26.871 9.855 3.962 1.00 94.00 394 GLY A N 1
ATOM 3121 C CA . GLY A 1 394 ? -26.294 8.931 2.992 1.00 94.00 394 GLY A CA 1
ATOM 3122 C C . GLY A 1 394 ? -25.176 9.515 2.128 1.00 94.00 394 GLY A C 1
ATOM 3123 O O . GLY A 1 394 ? -24.837 8.924 1.103 1.00 94.00 394 GLY A O 1
ATOM 3124 N N . GLU A 1 395 ? -24.578 10.641 2.523 1.00 94.75 395 GLU A N 1
ATOM 3125 C CA . GLU A 1 395 ? -23.443 11.232 1.810 1.00 94.75 395 GLU A CA 1
ATOM 3126 C C . GLU A 1 395 ? -22.485 11.954 2.768 1.00 94.75 395 GLU A C 1
ATOM 3128 O O . GLU A 1 395 ? -22.907 12.770 3.587 1.00 94.75 395 GLU A O 1
ATOM 3133 N N . ILE A 1 396 ? -21.183 11.674 2.644 1.00 94.62 396 ILE A N 1
ATOM 3134 C CA . ILE A 1 396 ? -20.101 12.340 3.384 1.00 94.62 396 ILE A CA 1
ATOM 3135 C C . ILE A 1 396 ? -19.047 12.809 2.381 1.00 94.62 396 ILE A C 1
ATOM 3137 O O . ILE A 1 396 ? -18.371 11.990 1.769 1.00 94.62 396 ILE A O 1
ATOM 3141 N N . PHE A 1 397 ? -18.880 14.125 2.211 1.00 89.38 397 PHE A N 1
ATOM 3142 C CA . PHE A 1 397 ? -17.904 14.714 1.277 1.00 89.38 397 PHE A CA 1
ATOM 3143 C C . PHE A 1 397 ? -17.934 14.102 -0.141 1.00 89.38 397 PHE A C 1
ATOM 3145 O O . PHE A 1 397 ? -16.888 13.750 -0.688 1.00 89.38 397 PHE A O 1
ATOM 3152 N N . GLY A 1 398 ? -19.124 13.943 -0.730 1.00 89.00 398 GLY A N 1
ATOM 3153 C CA . GLY A 1 398 ? -19.292 13.336 -2.057 1.00 89.00 398 GLY A CA 1
ATOM 3154 C C . GLY A 1 398 ? -19.185 11.808 -2.083 1.00 89.00 398 GLY A C 1
ATOM 3155 O O . GLY A 1 398 ? -19.398 11.203 -3.130 1.00 89.00 398 GLY A O 1
ATOM 3156 N N . VAL A 1 399 ? -18.879 11.166 -0.951 1.00 94.12 399 VAL A N 1
ATOM 3157 C CA . VAL A 1 399 ? -18.857 9.707 -0.820 1.00 94.12 399 VAL A CA 1
ATOM 3158 C C . VAL A 1 399 ? -20.257 9.222 -0.450 1.00 94.12 399 VAL A C 1
ATOM 3160 O O . VAL A 1 399 ? -20.760 9.619 0.604 1.00 94.12 399 VAL A O 1
ATOM 3163 N N . PRO A 1 400 ? -20.882 8.327 -1.236 1.00 95.31 400 PRO A N 1
ATOM 3164 C CA . PRO A 1 400 ? -22.139 7.700 -0.852 1.00 95.31 400 PRO A CA 1
ATOM 3165 C C . PRO A 1 400 ? -21.950 6.806 0.376 1.00 95.31 400 PRO A C 1
ATOM 3167 O O . PRO A 1 400 ? -21.038 5.974 0.426 1.00 95.31 400 PRO A O 1
ATOM 3170 N N . VAL A 1 401 ? -22.840 6.936 1.352 1.00 96.31 401 VAL A N 1
ATOM 3171 C CA . VAL A 1 401 ? -22.794 6.208 2.621 1.00 96.31 401 VAL A CA 1
ATOM 3172 C C . VAL A 1 401 ? -24.116 5.483 2.852 1.00 96.31 401 VAL A C 1
ATOM 3174 O O . VAL A 1 401 ? -25.183 5.990 2.528 1.00 96.31 401 VAL A O 1
ATOM 3177 N N . HIS A 1 402 ? -24.049 4.259 3.375 1.00 95.19 402 HIS A N 1
ATOM 3178 C CA . HIS A 1 402 ? -25.224 3.419 3.626 1.00 95.19 402 HIS A CA 1
ATOM 3179 C C . HIS A 1 402 ? -25.252 2.967 5.086 1.00 95.19 402 HIS A C 1
ATOM 3181 O O . HIS A 1 402 ? -24.514 2.056 5.464 1.00 95.19 402 HIS A O 1
ATOM 3187 N N . LEU A 1 403 ? -26.090 3.604 5.901 1.00 96.25 403 LEU A N 1
ATOM 3188 C CA . LEU A 1 403 ? -26.416 3.141 7.251 1.00 96.25 403 LEU A CA 1
ATOM 3189 C C . LEU A 1 403 ? -27.484 2.042 7.163 1.00 96.25 403 LEU A C 1
ATOM 3191 O O . LEU A 1 403 ? -28.426 2.152 6.381 1.00 96.25 403 LEU A O 1
ATOM 3195 N N . ASP A 1 404 ? -27.309 0.963 7.923 1.00 95.88 404 ASP A N 1
ATOM 3196 C CA . ASP A 1 404 ? -28.296 -0.114 8.027 1.00 95.88 404 ASP A CA 1
ATOM 3197 C C . ASP A 1 404 ? -28.014 -0.983 9.257 1.00 95.88 404 ASP A C 1
ATOM 3199 O O . ASP A 1 404 ? -26.953 -0.879 9.880 1.00 95.88 404 ASP A O 1
ATOM 3203 N N . ARG A 1 405 ? -28.930 -1.910 9.548 1.00 94.88 405 ARG A N 1
ATOM 3204 C CA . ARG A 1 405 ? -28.712 -2.936 10.570 1.00 94.88 405 ARG A CA 1
ATOM 3205 C C . ARG A 1 405 ? -27.585 -3.878 10.176 1.00 94.88 405 ARG A C 1
ATOM 3207 O O . ARG A 1 405 ? -27.430 -4.252 9.010 1.00 94.88 405 ARG A O 1
ATOM 3214 N N . VAL A 1 406 ? -26.838 -4.329 11.178 1.00 96.06 406 VAL A N 1
ATOM 3215 C CA . VAL A 1 406 ? -25.632 -5.142 10.992 1.00 96.06 406 VAL A CA 1
ATOM 3216 C C . VAL A 1 406 ? -25.899 -6.389 10.135 1.00 96.06 406 VAL A C 1
ATOM 3218 O O . VAL A 1 406 ? -25.113 -6.693 9.238 1.00 96.06 406 VAL A O 1
ATOM 3221 N N . GLU A 1 407 ? -27.033 -7.068 10.328 1.00 94.19 407 GLU A N 1
ATOM 3222 C CA . GLU A 1 407 ? -27.424 -8.267 9.572 1.00 94.19 407 GLU A CA 1
ATOM 3223 C C . GLU A 1 407 ? -27.619 -7.992 8.074 1.00 94.19 407 GLU A C 1
ATOM 3225 O O . GLU A 1 407 ? -27.254 -8.816 7.229 1.00 94.19 407 GLU A O 1
ATOM 3230 N N . ALA A 1 408 ? -28.172 -6.826 7.728 1.00 94.81 408 ALA A N 1
ATOM 3231 C CA . ALA A 1 408 ? -28.354 -6.420 6.340 1.00 94.81 408 ALA A CA 1
ATOM 3232 C C . ALA A 1 408 ? -27.000 -6.105 5.691 1.00 94.81 408 ALA A C 1
ATOM 3234 O O . ALA A 1 408 ? -26.736 -6.527 4.559 1.00 94.81 408 ALA A O 1
ATOM 3235 N N . LEU A 1 409 ? -26.107 -5.435 6.424 1.00 96.38 409 LEU A N 1
ATOM 3236 C CA . LEU A 1 409 ? -24.790 -5.036 5.928 1.00 96.38 409 LEU A CA 1
ATOM 3237 C C . LEU A 1 409 ? -23.894 -6.235 5.618 1.00 96.38 409 LEU A C 1
ATOM 3239 O O . LEU A 1 409 ? -23.336 -6.316 4.521 1.00 96.38 409 LEU A O 1
ATOM 3243 N N . VAL A 1 410 ? -23.790 -7.207 6.533 1.00 96.50 410 VAL A N 1
ATOM 3244 C CA . VAL A 1 410 ? -22.893 -8.367 6.356 1.00 96.50 410 VAL A CA 1
ATOM 3245 C C . VAL A 1 410 ? -23.265 -9.248 5.159 1.00 96.50 410 VAL A C 1
ATOM 3247 O O . VAL A 1 410 ? -22.412 -9.954 4.614 1.00 96.50 410 VAL A O 1
ATOM 3250 N N . SER A 1 411 ? -24.517 -9.185 4.693 1.00 93.00 411 SER A N 1
ATOM 3251 C CA . SER A 1 411 ? -24.956 -9.886 3.480 1.00 93.00 411 SER A CA 1
ATOM 3252 C C . SER A 1 411 ? -24.302 -9.339 2.202 1.00 93.00 411 SER A C 1
ATOM 3254 O O . SER A 1 411 ? -24.108 -10.090 1.249 1.00 93.00 411 SER A O 1
ATOM 3256 N N . ARG A 1 412 ? -23.914 -8.055 2.204 1.00 91.56 412 ARG A N 1
ATOM 3257 C CA . ARG A 1 412 ? -23.307 -7.327 1.073 1.00 91.56 412 ARG A CA 1
ATOM 3258 C C . ARG A 1 412 ? -21.828 -6.985 1.296 1.00 91.56 412 ARG A C 1
ATOM 3260 O O . ARG A 1 412 ? -21.213 -6.364 0.426 1.00 91.56 412 ARG A O 1
ATOM 3267 N N . GLY A 1 413 ? -21.270 -7.347 2.450 1.00 93.50 413 GLY A N 1
ATOM 3268 C CA . GLY A 1 413 ? -19.879 -7.089 2.815 1.00 93.50 413 GLY A CA 1
ATOM 3269 C C . GLY A 1 413 ? -18.886 -8.054 2.167 1.00 93.50 413 GLY A C 1
ATOM 3270 O O . GLY A 1 413 ? -19.232 -9.178 1.801 1.00 93.50 413 GLY A O 1
ATOM 3271 N N . HIS A 1 414 ? -17.628 -7.622 2.058 1.00 93.69 414 HIS A N 1
ATOM 3272 C CA . HIS A 1 414 ? -16.522 -8.515 1.703 1.00 93.69 414 HIS A CA 1
ATOM 3273 C C . HIS A 1 414 ? -16.212 -9.473 2.854 1.00 93.69 414 HIS A C 1
ATOM 3275 O O . HIS A 1 414 ? -16.114 -9.029 3.999 1.00 93.69 414 HIS A O 1
ATOM 3281 N N . ARG A 1 415 ? -16.008 -10.760 2.554 1.00 93.38 415 ARG A N 1
ATOM 3282 C CA . ARG A 1 415 ? -15.818 -11.805 3.567 1.00 93.38 415 ARG A CA 1
ATOM 3283 C C . ARG A 1 415 ? -14.411 -12.382 3.548 1.00 93.38 415 ARG A C 1
ATOM 3285 O O . ARG A 1 415 ? -13.888 -12.691 2.483 1.00 93.38 415 ARG A O 1
ATOM 3292 N N . ILE A 1 416 ? -13.844 -12.580 4.734 1.00 91.69 416 ILE A N 1
ATOM 3293 C CA . ILE A 1 416 ? -12.593 -13.312 4.954 1.00 91.69 416 ILE A CA 1
ATOM 3294 C C . ILE A 1 416 ? -12.859 -14.425 5.956 1.00 91.69 416 ILE A C 1
ATOM 3296 O O . ILE A 1 416 ? -13.403 -14.168 7.026 1.00 91.69 416 ILE A O 1
ATOM 3300 N N . ARG A 1 417 ? -12.419 -15.644 5.652 1.00 91.00 417 ARG A N 1
ATOM 3301 C CA . ARG A 1 417 ? -12.439 -16.760 6.601 1.00 91.00 417 ARG A CA 1
ATOM 3302 C C . ARG A 1 417 ? -11.106 -16.873 7.317 1.00 91.00 417 ARG A C 1
ATOM 3304 O O . ARG A 1 417 ? -10.065 -16.809 6.674 1.00 91.00 417 ARG A O 1
ATOM 3311 N N . LEU A 1 418 ? -11.143 -17.036 8.638 1.00 88.69 418 LEU A N 1
ATOM 3312 C CA . LEU A 1 418 ? -9.957 -17.271 9.465 1.00 88.69 418 LEU A CA 1
ATOM 3313 C C . LEU A 1 418 ? -10.220 -18.432 10.434 1.00 88.69 418 LEU A C 1
ATOM 3315 O O . LEU A 1 418 ? -11.288 -18.519 11.041 1.00 88.69 418 LEU A O 1
ATOM 3319 N N . ALA A 1 419 ? -9.231 -19.304 10.622 1.00 84.38 419 ALA A N 1
ATOM 3320 C CA . ALA A 1 419 ? -9.327 -20.471 11.503 1.00 84.38 419 ALA A CA 1
ATOM 3321 C C . ALA A 1 419 ? -9.023 -20.140 12.975 1.00 84.38 419 ALA A C 1
ATOM 3323 O O . ALA A 1 419 ? -8.177 -19.294 13.244 1.00 84.38 419 ALA A O 1
ATOM 3324 N N . GLY A 1 420 ? -9.660 -20.829 13.934 1.00 84.00 420 GLY A N 1
ATOM 3325 C CA . GLY A 1 420 ? -9.454 -20.709 15.394 1.00 84.00 420 GLY A CA 1
ATOM 3326 C C . GLY A 1 420 ? -10.398 -19.705 16.068 1.00 84.00 420 GLY A C 1
ATOM 3327 O O . GLY A 1 420 ? -11.324 -19.231 15.432 1.00 84.00 420 GLY A O 1
ATOM 3328 N N . ARG A 1 421 ? -10.111 -19.235 17.289 1.00 85.81 421 ARG A N 1
ATOM 3329 C CA . ARG A 1 421 ? -11.010 -18.325 18.042 1.00 85.81 421 ARG A CA 1
ATOM 3330 C C . ARG A 1 421 ? -10.622 -16.846 17.971 1.00 85.81 421 ARG A C 1
ATOM 3332 O O . ARG A 1 421 ? -9.496 -16.519 17.604 1.00 85.81 421 ARG A O 1
ATOM 3339 N N . MET A 1 422 ? -11.565 -15.964 18.303 1.00 89.69 422 MET A N 1
ATOM 3340 C CA . MET A 1 422 ? -11.345 -14.526 18.487 1.00 89.69 422 MET A CA 1
ATOM 3341 C C . MET A 1 422 ? -12.181 -14.025 19.670 1.00 89.69 422 MET A C 1
ATOM 3343 O O . MET A 1 422 ? -13.264 -14.549 19.940 1.00 89.69 422 MET A O 1
ATOM 3347 N N . THR A 1 423 ? -11.665 -13.036 20.395 1.00 87.62 423 THR A N 1
ATOM 3348 C CA . THR A 1 423 ? -12.353 -12.409 21.529 1.00 87.62 423 THR A CA 1
ATOM 3349 C C . THR A 1 423 ? -13.259 -11.263 21.075 1.00 87.62 423 THR A C 1
ATOM 3351 O O . THR A 1 423 ? -12.948 -10.544 20.125 1.00 87.62 423 THR A O 1
ATOM 3354 N N . GLY A 1 424 ? -14.395 -11.113 21.764 1.00 87.19 424 GLY A N 1
ATOM 3355 C CA . GLY A 1 424 ? -15.334 -10.001 21.591 1.00 87.19 424 GLY A CA 1
ATOM 3356 C C . GLY A 1 424 ? -14.758 -8.652 22.002 1.00 87.19 424 GLY A C 1
ATOM 3357 O O . GLY A 1 424 ? -13.756 -8.584 22.713 1.00 87.19 424 GLY A O 1
ATOM 3358 N N . TRP A 1 425 ? -15.428 -7.583 21.577 1.00 86.25 425 TRP A N 1
ATOM 3359 C CA . TRP A 1 425 ? -15.244 -6.252 22.138 1.00 86.25 425 TRP A CA 1
ATOM 3360 C C . TRP A 1 425 ? -15.472 -6.307 23.648 1.00 86.25 425 TRP A C 1
ATOM 3362 O O . TRP A 1 425 ? -16.532 -6.731 24.112 1.00 86.25 425 TRP A O 1
ATOM 3372 N N . ALA A 1 426 ? -14.460 -5.904 24.408 1.00 81.75 426 ALA A N 1
ATOM 3373 C CA . ALA A 1 426 ? -14.570 -5.771 25.847 1.00 81.75 426 ALA A CA 1
ATOM 3374 C C . ALA A 1 426 ? -15.080 -4.364 26.157 1.00 81.75 426 ALA A C 1
ATOM 3376 O O . ALA A 1 426 ? -14.413 -3.384 25.825 1.00 81.75 426 ALA A O 1
ATOM 3377 N N . VAL A 1 427 ? -16.254 -4.275 26.789 1.00 76.50 427 VAL A N 1
ATOM 3378 C CA . VAL A 1 427 ? -16.777 -2.998 27.288 1.00 76.50 427 VAL A CA 1
ATOM 3379 C C . VAL A 1 427 ? -15.761 -2.408 28.251 1.00 76.50 427 VAL A C 1
ATOM 3381 O O . VAL A 1 427 ? -15.237 -3.102 29.129 1.00 76.50 427 VAL A O 1
ATOM 3384 N N . ARG A 1 428 ? -15.480 -1.119 28.074 1.00 69.38 428 ARG A N 1
ATOM 3385 C CA . ARG A 1 428 ? -14.498 -0.414 28.890 1.00 69.38 428 ARG A CA 1
ATOM 3386 C C . ARG A 1 428 ? -14.884 -0.493 30.371 1.00 69.38 428 ARG A C 1
ATOM 3388 O O . ARG A 1 428 ? -15.983 -0.092 30.750 1.00 69.38 428 ARG A O 1
ATOM 3395 N N . ALA A 1 429 ? -13.982 -1.002 31.211 1.00 65.94 429 ALA A N 1
ATOM 3396 C CA . ALA A 1 429 ? -14.216 -1.063 32.649 1.00 65.94 429 ALA A CA 1
ATOM 3397 C C . ALA A 1 429 ? -14.385 0.356 33.219 1.00 65.94 429 ALA A C 1
ATOM 3399 O O . ALA A 1 429 ? -13.628 1.268 32.878 1.00 65.94 429 ALA A O 1
ATOM 3400 N N . GLN A 1 430 ? -15.384 0.543 34.084 1.00 63.25 430 GLN A N 1
ATOM 3401 C CA . GLN A 1 430 ? -15.544 1.792 34.830 1.00 63.25 430 GLN A CA 1
ATOM 3402 C C . GLN A 1 430 ? -14.356 1.991 35.778 1.00 63.25 430 GLN A C 1
ATOM 3404 O O . GLN A 1 430 ? -13.797 1.011 36.273 1.00 63.25 430 GLN A O 1
ATOM 3409 N N . THR A 1 431 ? -13.984 3.247 36.038 1.00 63.06 431 THR A N 1
ATOM 3410 C CA . THR A 1 431 ? -12.920 3.583 36.990 1.00 63.06 431 THR A CA 1
ATOM 3411 C C . THR A 1 431 ? -13.260 3.026 38.372 1.00 63.06 431 THR A C 1
ATOM 3413 O O . THR A 1 431 ? -14.315 3.323 38.938 1.00 63.06 431 THR A O 1
ATOM 3416 N N . ARG A 1 432 ? -12.386 2.180 38.918 1.00 57.72 432 ARG A N 1
ATOM 3417 C CA . ARG A 1 432 ? -12.590 1.498 40.202 1.00 57.72 432 ARG A CA 1
ATOM 3418 C C . ARG A 1 432 ? -11.589 2.048 41.210 1.00 57.72 432 ARG A C 1
ATOM 3420 O O . ARG A 1 432 ? -10.655 1.365 41.596 1.00 57.72 432 ARG A O 1
ATOM 3427 N N . GLY A 1 433 ? -11.804 3.270 41.693 1.00 51.88 433 GLY A N 1
ATOM 3428 C CA . GLY A 1 433 ? -10.934 3.783 42.761 1.00 51.88 433 GLY A CA 1
ATOM 3429 C C . GLY A 1 433 ? -10.938 5.285 42.994 1.00 51.88 433 GLY A C 1
ATOM 3430 O O . GLY A 1 433 ? -10.532 5.737 44.071 1.00 51.88 433 GLY A O 1
ATOM 3431 N N . LEU A 1 434 ? -11.425 6.069 42.033 1.00 58.06 434 LEU A N 1
ATOM 3432 C CA . LEU A 1 434 ? -11.450 7.525 42.124 1.00 58.06 434 LEU A CA 1
ATOM 3433 C C . LEU A 1 434 ? -12.839 8.026 42.526 1.00 58.06 434 LEU A C 1
ATOM 3435 O O . LEU A 1 434 ? -13.851 7.689 41.920 1.00 58.06 434 LEU A O 1
ATOM 3439 N N . ASN A 1 435 ? -12.887 8.821 43.596 1.00 58.25 435 ASN A N 1
ATOM 3440 C CA . ASN A 1 435 ? -14.128 9.401 44.100 1.00 58.25 435 ASN A CA 1
ATOM 3441 C C . ASN A 1 435 ? -14.739 10.331 43.025 1.00 58.25 435 ASN A C 1
ATOM 3443 O O . ASN A 1 435 ? -14.039 11.227 42.562 1.00 58.25 435 ASN A O 1
ATOM 3447 N N . PRO A 1 436 ? -16.030 10.219 42.674 1.00 54.38 436 PRO A N 1
ATOM 3448 C CA . PRO A 1 436 ? -16.682 11.134 41.729 1.00 54.38 436 PRO A CA 1
ATOM 3449 C C . PRO A 1 436 ? -16.571 12.616 42.128 1.00 54.38 436 PRO A C 1
ATOM 3451 O O . PRO A 1 436 ? -16.558 13.504 41.284 1.00 54.38 436 PRO A O 1
ATOM 3454 N N . LYS A 1 437 ? -16.434 12.919 43.430 1.00 56.38 437 LYS A N 1
ATOM 3455 C CA . LYS A 1 437 ? -16.199 14.294 43.915 1.00 56.38 437 LYS A CA 1
ATOM 3456 C C . LYS A 1 437 ? -14.811 14.837 43.560 1.00 56.38 437 LYS A C 1
ATOM 3458 O O . LYS A 1 437 ? -14.642 16.048 43.469 1.00 56.38 437 LYS A O 1
ATOM 3463 N N . LEU A 1 438 ? -13.837 13.954 43.347 1.00 56.34 438 LEU A N 1
ATOM 3464 C CA . LEU A 1 438 ? -12.475 14.295 42.937 1.00 56.34 438 LEU A CA 1
ATOM 3465 C C . LEU A 1 438 ? -12.464 14.890 41.518 1.00 56.34 438 LEU A C 1
ATOM 3467 O O . LEU A 1 438 ? -11.678 15.797 41.259 1.00 56.34 438 LEU A O 1
ATOM 3471 N N . GLU A 1 439 ? -13.365 14.432 40.634 1.00 54.22 439 GLU A N 1
ATOM 3472 C CA . GLU A 1 439 ? -13.534 14.956 39.267 1.00 54.22 439 GLU A CA 1
ATOM 3473 C C . GLU A 1 439 ? -13.868 16.459 39.277 1.00 54.22 439 GLU A C 1
ATOM 3475 O O . GLU A 1 439 ? -13.298 17.236 38.512 1.00 54.22 439 GLU A O 1
ATOM 3480 N N . ALA A 1 440 ? -14.721 16.897 40.211 1.00 55.59 440 ALA A N 1
ATOM 3481 C CA . ALA A 1 440 ? -15.102 18.302 40.373 1.00 55.59 440 ALA A CA 1
ATOM 3482 C C . ALA A 1 440 ? -13.994 19.176 41.001 1.00 55.59 440 ALA A C 1
ATOM 3484 O O . ALA A 1 440 ? -13.991 20.397 40.837 1.00 55.59 440 ALA A O 1
ATOM 3485 N N . GLU A 1 441 ? -13.045 18.578 41.729 1.00 55.09 441 GLU A N 1
ATOM 3486 C CA . GLU A 1 441 ? -11.985 19.298 42.452 1.00 55.09 441 GLU A CA 1
ATOM 3487 C C . GLU A 1 441 ? -10.694 19.497 41.637 1.00 55.09 441 GLU A C 1
ATOM 3489 O O . GLU A 1 441 ? -9.845 20.305 42.024 1.00 55.09 441 GLU A O 1
ATOM 3494 N N . LEU A 1 442 ? -10.556 18.828 40.486 1.00 58.03 442 LEU A N 1
ATOM 3495 C CA . LEU A 1 442 ? -9.361 18.857 39.625 1.00 58.03 442 LEU A CA 1
ATOM 3496 C C . LEU A 1 442 ? -9.022 20.233 39.041 1.00 58.03 442 LEU A C 1
ATOM 3498 O O . LEU A 1 442 ? -7.863 20.492 38.725 1.00 58.03 442 LEU A O 1
ATOM 3502 N N . GLN A 1 443 ? -9.988 21.151 38.962 1.00 54.62 443 GLN A N 1
ATOM 3503 C CA . GLN A 1 443 ? -9.733 22.523 38.508 1.00 54.62 443 GLN A CA 1
ATOM 3504 C C . GLN A 1 443 ? -8.913 23.360 39.509 1.00 54.62 443 GLN A C 1
ATOM 3506 O O . GLN A 1 443 ? -8.483 24.463 39.177 1.00 54.62 443 GLN A O 1
ATOM 3511 N N . ARG A 1 444 ? -8.673 22.868 40.736 1.00 55.75 444 ARG A N 1
ATOM 3512 C CA . ARG A 1 444 ? -8.034 23.643 41.817 1.00 55.75 444 ARG A CA 1
ATOM 3513 C C . ARG A 1 444 ? -6.519 23.455 41.968 1.00 55.75 444 ARG A C 1
ATOM 3515 O O . ARG A 1 444 ? -5.998 23.872 42.996 1.00 55.75 444 ARG A O 1
ATOM 3522 N N . SER A 1 445 ? -5.819 22.877 40.983 1.00 56.28 445 SER A N 1
ATOM 3523 C CA . SER A 1 445 ? -4.342 22.813 40.876 1.00 56.28 445 SER A CA 1
ATOM 3524 C C . SER A 1 445 ? -3.598 22.814 42.220 1.00 56.28 445 SER A C 1
ATOM 3526 O O . SER A 1 445 ? -3.006 23.818 42.617 1.00 56.28 445 SER A O 1
ATOM 3528 N N . LYS A 1 446 ? -3.623 21.688 42.939 1.00 66.56 446 LYS A N 1
ATOM 3529 C CA . LYS A 1 446 ? -2.786 21.500 44.130 1.00 66.56 446 LYS A CA 1
ATOM 3530 C C . LYS A 1 446 ? -1.584 20.648 43.771 1.00 66.56 446 LYS A C 1
ATOM 3532 O O . LYS A 1 446 ? -1.769 19.499 43.382 1.00 66.56 446 LYS A O 1
ATOM 3537 N N . ARG A 1 447 ? -0.384 21.207 43.966 1.00 67.62 447 ARG A N 1
ATOM 3538 C CA . ARG A 1 447 ? 0.836 20.405 43.990 1.00 67.62 447 ARG A CA 1
ATOM 3539 C C . ARG A 1 447 ? 0.841 19.531 45.230 1.00 67.62 447 ARG A C 1
ATOM 3541 O O . ARG A 1 447 ? 0.682 20.041 46.340 1.00 67.62 447 ARG A O 1
ATOM 3548 N N . ILE A 1 448 ? 1.038 18.236 45.038 1.00 80.19 448 ILE A N 1
ATOM 3549 C CA . ILE A 1 448 ? 1.257 17.292 46.131 1.00 80.19 448 ILE A CA 1
ATOM 3550 C C . ILE A 1 448 ? 2.764 17.140 46.333 1.00 80.19 448 ILE A C 1
ATOM 3552 O O . ILE A 1 448 ? 3.506 16.973 45.368 1.00 80.19 448 ILE A O 1
ATOM 3556 N N . ASN A 1 449 ? 3.215 17.223 47.585 1.00 83.50 449 ASN A N 1
ATOM 3557 C CA . ASN A 1 449 ? 4.613 16.995 47.932 1.00 83.50 449 ASN A CA 1
ATOM 3558 C C . ASN A 1 449 ? 4.872 15.487 48.046 1.00 83.50 449 ASN A C 1
ATOM 3560 O O . ASN A 1 449 ? 4.252 14.834 48.888 1.00 83.50 449 ASN A O 1
ATOM 3564 N N . TRP A 1 450 ? 5.755 14.968 47.199 1.00 91.25 450 TRP A N 1
ATOM 3565 C CA . TRP A 1 450 ? 6.194 13.574 47.179 1.00 91.25 450 TRP A CA 1
ATOM 3566 C C . TRP A 1 450 ? 7.621 13.489 46.623 1.00 91.25 450 TRP A C 1
ATOM 3568 O O . TRP A 1 450 ? 8.057 14.394 45.901 1.00 91.25 450 TRP A O 1
ATOM 3578 N N . THR A 1 451 ? 8.350 12.430 46.959 1.00 87.50 451 THR A N 1
ATOM 3579 C CA . THR A 1 451 ? 9.704 12.155 46.454 1.00 87.50 451 THR A CA 1
ATOM 3580 C C . THR A 1 451 ? 9.821 10.715 45.957 1.00 87.50 451 THR A C 1
ATOM 3582 O O . THR A 1 451 ? 9.018 9.855 46.308 1.00 87.50 451 THR A O 1
ATOM 3585 N N . ALA A 1 452 ? 10.854 10.426 45.160 1.00 85.56 452 ALA A N 1
ATOM 3586 C CA . ALA A 1 452 ? 11.147 9.062 44.709 1.00 85.56 452 ALA A CA 1
ATOM 3587 C C . ALA A 1 452 ? 11.549 8.107 45.855 1.00 85.56 452 ALA A C 1
ATOM 3589 O O . ALA A 1 452 ? 11.676 6.912 45.630 1.00 85.56 452 ALA A O 1
ATOM 3590 N N . ASP A 1 453 ? 11.712 8.601 47.085 1.00 88.38 453 ASP A N 1
ATOM 3591 C CA . ASP A 1 453 ? 11.983 7.770 48.264 1.00 88.38 453 ASP A CA 1
ATOM 3592 C C . ASP A 1 453 ? 10.699 7.383 49.025 1.00 88.38 453 ASP A C 1
ATOM 3594 O O . ASP A 1 453 ? 10.751 6.581 49.958 1.00 88.38 453 ASP A O 1
ATOM 3598 N N . ASP A 1 454 ? 9.538 7.944 48.655 1.00 90.81 454 ASP A N 1
ATOM 3599 C CA . ASP A 1 454 ? 8.255 7.582 49.264 1.00 90.81 454 ASP A CA 1
ATOM 3600 C C . ASP A 1 454 ? 7.921 6.103 49.00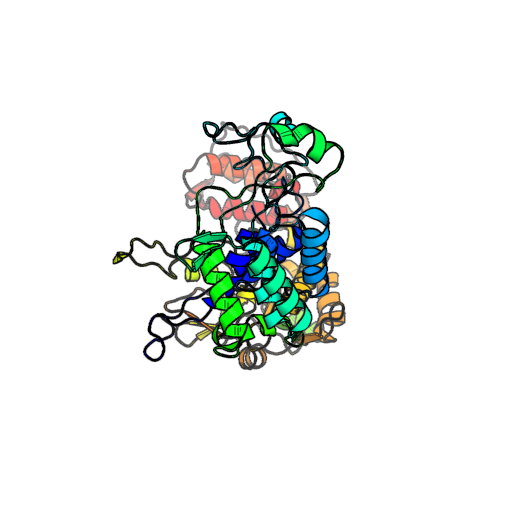0 1.00 90.81 454 ASP A C 1
ATOM 3602 O O . ASP A 1 454 ? 8.188 5.571 47.920 1.00 90.81 454 ASP A O 1
ATOM 3606 N N . SER A 1 455 ? 7.309 5.429 49.981 1.00 91.62 455 SER A N 1
ATOM 3607 C CA . SER A 1 455 ? 6.908 4.020 49.862 1.00 91.62 455 SER A CA 1
ATOM 3608 C C . SER A 1 455 ? 5.800 3.817 48.822 1.00 91.62 455 SER A C 1
ATOM 3610 O O . SER A 1 455 ? 4.983 4.710 48.593 1.00 91.62 455 SER A O 1
ATOM 3612 N N . ASP A 1 456 ? 5.697 2.617 48.246 1.00 91.12 456 ASP A N 1
ATOM 3613 C CA . ASP A 1 456 ? 4.632 2.308 47.277 1.00 91.12 456 ASP A CA 1
ATOM 3614 C C . ASP A 1 456 ? 3.237 2.538 47.886 1.00 91.12 456 ASP A C 1
ATOM 3616 O O . ASP A 1 456 ? 2.373 3.146 47.259 1.00 91.12 456 ASP A O 1
ATOM 3620 N N . ALA A 1 457 ? 3.052 2.172 49.161 1.00 89.88 457 ALA A N 1
ATOM 3621 C CA . ALA A 1 457 ? 1.824 2.432 49.914 1.00 89.88 457 ALA A CA 1
ATOM 3622 C C . ALA A 1 457 ? 1.480 3.932 49.992 1.00 89.88 457 ALA A C 1
ATOM 3624 O O . ALA A 1 457 ? 0.319 4.319 49.848 1.00 89.88 457 ALA A O 1
ATOM 3625 N N . ARG A 1 458 ? 2.490 4.795 50.184 1.00 90.50 458 ARG A N 1
ATOM 3626 C CA . ARG A 1 458 ? 2.327 6.256 50.213 1.00 90.50 458 ARG A CA 1
ATOM 3627 C C . ARG A 1 458 ? 1.931 6.782 48.843 1.00 90.50 458 ARG A C 1
ATOM 3629 O O . ARG A 1 458 ? 1.009 7.584 48.741 1.00 90.50 458 ARG A O 1
ATOM 3636 N N . LEU A 1 459 ? 2.605 6.334 47.792 1.00 90.81 459 LEU A N 1
ATOM 3637 C CA . LEU A 1 459 ? 2.336 6.787 46.432 1.00 90.81 459 LEU A CA 1
ATOM 3638 C C . LEU A 1 459 ? 0.936 6.357 45.951 1.00 90.81 459 LEU A C 1
ATOM 3640 O O . LEU A 1 459 ? 0.234 7.176 45.356 1.00 90.81 459 LEU A O 1
ATOM 3644 N N . VAL A 1 460 ? 0.468 5.148 46.296 1.00 89.38 460 VAL A N 1
ATOM 3645 C CA . VAL A 1 460 ? -0.921 4.705 46.040 1.00 89.38 460 VAL A CA 1
ATOM 3646 C C . VAL A 1 460 ? -1.943 5.635 46.699 1.00 89.38 460 VAL A C 1
ATOM 3648 O O . VAL A 1 460 ? -2.940 6.007 46.077 1.00 89.38 460 VAL A O 1
ATOM 3651 N N . GLU A 1 461 ? -1.704 6.071 47.937 1.00 87.19 461 GLU A N 1
ATOM 3652 C CA . GLU A 1 461 ? -2.586 7.034 48.606 1.00 87.19 461 GLU A CA 1
ATOM 3653 C C . GLU A 1 461 ? -2.595 8.389 47.899 1.00 87.19 461 GLU A C 1
ATOM 3655 O O . GLU A 1 461 ? -3.659 8.979 47.697 1.00 87.19 461 GLU A O 1
ATOM 3660 N N . LEU A 1 462 ? -1.425 8.873 47.475 1.00 87.31 462 LEU A N 1
ATOM 3661 C CA . LEU A 1 462 ? -1.301 10.159 46.790 1.00 87.31 462 LEU A CA 1
ATOM 3662 C C . LEU A 1 462 ? -2.000 10.158 45.423 1.00 87.31 462 LEU A C 1
ATOM 3664 O O . LEU A 1 462 ? -2.590 11.176 45.055 1.00 87.31 462 LEU A O 1
ATOM 3668 N N . LEU A 1 463 ? -2.043 9.020 44.717 1.00 85.75 463 LEU A N 1
ATOM 3669 C CA . LEU A 1 463 ? -2.835 8.864 43.487 1.00 85.75 463 LEU A CA 1
ATOM 3670 C C . LEU A 1 463 ? -4.338 9.080 43.699 1.00 85.75 463 LEU A C 1
ATOM 3672 O O . LEU A 1 463 ? -5.054 9.361 42.735 1.00 85.75 463 LEU A O 1
ATOM 3676 N N . ARG A 1 464 ? -4.827 8.987 44.940 1.00 80.06 464 ARG A N 1
ATOM 3677 C CA . ARG A 1 464 ? -6.250 9.091 45.299 1.00 80.06 464 ARG A CA 1
ATOM 3678 C C . ARG A 1 464 ? -6.628 10.439 45.924 1.00 80.06 464 ARG A C 1
ATOM 3680 O O . ARG A 1 464 ? -7.816 10.726 46.067 1.00 80.06 464 ARG A O 1
ATOM 3687 N N . VAL A 1 465 ? -5.660 11.300 46.242 1.00 79.62 465 VAL A N 1
ATOM 3688 C CA . VAL A 1 465 ? -5.877 12.653 46.797 1.00 79.62 465 VAL A CA 1
ATOM 3689 C C . VAL A 1 465 ? -6.018 13.682 45.665 1.00 79.62 465 VAL A C 1
ATOM 3691 O O . VAL A 1 465 ? -5.306 13.558 44.670 1.00 79.62 465 VAL A O 1
ATOM 3694 N N . PRO A 1 466 ? -6.894 14.713 45.751 1.00 76.12 466 PRO A N 1
ATOM 3695 C CA . PRO A 1 466 ? -7.031 15.748 44.714 1.00 76.12 466 PRO A CA 1
ATOM 3696 C C . PRO A 1 466 ? -5.680 16.375 44.321 1.00 76.12 466 PRO A C 1
ATOM 3698 O O . PRO A 1 466 ? -5.022 16.999 45.150 1.00 76.12 466 PRO A O 1
ATOM 3701 N N . ALA A 1 467 ? -5.280 16.209 43.058 1.00 78.75 467 ALA A N 1
ATOM 3702 C CA . ALA A 1 467 ? -3.991 16.649 42.508 1.00 78.75 467 ALA A CA 1
ATOM 3703 C C . ALA A 1 467 ? -4.137 16.925 41.014 1.00 78.75 467 ALA A C 1
ATOM 3705 O O . ALA A 1 467 ? -5.068 16.400 40.403 1.00 78.75 467 ALA A O 1
ATOM 3706 N N . SER A 1 468 ? -3.204 17.665 40.412 1.00 82.12 468 SER A N 1
ATOM 3707 C CA . SER A 1 468 ? -3.214 17.825 38.955 1.00 82.12 468 SER A CA 1
ATOM 3708 C C . SER A 1 468 ? -3.029 16.471 38.233 1.00 82.12 468 SER A C 1
ATOM 3710 O O . SER A 1 468 ? -2.298 15.608 38.734 1.00 82.12 468 SER A O 1
ATOM 3712 N N . PRO A 1 469 ? -3.652 16.256 37.056 1.00 82.69 469 PRO A N 1
ATOM 3713 C CA . PRO A 1 469 ? -3.466 15.028 36.275 1.00 82.69 469 PRO A CA 1
ATOM 3714 C C . PRO A 1 469 ? -1.997 14.735 35.950 1.00 82.69 469 PRO A C 1
ATOM 3716 O O . PRO A 1 469 ? -1.566 13.588 36.027 1.00 82.69 469 PRO A O 1
ATOM 3719 N N . ASP A 1 470 ? -1.209 15.773 35.652 1.00 85.06 470 ASP A N 1
ATOM 3720 C CA . ASP A 1 470 ? 0.229 15.650 35.398 1.00 85.06 470 ASP A CA 1
ATOM 3721 C C . ASP A 1 470 ? 0.998 15.098 36.604 1.00 85.06 470 ASP A C 1
ATOM 3723 O O . ASP A 1 470 ? 1.916 14.299 36.438 1.00 85.06 470 ASP A O 1
ATOM 3727 N N . GLU A 1 471 ? 0.652 15.509 37.825 1.00 86.44 471 GLU A N 1
ATOM 3728 C CA . GLU A 1 471 ? 1.318 15.008 39.032 1.00 86.44 471 GLU A CA 1
ATOM 3729 C C . GLU A 1 471 ? 0.951 13.567 39.332 1.00 86.44 471 GLU A C 1
ATOM 3731 O O . GLU A 1 471 ? 1.837 12.776 39.647 1.00 86.44 471 GLU A O 1
ATOM 3736 N N . ARG A 1 472 ? -0.322 13.202 39.168 1.00 87.25 472 ARG A N 1
ATOM 3737 C CA . ARG A 1 472 ? -0.746 11.807 39.320 1.00 87.25 472 ARG A CA 1
ATOM 3738 C C . ARG A 1 472 ? -0.075 10.909 38.303 1.00 87.25 472 ARG A C 1
ATOM 3740 O O . ARG A 1 472 ? 0.353 9.824 38.669 1.00 87.25 472 ARG A O 1
ATOM 3747 N N . MET A 1 473 ? 0.071 11.368 37.060 1.00 88.56 473 MET A N 1
ATOM 3748 C CA . MET A 1 473 ? 0.762 10.581 36.046 1.00 88.56 473 MET A CA 1
ATOM 3749 C C . MET A 1 473 ? 2.235 10.373 36.401 1.00 88.56 473 MET A C 1
ATOM 3751 O O . MET A 1 473 ? 2.743 9.272 36.244 1.00 88.56 473 MET A O 1
ATOM 3755 N N . LYS A 1 474 ? 2.916 11.384 36.960 1.00 89.69 474 LYS A N 1
ATOM 3756 C CA . LYS A 1 474 ? 4.298 11.213 37.441 1.00 89.69 474 LYS A CA 1
ATOM 3757 C C . LYS A 1 474 ? 4.399 10.216 38.595 1.00 89.69 474 LYS A C 1
ATOM 3759 O O . LYS A 1 474 ? 5.315 9.406 38.598 1.00 89.69 474 LYS A O 1
ATOM 3764 N N . ILE A 1 475 ? 3.467 10.264 39.548 1.00 90.94 475 ILE A N 1
ATOM 3765 C CA . ILE A 1 475 ? 3.413 9.298 40.655 1.00 90.94 475 ILE A CA 1
ATOM 3766 C C . ILE A 1 475 ? 3.150 7.887 40.112 1.00 90.94 475 ILE A C 1
ATOM 3768 O O . ILE A 1 475 ? 3.811 6.941 40.520 1.00 90.94 475 ILE A O 1
ATOM 3772 N N . ALA A 1 476 ? 2.219 7.741 39.165 1.00 90.44 476 ALA A N 1
ATOM 3773 C CA . ALA A 1 476 ? 1.901 6.463 38.534 1.00 90.44 476 ALA A CA 1
ATOM 3774 C C . ALA A 1 476 ? 3.087 5.914 37.723 1.00 90.44 476 ALA A C 1
ATOM 3776 O O . ALA A 1 476 ? 3.351 4.718 37.766 1.00 90.44 476 ALA A O 1
ATOM 3777 N N . GLN A 1 477 ? 3.826 6.786 37.031 1.00 90.94 477 GLN A N 1
ATOM 3778 C CA . GLN A 1 477 ? 5.042 6.445 36.293 1.00 90.94 477 GLN A CA 1
ATOM 3779 C C . GLN A 1 477 ? 6.173 6.000 37.227 1.00 90.94 477 GLN A C 1
ATOM 3781 O O . GLN A 1 477 ? 6.866 5.035 36.916 1.00 90.94 477 GLN A O 1
ATOM 3786 N N . GLU A 1 478 ? 6.339 6.670 38.369 1.00 92.94 478 GLU A N 1
ATOM 3787 C CA . GLU A 1 478 ? 7.277 6.250 39.414 1.00 92.94 478 GLU A CA 1
ATOM 3788 C C . GLU A 1 478 ? 6.876 4.896 40.012 1.00 92.94 478 GLU A C 1
ATOM 3790 O O . GLU A 1 478 ? 7.718 4.023 40.167 1.00 92.94 478 GLU A O 1
ATOM 3795 N N . LEU A 1 479 ? 5.589 4.674 40.293 1.00 91.31 479 LEU A N 1
ATOM 3796 C CA . LEU A 1 479 ? 5.112 3.369 40.757 1.00 91.31 479 LEU A CA 1
ATOM 3797 C C . LEU A 1 479 ? 5.397 2.282 39.715 1.00 91.31 479 LEU A C 1
ATOM 3799 O O . LEU A 1 479 ? 5.939 1.231 40.034 1.00 91.31 479 LEU A O 1
ATOM 3803 N N . ALA A 1 480 ? 5.071 2.551 38.451 1.00 91.00 480 ALA A N 1
ATOM 3804 C CA . ALA A 1 480 ? 5.273 1.621 37.349 1.00 91.00 480 ALA A CA 1
ATOM 3805 C C . ALA A 1 480 ? 6.751 1.288 37.103 1.00 91.00 480 ALA A C 1
ATOM 3807 O O . ALA A 1 480 ? 7.050 0.160 36.725 1.00 91.00 480 ALA A O 1
ATOM 3808 N N . SER A 1 481 ? 7.675 2.228 37.325 1.00 91.88 481 SER A N 1
ATOM 3809 C CA . SER A 1 481 ? 9.112 2.003 37.114 1.00 91.88 481 SER A CA 1
ATOM 3810 C C . SER A 1 481 ? 9.741 1.070 38.158 1.00 91.88 481 SER A C 1
ATOM 3812 O O . SER A 1 481 ? 10.784 0.473 37.888 1.00 91.88 481 SER A O 1
ATOM 3814 N N . ARG A 1 482 ? 9.107 0.914 39.328 1.00 91.94 482 ARG A N 1
ATOM 3815 C CA . ARG A 1 482 ? 9.584 0.070 40.439 1.00 91.94 482 ARG A CA 1
ATOM 3816 C C . ARG A 1 482 ? 9.240 -1.408 40.299 1.00 91.94 482 ARG A C 1
ATOM 3818 O O . ARG A 1 482 ? 9.784 -2.228 41.037 1.00 91.94 482 ARG A O 1
ATOM 3825 N N . HIS A 1 483 ? 8.350 -1.761 39.377 1.00 91.38 483 HIS A N 1
ATOM 3826 C CA . HIS A 1 483 ? 7.872 -3.129 39.204 1.00 91.38 483 HIS A CA 1
ATOM 3827 C C . HIS A 1 483 ? 8.142 -3.630 37.785 1.00 91.38 483 HIS A C 1
ATOM 3829 O O . HIS A 1 483 ? 7.997 -2.900 36.810 1.00 91.38 483 HIS A O 1
ATOM 3835 N N . GLU A 1 484 ? 8.504 -4.910 37.654 1.00 86.12 484 GLU A N 1
ATOM 3836 C CA . GLU A 1 484 ? 8.781 -5.522 36.344 1.00 86.12 484 GLU A CA 1
ATOM 3837 C C . GLU A 1 484 ? 7.540 -5.584 35.438 1.00 86.12 484 GLU A C 1
ATOM 3839 O O . GLU A 1 484 ? 7.659 -5.608 34.213 1.00 86.12 484 GLU A O 1
ATOM 3844 N N . ASN A 1 485 ? 6.341 -5.627 36.027 1.00 89.38 485 ASN A N 1
ATOM 3845 C CA . ASN A 1 485 ? 5.073 -5.605 35.308 1.00 89.38 485 ASN A CA 1
ATOM 3846 C C . ASN A 1 485 ? 3.987 -4.859 36.102 1.00 89.38 485 ASN A C 1
ATOM 3848 O O . ASN A 1 485 ? 4.139 -4.576 37.288 1.00 89.38 485 ASN A O 1
ATOM 3852 N N . LEU A 1 486 ? 2.877 -4.551 35.426 1.00 87.31 486 LEU A N 1
ATOM 3853 C CA . LEU A 1 486 ? 1.757 -3.802 36.005 1.00 87.31 486 LEU A CA 1
ATOM 3854 C C . LEU A 1 486 ? 0.718 -4.686 36.714 1.00 87.31 486 LEU A C 1
ATOM 3856 O O . LEU A 1 486 ? -0.198 -4.163 37.337 1.00 87.31 486 LEU A O 1
ATOM 3860 N N . ASP A 1 487 ? 0.839 -6.011 36.653 1.00 89.31 487 ASP A N 1
ATOM 3861 C CA . ASP A 1 487 ? -0.137 -6.950 37.229 1.00 89.31 487 ASP A CA 1
ATOM 3862 C C . ASP A 1 487 ? 0.202 -7.324 38.682 1.00 89.31 487 ASP A C 1
ATOM 3864 O O . ASP A 1 487 ? -0.128 -8.409 39.164 1.00 89.31 487 ASP A O 1
ATOM 3868 N N . VAL A 1 488 ? 0.877 -6.417 39.392 1.00 90.62 488 VAL A N 1
ATOM 3869 C CA . VAL A 1 488 ? 1.259 -6.571 40.798 1.00 90.62 488 VAL A CA 1
ATOM 3870 C C . VAL A 1 488 ? 0.235 -5.929 41.727 1.00 90.62 488 VAL A C 1
ATOM 3872 O O . VAL A 1 488 ? -0.357 -4.893 41.418 1.00 90.62 488 VAL A O 1
ATOM 3875 N N . ALA A 1 489 ? 0.045 -6.551 42.888 1.00 91.12 489 ALA A N 1
ATOM 3876 C CA . ALA A 1 489 ? -0.831 -6.057 43.938 1.00 91.12 489 ALA A CA 1
ATOM 3877 C C . ALA A 1 489 ? -0.036 -5.188 44.929 1.00 91.12 489 ALA A C 1
ATOM 3879 O O . ALA A 1 489 ? 0.935 -5.657 45.524 1.00 91.12 489 ALA A O 1
ATOM 3880 N N . ILE A 1 490 ? -0.454 -3.937 45.117 1.00 88.69 490 ILE A N 1
ATOM 3881 C CA . ILE A 1 490 ? 0.174 -2.956 46.008 1.00 88.69 490 ILE A CA 1
ATOM 3882 C C . ILE A 1 490 ? -0.818 -2.589 47.106 1.00 88.69 490 ILE A C 1
ATOM 3884 O O . ILE A 1 490 ? -1.949 -2.191 46.828 1.00 88.69 490 ILE A O 1
ATOM 3888 N N . SER A 1 491 ? -0.403 -2.721 48.363 1.00 88.31 491 SER A N 1
ATOM 3889 C CA . SER A 1 491 ? -1.245 -2.372 49.507 1.00 88.31 491 SER A CA 1
ATOM 3890 C C . SER A 1 491 ? -1.041 -0.919 49.929 1.00 88.31 491 SER A C 1
ATOM 3892 O O . SER A 1 491 ? 0.096 -0.468 50.050 1.00 88.31 491 SER A O 1
ATOM 3894 N N . ASP A 1 492 ? -2.130 -0.199 50.198 1.00 85.44 492 ASP A N 1
ATOM 3895 C CA . ASP A 1 492 ? -2.072 1.097 50.885 1.00 85.44 492 ASP A CA 1
ATOM 3896 C C . ASP A 1 492 ? -1.865 0.922 52.405 1.00 85.44 492 ASP A C 1
ATOM 3898 O O . ASP A 1 492 ? -1.914 -0.199 52.926 1.00 85.44 492 ASP A O 1
ATOM 3902 N N . HIS A 1 493 ? -1.643 2.009 53.161 1.00 85.50 493 HIS A N 1
ATOM 3903 C CA . HIS A 1 493 ? -1.427 1.891 54.612 1.00 85.50 493 HIS A CA 1
ATOM 3904 C C . HIS A 1 493 ? -2.690 1.462 55.379 1.00 85.50 493 HIS A C 1
ATOM 3906 O O . HIS A 1 493 ? -2.600 1.138 56.563 1.00 85.50 493 HIS A O 1
ATOM 3912 N N . SER A 1 494 ? -3.862 1.426 54.730 1.00 81.75 494 SER A N 1
ATOM 3913 C CA . SER A 1 494 ? -5.091 0.864 55.303 1.00 81.75 494 SER A CA 1
ATOM 3914 C C . SER A 1 494 ? -5.195 -0.657 55.128 1.00 81.75 494 SER A C 1
ATOM 3916 O O . SER A 1 494 ? -6.119 -1.276 55.657 1.00 81.75 494 SER A O 1
ATOM 3918 N N . GLY A 1 495 ? -4.235 -1.271 54.425 1.00 80.19 495 GLY A N 1
ATOM 3919 C CA . GLY A 1 495 ? -4.202 -2.702 54.135 1.00 80.19 495 GLY A CA 1
ATOM 3920 C C . GLY A 1 495 ? -5.072 -3.109 52.944 1.00 80.19 495 GLY A C 1
ATOM 3921 O O . GLY A 1 495 ? -5.241 -4.305 52.706 1.00 80.19 495 GLY A O 1
ATOM 3922 N N . HIS A 1 496 ? -5.623 -2.151 52.192 1.00 83.81 496 HIS A N 1
ATOM 3923 C CA . HIS A 1 496 ? -6.361 -2.446 50.970 1.00 83.81 496 HIS A CA 1
ATOM 3924 C C . HIS A 1 496 ? -5.384 -2.676 49.820 1.00 83.81 496 HIS A C 1
ATOM 3926 O O . HIS A 1 496 ? -4.477 -1.874 49.608 1.00 83.81 496 HIS A O 1
ATOM 3932 N N . SER A 1 497 ? -5.578 -3.769 49.085 1.00 87.00 497 SER A N 1
ATOM 3933 C CA . SER A 1 497 ? -4.702 -4.169 47.986 1.00 87.00 497 SER A CA 1
ATOM 3934 C C . SER A 1 497 ? -5.270 -3.718 46.644 1.00 87.00 497 SER A C 1
ATOM 3936 O O . SER A 1 497 ? -6.448 -3.933 46.365 1.00 87.00 497 SER A O 1
ATOM 3938 N N . TRP A 1 498 ? -4.422 -3.107 45.824 1.00 85.94 498 TRP A N 1
ATOM 3939 C CA . TRP A 1 498 ? -4.762 -2.516 44.535 1.00 85.94 498 TRP A CA 1
ATOM 3940 C C . TRP A 1 498 ? -3.906 -3.134 43.437 1.00 85.94 498 TRP A C 1
ATOM 3942 O O . TRP A 1 498 ? -2.701 -3.292 43.617 1.00 85.94 498 TRP A O 1
ATOM 3952 N N . VAL A 1 499 ? -4.488 -3.442 42.280 1.00 89.44 499 VAL A N 1
ATOM 3953 C CA . VAL A 1 499 ? -3.695 -3.862 41.118 1.00 89.44 499 VAL A CA 1
ATOM 3954 C C . VAL A 1 499 ? -3.088 -2.619 40.469 1.00 89.44 499 VAL A C 1
ATOM 3956 O O . VAL A 1 499 ? -3.808 -1.690 40.101 1.00 89.44 499 VAL A O 1
ATOM 3959 N N . LEU A 1 500 ? -1.765 -2.593 40.309 1.00 88.44 500 LEU A N 1
ATOM 3960 C CA . LEU A 1 500 ? -1.038 -1.442 39.766 1.00 88.44 500 LEU A CA 1
ATOM 3961 C C . LEU A 1 500 ? -1.571 -1.004 38.391 1.00 88.44 500 LEU A C 1
ATOM 3963 O O . LEU A 1 500 ? -1.764 0.189 38.159 1.00 88.44 500 LEU A O 1
ATOM 3967 N N . ARG A 1 501 ? -1.875 -1.953 37.500 1.00 88.12 501 ARG A N 1
ATOM 3968 C CA . ARG A 1 501 ? -2.498 -1.689 36.196 1.00 88.12 501 ARG A CA 1
ATOM 3969 C C . ARG A 1 501 ? -3.792 -0.893 36.334 1.00 88.12 501 ARG A C 1
ATOM 3971 O O . ARG A 1 501 ? -3.966 0.088 35.621 1.00 88.12 501 ARG A O 1
ATOM 3978 N N . GLU A 1 502 ? -4.669 -1.289 37.252 1.00 85.56 502 GLU A N 1
ATOM 3979 C CA . GLU A 1 502 ? -5.954 -0.616 37.467 1.00 85.56 502 GLU A CA 1
ATOM 3980 C C . GLU A 1 502 ? -5.747 0.822 37.956 1.00 85.56 502 GLU A C 1
ATOM 3982 O O . GLU A 1 502 ? -6.419 1.733 37.479 1.00 85.56 502 GLU A O 1
ATOM 3987 N N . LEU A 1 503 ? -4.765 1.053 38.836 1.00 85.38 503 LEU A N 1
ATOM 3988 C CA . LEU A 1 503 ? -4.419 2.398 39.306 1.00 85.38 503 LEU A CA 1
ATOM 3989 C C . LEU A 1 503 ? -3.907 3.295 38.172 1.00 85.38 503 LEU A C 1
ATOM 3991 O O . LEU A 1 503 ? -4.335 4.445 38.053 1.00 85.38 503 LEU A O 1
ATOM 3995 N N . VAL A 1 504 ? -3.001 2.781 37.335 1.00 87.12 504 VAL A N 1
ATOM 3996 C CA . VAL A 1 504 ? -2.465 3.514 36.177 1.00 87.12 504 VAL A CA 1
ATOM 3997 C C . VAL A 1 504 ? -3.583 3.825 35.180 1.00 87.12 504 VAL A C 1
ATOM 3999 O O . VAL A 1 504 ? -3.708 4.964 34.727 1.00 87.12 504 VAL A O 1
ATOM 4002 N N . GLU A 1 505 ? -4.433 2.841 34.875 1.00 84.62 505 GLU A N 1
ATOM 4003 C CA . GLU A 1 505 ? -5.590 3.021 33.998 1.00 84.62 505 GLU A CA 1
ATOM 4004 C C . GLU A 1 505 ? -6.568 4.062 34.550 1.00 84.62 505 GLU A C 1
ATOM 4006 O O . GLU A 1 505 ? -7.052 4.899 33.793 1.00 84.62 505 GLU A O 1
ATOM 4011 N N . ASP A 1 506 ? -6.835 4.064 35.854 1.00 83.56 506 ASP A N 1
ATOM 4012 C CA . ASP A 1 506 ? -7.729 5.030 36.489 1.00 83.56 506 ASP A CA 1
ATOM 4013 C C . ASP A 1 506 ? -7.176 6.459 36.428 1.00 83.56 506 ASP A C 1
ATOM 4015 O O . ASP A 1 506 ? -7.912 7.396 36.109 1.00 83.56 506 ASP A O 1
ATOM 4019 N N . VAL A 1 507 ? -5.873 6.641 36.659 1.00 85.56 507 VAL A N 1
ATOM 4020 C CA . VAL A 1 507 ? -5.201 7.945 36.513 1.00 85.56 507 VAL A CA 1
ATOM 4021 C C . VAL A 1 507 ? -5.242 8.421 35.063 1.00 85.56 507 VAL A C 1
ATOM 4023 O O . VAL A 1 507 ? -5.543 9.589 34.801 1.00 85.56 507 VAL A O 1
ATOM 4026 N N . PHE A 1 508 ? -4.977 7.524 34.115 1.00 85.00 508 PHE A N 1
ATOM 4027 C CA . PHE A 1 508 ? -5.051 7.834 32.694 1.00 85.00 508 PHE A CA 1
ATOM 4028 C C . PHE A 1 508 ? -6.479 8.205 32.272 1.00 85.00 508 PHE A C 1
ATOM 4030 O O . PHE A 1 508 ? -6.678 9.225 31.614 1.00 85.00 508 PHE A O 1
ATOM 4037 N N . ARG A 1 509 ? -7.493 7.459 32.727 1.00 79.44 509 ARG A N 1
ATOM 4038 C CA . ARG A 1 509 ? -8.921 7.751 32.499 1.00 79.44 509 ARG A CA 1
ATOM 4039 C C . ARG A 1 509 ? -9.346 9.093 33.089 1.00 79.44 509 ARG A C 1
ATOM 4041 O O . ARG A 1 509 ? -10.134 9.809 32.474 1.00 79.44 509 ARG A O 1
ATOM 4048 N N . LEU A 1 510 ? -8.802 9.467 34.242 1.00 79.56 510 LEU A N 1
ATOM 4049 C CA . LEU A 1 510 ? -9.044 10.783 34.822 1.00 79.56 510 LEU A CA 1
ATOM 4050 C C . LEU A 1 510 ? -8.459 11.892 33.941 1.00 79.56 510 LEU A C 1
ATOM 4052 O O . LEU A 1 510 ? -9.141 12.867 33.633 1.00 79.56 510 LEU A O 1
ATOM 4056 N N . ALA A 1 511 ? -7.204 11.733 33.505 1.00 81.81 511 ALA A N 1
ATOM 4057 C CA . ALA A 1 511 ? -6.538 12.680 32.611 1.00 81.81 511 ALA A CA 1
ATOM 4058 C C . ALA A 1 511 ? -7.306 12.850 31.292 1.00 81.81 511 ALA A C 1
ATOM 4060 O O . ALA A 1 511 ? -7.445 13.965 30.790 1.00 81.81 511 ALA A O 1
ATOM 4061 N N . GLN A 1 512 ? -7.849 11.751 30.782 1.00 78.06 512 GLN A N 1
ATOM 4062 C CA . GLN A 1 512 ? -8.729 11.695 29.628 1.00 78.06 512 GLN A CA 1
ATOM 4063 C C . GLN A 1 512 ? -10.014 12.523 29.813 1.00 78.06 512 GLN A C 1
ATOM 4065 O O . GLN A 1 512 ? -10.291 13.425 29.021 1.00 78.06 512 GLN A O 1
ATOM 4070 N N . GLN A 1 513 ? -10.766 12.295 30.896 1.00 75.50 513 GLN A N 1
ATOM 4071 C CA . GLN A 1 513 ? -12.008 13.029 31.186 1.00 75.50 513 GLN A CA 1
ATOM 4072 C C . GLN A 1 513 ? -11.803 14.549 31.259 1.00 75.50 513 GLN A C 1
ATOM 4074 O O . GLN A 1 513 ? -12.640 15.311 30.777 1.00 75.50 513 GLN A O 1
ATOM 4079 N N . VAL A 1 514 ? -10.683 14.998 31.838 1.00 77.94 514 VAL A N 1
ATOM 4080 C CA . VAL A 1 514 ? -10.358 16.430 31.967 1.00 77.94 514 VAL A CA 1
ATOM 4081 C C . VAL A 1 514 ? -9.516 16.980 30.809 1.00 77.94 514 VAL A C 1
ATOM 4083 O O . VAL A 1 514 ? -9.064 18.122 30.877 1.00 77.94 514 VAL A O 1
ATOM 4086 N N . ARG A 1 515 ? -9.296 16.193 29.744 1.00 77.31 515 ARG A N 1
ATOM 4087 C CA . ARG A 1 515 ? -8.524 16.571 28.542 1.00 77.31 515 ARG A CA 1
ATOM 4088 C C . ARG A 1 515 ? -7.101 17.056 28.842 1.00 77.31 515 ARG A C 1
ATOM 4090 O O . ARG A 1 515 ? -6.575 17.963 28.194 1.00 77.31 515 ARG A O 1
ATOM 4097 N N . ALA A 1 516 ? -6.438 16.439 29.815 1.00 82.31 516 ALA A N 1
ATOM 4098 C CA . ALA A 1 516 ? -5.051 16.730 30.160 1.00 82.31 516 ALA A CA 1
ATOM 4099 C C . ALA A 1 516 ? -4.072 16.067 29.170 1.00 82.31 516 ALA A C 1
ATOM 4101 O O . ALA A 1 516 ? -3.378 15.104 29.495 1.00 82.31 516 ALA A O 1
ATOM 4102 N N . TRP A 1 517 ? -3.981 16.608 27.948 1.00 82.00 517 TRP A N 1
ATOM 4103 C CA . TRP A 1 517 ? -3.122 16.096 26.863 1.00 82.00 517 TRP A CA 1
ATOM 4104 C C . TRP A 1 517 ? -1.628 16.042 27.203 1.00 82.00 517 TRP A C 1
ATOM 4106 O O . TRP A 1 517 ? -0.875 15.289 26.590 1.00 82.00 517 TRP A O 1
ATOM 4116 N N . GLY A 1 518 ? -1.167 16.889 28.127 1.00 80.88 518 GLY A N 1
ATOM 4117 C CA . GLY A 1 518 ? 0.204 16.842 28.642 1.00 80.88 518 GLY A CA 1
ATOM 4118 C C . GLY A 1 518 ? 0.454 15.588 29.478 1.00 80.88 518 GLY A C 1
ATOM 4119 O O . GLY A 1 518 ? 1.447 14.902 29.253 1.00 80.88 518 GLY A O 1
ATOM 4120 N N . ALA A 1 519 ? -0.486 15.259 30.367 1.00 82.75 519 ALA A N 1
ATOM 4121 C CA . ALA A 1 519 ? -0.416 14.084 31.225 1.00 82.75 519 ALA A CA 1
ATOM 4122 C C . ALA A 1 519 ? -0.538 12.782 30.420 1.00 82.75 519 ALA A C 1
ATOM 4124 O O . ALA A 1 519 ? 0.261 11.886 30.623 1.00 82.75 519 ALA A O 1
ATOM 4125 N N . MET A 1 520 ? -1.467 12.700 29.460 1.00 82.12 520 MET A N 1
ATOM 4126 C CA . MET A 1 520 ? -1.661 11.496 28.628 1.00 82.12 520 MET A CA 1
ATOM 4127 C C . MET A 1 520 ? -0.491 11.169 27.688 1.00 82.12 520 MET A C 1
ATOM 4129 O O . MET A 1 520 ? -0.405 10.056 27.182 1.00 82.12 520 MET A O 1
ATOM 4133 N N . ARG A 1 521 ? 0.375 12.147 27.392 1.00 81.38 521 ARG A N 1
ATOM 4134 C CA . ARG A 1 521 ? 1.560 11.953 26.540 1.00 81.38 521 ARG A CA 1
ATOM 4135 C C . ARG A 1 521 ? 2.753 11.345 27.274 1.00 81.38 521 ARG A C 1
ATOM 4137 O O . ARG A 1 521 ? 3.712 10.965 26.604 1.00 81.38 521 ARG A O 1
ATOM 4144 N N . ARG A 1 522 ? 2.730 11.365 28.605 1.00 73.75 522 ARG A N 1
ATOM 4145 C CA . ARG A 1 522 ? 3.748 10.754 29.464 1.00 73.75 522 ARG A CA 1
ATOM 4146 C C . ARG A 1 522 ? 3.437 9.279 29.617 1.00 73.75 522 ARG A C 1
ATOM 4148 O O . ARG A 1 522 ? 4.424 8.515 29.644 1.00 73.75 522 ARG A O 1
#

Secondary structure (DSSP, 8-state):
--HHHHHHHHHHHHHHTT-BTTGGG--TTTBPP--HHHHHHHHHHHHHHTT-SSSS-S-BGGGHHHHSTTT-----HHHHHHHHHHHHHHHB-SSSB-SBTT--TT-TT--TT-SS--HHHHHHHTTTPPBBTHHHHHHHHHHHHTT-HHHHHHHHHHHHHTPEEETTEEE--S-EEE-TTTHHHHHHSTT-S-EEE-S--S-HHHHHHHHHHHHHHTTSS-HHHH-TT-HHHHTTS----PPEEEEEEESSHHHHHHHHHTT--S-EETTTSSSEEEEHHHHHHHHHTTTEEGGGTEE-S------HHHHTSEEEETTEEEEEE-GGG-TTT-GGGGSHHHHHHHHHHHHHHHHHH--SSSB-EEEEEE-HHHHTSTTHHHHHHHIIIIITTTEETTEEEEE--HHHHHHHB-EEEE-S--PPPPPPPPPSS--HHHHHHGGG-PPPP--TTS-HHHHHHHTTSS--HHHHHHHHHHHHHTSSSS--EEE-TTS-EEEHHHHHHHHHHHHHHTT-HHHHT-

Sequence (522 aa):
MNASSLGMVLAALEAVHGFDLFGGDGDDNSRVFVLADDIARTEMTLNAILPRESGSKEVDAALLSIVGFPAFAIRDRQKAEAVDTAVRQKLTGRFGCKRFLRDGHQTVLEDELKLHYEPEELETFAGIESEWPLFFTYQLINHLFAGNHEAAEATNQQLMRAAVERDGLWLLPELYFVLPEDIKEERRNPGSTDRSPNDNQPLVWAQSLWVLGRLLLCGAIDVSDLDPINRRHQLRGLETTRAVSIALIAETSAVDSALVEMGSDQHTLLGESRVRIGSVRSLIEKLVDLGANERLGLSGRPRRRILSLSTAKVYEIEGQQWLIVPQLFDTDIFYLTQDLGILVQELRSTIQYLHQFWQQPGRPILTIMISEWMLKSPDFGVLLSFLRDEVMRGEIFGVPVHLDRVEALVSRGHRIRLAGRMTGWAVRAQTRGLNPKLEAELQRSKRINWTADDSDARLVELLRVPASPDERMKIAQELASRHENLDVAISDHSGHSWVLRELVEDVFRLAQQVRAWGAMRR